Protein AF-0000000084556832 (afdb_homodimer)

Radius of gyration: 21.84 Å; Cα contacts (8 Å, |Δi|>4): 1100; chains: 2; bounding box: 58×71×51 Å

Solvent-accessible surface area (backbone atoms only — not comparable to full-atom values): 19008 Å² total; per-residue (Å²): 130,83,48,53,65,56,25,26,71,68,50,29,72,22,60,66,40,49,66,70,51,50,53,38,30,50,51,18,42,52,46,27,58,56,56,43,68,57,49,76,83,44,50,68,62,52,49,48,55,47,60,73,41,29,60,37,72,35,61,80,44,47,72,40,54,56,40,40,34,40,38,27,48,31,32,35,37,30,36,46,21,42,34,36,40,40,26,36,38,40,28,68,14,48,34,38,38,27,37,45,20,39,36,30,35,44,23,34,44,36,12,65,47,63,52,84,51,65,82,64,37,35,87,43,78,57,98,79,39,70,28,41,47,35,30,18,27,43,33,39,37,34,38,32,23,36,37,30,34,46,21,37,38,37,48,57,25,38,38,24,40,32,14,34,37,38,52,53,13,32,37,74,56,66,42,63,57,30,24,36,26,39,27,72,71,40,40,79,74,46,72,63,48,76,78,51,35,88,84,58,126,131,84,49,51,65,55,26,27,70,67,51,31,76,23,61,66,42,50,66,70,53,52,52,38,30,42,52,18,43,37,47,26,49,55,56,49,67,58,56,89,83,44,52,67,62,52,50,48,56,46,58,74,41,30,60,36,69,35,62,78,44,47,75,40,56,56,40,42,35,39,37,29,50,32,33,34,36,30,36,45,21,42,34,36,38,41,27,36,37,39,28,71,15,47,34,38,38,27,37,46,20,38,37,28,36,43,23,34,42,36,13,61,46,62,53,67,33,43,82,64,35,34,85,40,76,57,97,77,37,69,28,39,48,33,30,18,26,44,33,38,36,35,38,41,24,36,37,29,36,44,20,37,39,38,48,55,22,39,37,25,40,50,14,36,37,38,59,58,13,24,36,73,56,68,40,62,57,30,24,36,26,39,39,62,69,39,38,79,76,46,74,64,51,78,78,66,40,89,85,57,130

Foldseek 3Di:
DDDLLNCLQVQHKHWQQDPVNVVQQVLQQVLLVVLLPDDPPPVVVNVVSLVVQACEDEACEDAHHLEGERRRDQEYEYAQEYHYHNEYEPPSYHEYHEYNEYHEYQEYEEFKDADPDPVLQDWDADPRGITGIIGGAYEEEYAQEYEYYNEYEYHNEYEAANEYEYHNEYDDYYHYHQFDWYHVPIDTPGGHDPCNDPPRD/DDDLLNCLQVQHKHWQQDPVNVVQQVLQQVLLVVLLPDDPVPVVVNVVSLVVQACEAEACEDAHHLEGERRRDQEYEYAQEYHYHNEYEPPSYHEEHEYNEYHEAQEYEEFKDADPDDVLQDWDADPSGITGIIGGAYEEEYAQEYEYYNEYEYHHEYEAANEYEDHPEYDDYYHYHQFDWYDDPIDTPGGHDPCNDVPRD

InterPro domains:
  IPR001451 Hexapeptide repeat [PF00132] (139-173)
  IPR011004 Trimeric LpxA-like superfamily [SSF51161] (3-197)
  IPR018357 Hexapeptide transferase, conserved site [PS00101] (147-175)
  IPR024688 Maltose/galactoside acetyltransferase domain [PF12464] (7-58)
  IPR024688 Maltose/galactoside acetyltransferase domain [SM01266] (5-59)
  IPR051159 Hexapeptide-repeat containing acetyltransferases [PTHR23416] (2-196)

Secondary structure (DSSP, 8-state):
---HHHHHHTT--EETT-HHHHHHHHHHHHHHHHHTT--TT-HHHHHHHHHHHSSEE-TT-EE-SS-EESSSTTEEE-SS-EE-TT-EEE-SS-EEE-TT-EE-TT-EEE-EE--SSHHHHS-EEETTEEE-EEEE--EEE-TT-EE-TT-EE-TT-EE-TT-EE-TT-EE-S-B-TTEEEEETTEEEEEE--GGGSTT--/---HHHHHHTT--EETT-HHHHHHHHHHHHHHHHHTTS-TT-HHHHHHHHHHHSSEE-TT-EE-SS-EESSSTTEEE-SS-EE-TT-EEE-SS-EEE-TT-EE-TT-EEE-EE--SSHHHHS-EEETTEEE-EEEE--EEE-TT-EE-TT-EE-TT-EE-TT-EEPTT-EE-S-B-TTEEEEETTEEEEEE--GGGSTT--

Nearest PDB structures (foldseek):
  2ic7-assembly1_B  TM=9.429E-01  e=6.330E-17  Geobacillus kaustophilus
  3vbp-assembly1_E  TM=6.854E-01  e=7.360E-08  Bacillus cereus SJ1
  3vbm-assembly1_A  TM=6.996E-01  e=2.908E-07  Bacillus cereus SJ1
  3vbj-assembly1_C  TM=6.610E-01  e=2.616E-07  Bacillus cereus SJ1
  3vbl-assembly1_A  TM=5.957E-01  e=1.663E-06  Bacillus cereus SJ1

Sequence (402 aa):
MQSEKEKMLNGQWFQDNEPWMVKQRALAGNTSTIYNQTMVEEKEKRQKLLKDLLGHIGENSFIANGVQFDYGCNIYIGDDVYINFNVVFLDGNEIHIGDRCLIGPGVLFATPSHPMVADERSKHFNQYGAYYPEKVEKIILEEDVWVGGNVTIMPGVKIGKGSIIGGGSVVTRDIPANSLAVGNPCRVLRQITEKDRIGHVMQSEKEKMLNGQWFQDNEPWMVKQRALAGNTSTIYNQTMVEEKEKRQKLLKDLLGHIGENSFIANGVQFDYGCNIYIGDDVYINFNVVFLDGNEIHIGDRCLIGPGVLFATPSHPMVADERSKHFNQYGAYYPEKVEKIILEEDVWVGGNVTIMPGVKIGKGSIIGGGSVVTRDIPANSLAVGNPCRVLRQITEKDRIGHV

Structure (mmCIF, N/CA/C/O backbone):
data_AF-0000000084556832-model_v1
#
loop_
_entity.id
_entity.type
_entity.pdbx_description
1 polymer 'Maltose/galactoside acetyltransferase domain-containing protein'
#
loop_
_atom_site.group_PDB
_atom_site.id
_atom_site.type_symbol
_atom_site.label_atom_id
_atom_site.label_alt_id
_atom_site.label_comp_id
_atom_site.label_asym_id
_atom_site.label_entity_id
_atom_site.label_seq_id
_atom_site.pdbx_PDB_ins_code
_atom_site.Cartn_x
_atom_site.Cartn_y
_atom_site.Cartn_z
_atom_site.occupancy
_atom_site.B_iso_or_equiv
_atom_site.auth_seq_id
_atom_site.auth_comp_id
_atom_site.auth_asym_id
_atom_site.auth_atom_id
_atom_site.pdbx_PDB_model_num
ATOM 1 N N . MET A 1 1 ? 6.934 -33.906 -24.328 1 69 1 MET A N 1
ATOM 2 C CA . MET A 1 1 ? 5.965 -33.562 -23.297 1 69 1 MET A CA 1
ATOM 3 C C . MET A 1 1 ? 6.293 -32.219 -22.656 1 69 1 MET A C 1
ATOM 5 O O . MET A 1 1 ? 7.465 -31.875 -22.5 1 69 1 MET A O 1
ATOM 9 N N . GLN A 1 2 ? 5.352 -31.297 -22.594 1 83.25 2 GLN A N 1
ATOM 10 C CA . GLN A 1 2 ? 5.602 -29.969 -22.062 1 83.25 2 GLN A CA 1
ATOM 11 C C . GLN A 1 2 ? 5.992 -30.031 -20.578 1 83.25 2 GLN A C 1
ATOM 13 O O . GLN A 1 2 ? 5.371 -30.766 -19.797 1 83.25 2 GLN A O 1
ATOM 18 N N . SER A 1 3 ? 7.086 -29.438 -20.25 1 86.88 3 SER A N 1
ATOM 19 C CA . SER A 1 3 ? 7.504 -29.359 -18.859 1 86.88 3 SER A CA 1
ATOM 20 C C . SER A 1 3 ? 6.5 -28.578 -18.016 1 86.88 3 SER A C 1
ATOM 22 O O . SER A 1 3 ? 5.668 -27.844 -18.562 1 86.88 3 SER A O 1
ATOM 24 N N . GLU A 1 4 ? 6.523 -28.797 -16.719 1 90.19 4 GLU A N 1
ATOM 25 C CA . GLU A 1 4 ? 5.645 -28.031 -15.836 1 90.19 4 GLU A CA 1
ATOM 26 C C . GLU A 1 4 ? 5.941 -26.531 -15.93 1 90.19 4 GLU A C 1
ATOM 28 O O . GLU A 1 4 ? 5.031 -25.703 -15.828 1 90.19 4 GLU A O 1
ATOM 33 N N . LYS A 1 5 ? 7.117 -26.25 -16.188 1 85.69 5 LYS A N 1
ATOM 34 C CA . LYS A 1 5 ? 7.504 -24.859 -16.375 1 85.69 5 LYS A CA 1
ATOM 35 C C . LYS A 1 5 ? 6.832 -24.25 -17.609 1 85.69 5 LYS A C 1
ATOM 37 O O . LYS A 1 5 ? 6.348 -23.125 -17.562 1 85.69 5 LYS A O 1
ATOM 42 N N . GLU A 1 6 ? 6.887 -24.969 -18.625 1 89.12 6 GLU A N 1
ATOM 43 C CA . GLU A 1 6 ? 6.25 -24.516 -19.859 1 89.12 6 GLU A CA 1
ATOM 44 C C . GLU A 1 6 ? 4.746 -24.344 -19.672 1 89.12 6 GLU A C 1
ATOM 46 O O . GLU A 1 6 ? 4.164 -23.359 -20.141 1 89.12 6 GLU A O 1
ATOM 51 N N . LYS A 1 7 ? 4.18 -25.312 -19 1 91.25 7 LYS A N 1
ATOM 52 C CA . LYS A 1 7 ? 2.754 -25.203 -18.703 1 91.25 7 LYS A CA 1
ATOM 53 C C . LYS A 1 7 ? 2.459 -23.953 -17.891 1 91.25 7 LYS A C 1
ATOM 55 O O . LYS A 1 7 ? 1.516 -23.219 -18.188 1 91.25 7 LYS A O 1
ATOM 60 N N . MET A 1 8 ? 3.248 -23.734 -16.875 1 90.56 8 MET A N 1
ATOM 61 C CA . MET A 1 8 ? 3.127 -22.609 -15.969 1 90.56 8 MET A CA 1
ATOM 62 C C . MET A 1 8 ? 3.139 -21.281 -16.734 1 90.56 8 MET A C 1
ATOM 64 O O . MET A 1 8 ? 2.191 -20.5 -16.641 1 90.56 8 MET A O 1
ATOM 68 N N . LEU A 1 9 ? 4.035 -21.094 -17.625 1 87.19 9 LEU A N 1
ATOM 69 C CA . LEU A 1 9 ? 4.238 -19.812 -18.281 1 87.19 9 LEU A CA 1
ATOM 70 C C . LEU A 1 9 ? 3.266 -19.641 -19.438 1 87.19 9 LEU A C 1
ATOM 72 O O . LEU A 1 9 ? 3.039 -18.516 -19.906 1 87.19 9 LEU A O 1
ATOM 76 N N . ASN A 1 10 ? 2.621 -20.781 -19.844 1 90.31 10 ASN A N 1
ATOM 77 C CA . ASN A 1 10 ? 1.651 -20.734 -20.938 1 90.31 10 ASN A CA 1
ATOM 78 C C . ASN A 1 10 ? 0.223 -20.609 -20.406 1 90.31 10 ASN A C 1
ATOM 80 O O . ASN A 1 10 ? -0.734 -20.688 -21.172 1 90.31 10 ASN A O 1
ATOM 84 N N . GLY A 1 11 ? 0.07 -20.438 -19.094 1 89.12 11 GLY A N 1
ATOM 85 C CA . GLY A 1 11 ? -1.253 -20.266 -18.516 1 89.12 11 GLY A CA 1
ATOM 86 C C . GLY A 1 11 ? -2.035 -21.562 -18.422 1 89.12 11 GLY A C 1
ATOM 87 O O . GLY A 1 11 ? -3.266 -21.562 -18.391 1 89.12 11 GLY A O 1
ATOM 88 N N . GLN A 1 12 ? -1.33 -22.688 -18.5 1 93.5 12 GLN A N 1
ATOM 89 C CA . GLN A 1 12 ? -1.953 -24 -18.344 1 93.5 12 GLN A CA 1
ATOM 90 C C . GLN A 1 12 ? -1.875 -24.484 -16.906 1 93.5 12 GLN A C 1
ATOM 92 O O . GLN A 1 12 ? -1.075 -23.984 -16.109 1 93.5 12 GLN A O 1
ATOM 97 N N . TRP A 1 13 ? -2.736 -25.453 -16.625 1 95.12 13 TRP A N 1
ATOM 98 C CA . TRP A 1 13 ? -2.656 -26.062 -15.305 1 95.12 13 TRP A CA 1
ATOM 99 C C . TRP A 1 13 ? -1.34 -26.812 -15.133 1 95.12 13 TRP A C 1
ATOM 101 O O . TRP A 1 13 ? -0.893 -27.516 -16.047 1 95.12 13 TRP A O 1
ATOM 111 N N . PHE A 1 14 ? -0.711 -26.688 -13.984 1 95.25 14 PHE A N 1
ATOM 112 C CA . PHE A 1 14 ? 0.568 -27.344 -13.719 1 95.25 14 PHE A CA 1
ATOM 113 C C . PHE A 1 14 ? 0.648 -27.812 -12.273 1 95.25 14 PHE A C 1
ATOM 115 O O . PHE A 1 14 ? -0.206 -27.469 -11.453 1 95.25 14 PHE A O 1
ATOM 122 N N . GLN A 1 15 ? 1.601 -28.688 -12.047 1 94.88 15 GLN A N 1
ATOM 123 C CA . GLN A 1 15 ? 1.943 -29.141 -10.703 1 94.88 15 GLN A CA 1
ATOM 124 C C . GLN A 1 15 ? 3.027 -28.266 -10.086 1 94.88 15 GLN A C 1
ATOM 126 O O . GLN A 1 15 ? 4.098 -28.078 -10.664 1 94.88 15 GLN A O 1
ATOM 131 N N . ASP A 1 16 ? 2.85 -27.797 -8.875 1 94.5 16 ASP A N 1
ATOM 132 C CA . ASP A 1 16 ? 3.629 -26.672 -8.367 1 94.5 16 ASP A CA 1
ATOM 133 C C . ASP A 1 16 ? 4.797 -27.156 -7.508 1 94.5 16 ASP A C 1
ATOM 135 O O . ASP A 1 16 ? 5.281 -26.422 -6.645 1 94.5 16 ASP A O 1
ATOM 139 N N . ASN A 1 17 ? 5.312 -28.391 -7.781 1 94.88 17 ASN A N 1
ATOM 140 C CA . ASN A 1 17 ? 6.289 -28.891 -6.82 1 94.88 17 ASN A CA 1
ATOM 141 C C . ASN A 1 17 ? 7.559 -29.375 -7.516 1 94.88 17 ASN A C 1
ATOM 143 O O . ASN A 1 17 ? 8.344 -30.125 -6.93 1 94.88 17 ASN A O 1
ATOM 147 N N . GLU A 1 18 ? 7.766 -29.062 -8.766 1 94.31 18 GLU A N 1
ATOM 148 C CA . GLU A 1 18 ? 9.07 -29.406 -9.328 1 94.31 18 GLU A CA 1
ATOM 149 C C . GLU A 1 18 ? 10.203 -28.812 -8.5 1 94.31 18 GLU A C 1
ATOM 151 O O . GLU A 1 18 ? 10.086 -27.688 -7.988 1 94.31 18 GLU A O 1
ATOM 156 N N . PRO A 1 19 ? 11.312 -29.531 -8.43 1 94.88 19 PRO A N 1
ATOM 157 C CA . PRO A 1 19 ? 12.398 -29.094 -7.555 1 94.88 19 PRO A CA 1
ATOM 158 C C . PRO A 1 19 ? 12.844 -27.672 -7.828 1 94.88 19 PRO A C 1
ATOM 160 O O . PRO A 1 19 ? 13.141 -26.922 -6.891 1 94.88 19 PRO A O 1
ATOM 163 N N . TRP A 1 20 ? 12.969 -27.312 -9.047 1 94.56 20 TRP A N 1
ATOM 164 C CA . TRP A 1 20 ? 13.422 -25.953 -9.344 1 94.56 20 TRP A CA 1
ATOM 165 C C . TRP A 1 20 ? 12.453 -24.922 -8.773 1 94.56 20 TRP A C 1
ATOM 167 O O . TRP A 1 20 ? 12.867 -23.859 -8.328 1 94.56 20 TRP A O 1
ATOM 177 N N . MET A 1 21 ? 11.117 -25.219 -8.758 1 95.62 21 MET A N 1
ATOM 178 C CA . MET A 1 21 ? 10.117 -24.312 -8.203 1 95.62 21 MET A CA 1
ATOM 179 C C . MET A 1 21 ? 10.312 -24.141 -6.699 1 95.62 21 MET A C 1
ATOM 181 O O . MET A 1 21 ? 10.242 -23.031 -6.184 1 95.62 21 MET A O 1
ATOM 185 N N . VAL A 1 22 ? 10.477 -25.234 -6.082 1 96.25 22 VAL A N 1
ATOM 186 C CA . VAL A 1 22 ? 10.664 -25.25 -4.633 1 96.25 22 VAL A CA 1
ATOM 187 C C . VAL A 1 22 ? 11.891 -24.422 -4.27 1 96.25 22 VAL A C 1
ATOM 189 O O . VAL A 1 22 ? 11.844 -23.578 -3.369 1 96.25 22 VAL A O 1
ATOM 192 N N . LYS A 1 23 ? 12.969 -24.672 -4.953 1 97.81 23 LYS A N 1
ATOM 193 C CA . LYS A 1 23 ? 14.219 -23.969 -4.707 1 97.81 23 LYS A CA 1
ATOM 194 C C . LYS A 1 23 ? 14.062 -22.469 -4.98 1 97.81 23 LYS A C 1
ATOM 196 O O . LYS A 1 23 ? 14.562 -21.641 -4.215 1 97.81 23 LYS A O 1
ATOM 201 N N . GLN A 1 24 ? 13.391 -22.141 -6.078 1 97.81 24 GLN A N 1
ATOM 202 C CA . GLN A 1 24 ? 13.219 -20.75 -6.469 1 97.81 24 GLN A CA 1
ATOM 203 C C . GLN A 1 24 ? 12.352 -20 -5.461 1 97.81 24 GLN A C 1
ATOM 205 O O . GLN A 1 24 ? 12.641 -18.844 -5.121 1 97.81 24 GLN A O 1
ATOM 210 N N . ARG A 1 25 ? 11.297 -20.594 -4.988 1 98.31 25 ARG A N 1
ATOM 211 C CA . ARG A 1 25 ? 10.438 -19.969 -3.986 1 98.31 25 ARG A CA 1
ATOM 212 C C . ARG A 1 25 ? 11.188 -19.766 -2.678 1 98.31 25 ARG A C 1
ATOM 214 O O . ARG A 1 25 ? 11.008 -18.734 -2.012 1 98.31 25 ARG A O 1
ATOM 221 N N . ALA A 1 26 ? 12.008 -20.719 -2.314 1 98.69 26 ALA A N 1
ATOM 222 C CA . ALA A 1 26 ? 12.836 -20.547 -1.119 1 98.69 26 ALA A CA 1
ATOM 223 C C . ALA A 1 26 ? 13.789 -19.375 -1.267 1 98.69 26 ALA A C 1
ATOM 225 O O . ALA A 1 26 ? 13.938 -18.562 -0.343 1 98.69 26 ALA A O 1
ATOM 226 N N . LEU A 1 27 ? 14.422 -19.312 -2.451 1 98.81 27 LEU A N 1
ATOM 227 C CA . LEU A 1 27 ? 15.328 -18.203 -2.729 1 98.81 27 LEU A CA 1
ATOM 228 C C . LEU A 1 27 ? 14.602 -16.859 -2.617 1 98.81 27 LEU A C 1
ATOM 230 O O . LEU A 1 27 ? 15.094 -15.938 -1.974 1 98.81 27 LEU A O 1
ATOM 234 N N . ALA A 1 28 ? 13.477 -16.75 -3.207 1 98.88 28 ALA A N 1
ATOM 235 C CA . ALA A 1 28 ? 12.695 -15.516 -3.215 1 98.88 28 ALA A CA 1
ATOM 236 C C . ALA A 1 28 ? 12.242 -15.148 -1.805 1 98.88 28 ALA A C 1
ATOM 238 O O . ALA A 1 28 ? 12.344 -13.984 -1.398 1 98.88 28 ALA A O 1
ATOM 239 N N . GLY A 1 29 ? 11.711 -16.125 -1.124 1 98.81 29 GLY A N 1
ATOM 240 C CA . GLY A 1 29 ? 11.297 -15.883 0.249 1 98.81 29 GLY A CA 1
ATOM 241 C C . GLY A 1 29 ? 12.422 -15.391 1.138 1 98.81 29 GLY A C 1
ATOM 242 O O . GLY A 1 29 ? 12.242 -14.445 1.907 1 98.81 29 GLY A O 1
ATOM 243 N N . ASN A 1 30 ? 13.547 -16.031 1.061 1 98.81 30 ASN A N 1
ATOM 244 C CA . ASN A 1 30 ? 14.711 -15.633 1.841 1 98.81 30 ASN A CA 1
ATOM 245 C C . ASN A 1 30 ? 15.195 -14.242 1.449 1 98.81 30 ASN A C 1
ATOM 247 O O . ASN A 1 30 ? 15.594 -13.453 2.309 1 98.81 30 ASN A O 1
ATOM 251 N N . THR A 1 31 ? 15.188 -13.969 0.186 1 98.88 31 THR A N 1
ATOM 252 C CA . THR A 1 31 ? 15.594 -12.648 -0.282 1 98.88 31 THR A CA 1
ATOM 253 C C . THR A 1 31 ? 14.656 -11.57 0.263 1 98.88 31 THR A C 1
ATOM 255 O O . THR A 1 31 ? 15.102 -10.492 0.658 1 98.88 31 THR A O 1
ATOM 258 N N . SER A 1 32 ? 13.359 -11.859 0.261 1 98.81 32 SER A N 1
ATOM 259 C CA . SER A 1 32 ? 12.422 -10.93 0.875 1 98.81 32 SER A CA 1
ATOM 260 C C . SER A 1 32 ? 12.805 -10.633 2.32 1 98.81 32 SER A C 1
ATOM 262 O O . SER A 1 32 ? 12.812 -9.469 2.738 1 98.81 32 SER A O 1
ATOM 264 N N . THR A 1 33 ? 13.109 -11.672 3.047 1 98.69 33 THR A N 1
ATOM 265 C CA . THR A 1 33 ? 13.453 -11.539 4.457 1 98.69 33 THR A CA 1
ATOM 266 C C . THR A 1 33 ? 14.688 -10.656 4.629 1 98.69 33 THR A C 1
ATOM 268 O O . THR A 1 33 ? 14.695 -9.742 5.461 1 98.69 33 THR A O 1
ATOM 271 N N . ILE A 1 34 ? 15.695 -10.891 3.881 1 98.75 34 ILE A N 1
ATOM 272 C CA . ILE A 1 34 ? 16.953 -10.156 3.965 1 98.75 34 ILE A CA 1
ATOM 273 C C . ILE A 1 34 ? 16.734 -8.711 3.518 1 98.75 34 ILE A C 1
ATOM 275 O O . ILE A 1 34 ? 17.188 -7.773 4.176 1 98.75 34 ILE A O 1
ATOM 279 N N . TYR A 1 35 ? 16.062 -8.531 2.428 1 98.81 35 TYR A N 1
ATOM 280 C CA . TYR A 1 35 ? 15.789 -7.215 1.862 1 98.81 35 TYR A CA 1
ATOM 281 C C . TYR A 1 35 ? 15.07 -6.328 2.869 1 98.81 35 TYR A C 1
ATOM 283 O O . TYR A 1 35 ? 15.414 -5.156 3.033 1 98.81 35 TYR A O 1
ATOM 291 N N . ASN A 1 36 ? 14.148 -6.879 3.561 1 98.56 36 ASN A N 1
ATOM 292 C CA . ASN A 1 36 ? 13.297 -6.109 4.465 1 98.56 36 ASN A CA 1
ATOM 293 C C . ASN A 1 36 ? 14.031 -5.746 5.75 1 98.56 36 ASN A C 1
ATOM 295 O O . ASN A 1 36 ? 13.508 -5.012 6.586 1 98.56 36 ASN A O 1
ATOM 299 N N . GLN A 1 37 ? 15.242 -6.172 5.875 1 98 37 GLN A N 1
ATOM 300 C CA . GLN A 1 37 ? 16.062 -5.809 7.027 1 98 37 GLN A CA 1
ATOM 301 C C . GLN A 1 37 ? 17.047 -4.707 6.668 1 98 37 GLN A C 1
ATOM 303 O O . GLN A 1 37 ? 17.75 -4.184 7.543 1 98 37 GLN A O 1
ATOM 308 N N . THR A 1 38 ? 17.094 -4.332 5.438 1 98.31 38 THR A N 1
ATOM 309 C CA . THR A 1 38 ? 18.031 -3.311 4.992 1 98.31 38 THR A CA 1
ATOM 310 C C . THR A 1 38 ? 17.562 -1.919 5.398 1 98.31 38 THR A C 1
ATOM 312 O O . THR A 1 38 ? 16.359 -1.688 5.539 1 98.31 38 THR A O 1
ATOM 315 N N . MET A 1 39 ? 18.531 -1.027 5.574 1 97.69 39 MET A N 1
ATOM 316 C CA . MET A 1 39 ? 18.266 0.394 5.781 1 97.69 39 MET A CA 1
ATOM 317 C C . MET A 1 39 ? 18.203 1.138 4.449 1 97.69 39 MET A C 1
ATOM 319 O O . MET A 1 39 ? 18.703 0.639 3.436 1 97.69 39 MET A O 1
ATOM 323 N N . VAL A 1 40 ? 17.562 2.305 4.547 1 94.12 40 VAL A N 1
ATOM 324 C CA . VAL A 1 40 ? 17.297 3.037 3.312 1 94.12 40 VAL A CA 1
ATOM 325 C C . VAL A 1 40 ? 18.625 3.451 2.666 1 94.12 40 VAL A C 1
ATOM 327 O O . VAL A 1 40 ? 18.719 3.529 1.439 1 94.12 40 VAL A O 1
ATOM 330 N N . GLU A 1 41 ? 19.703 3.549 3.395 1 95.56 41 GLU A N 1
ATOM 331 C CA . GLU A 1 41 ? 21 4.027 2.891 1 95.56 41 GLU A CA 1
ATOM 332 C C . GLU A 1 41 ? 21.781 2.9 2.223 1 95.56 41 GLU A C 1
ATOM 334 O O . GLU A 1 41 ? 22.766 3.152 1.527 1 95.56 41 GLU A O 1
ATOM 339 N N . GLU A 1 42 ? 21.328 1.696 2.48 1 98 42 GLU A N 1
ATOM 340 C CA . GLU A 1 42 ? 22.047 0.557 1.911 1 98 42 GLU A CA 1
ATOM 341 C C . GLU A 1 42 ? 21.641 0.318 0.46 1 98 42 GLU A C 1
ATOM 343 O O . GLU A 1 42 ? 21.297 -0.804 0.085 1 98 42 GLU A O 1
ATOM 348 N N . LYS A 1 43 ? 21.844 1.315 -0.359 1 97.19 43 LYS A N 1
ATOM 349 C CA . LYS A 1 43 ? 21.344 1.346 -1.734 1 97.19 43 LYS A CA 1
ATOM 350 C C . LYS A 1 43 ? 22 0.248 -2.572 1 97.19 43 LYS A C 1
ATOM 352 O O . LYS A 1 43 ? 21.312 -0.445 -3.332 1 97.19 43 LYS A O 1
ATOM 357 N N . GLU A 1 44 ? 23.281 0.091 -2.469 1 98 44 GLU A N 1
ATOM 358 C CA . GLU A 1 44 ? 24 -0.901 -3.262 1 98 44 GLU A CA 1
ATOM 359 C C . GLU A 1 44 ? 23.562 -2.318 -2.904 1 98 44 GLU A C 1
ATOM 361 O O . GLU A 1 44 ? 23.359 -3.152 -3.791 1 98 44 GLU A O 1
ATOM 366 N N . LYS A 1 45 ? 23.453 -2.535 -1.618 1 98.5 45 LYS A N 1
ATOM 367 C CA . LYS A 1 45 ? 23 -3.844 -1.153 1 98.5 45 LYS A CA 1
ATOM 368 C C . LYS A 1 45 ? 21.594 -4.148 -1.658 1 98.5 45 LYS A C 1
ATOM 370 O O . LYS A 1 45 ? 21.328 -5.25 -2.148 1 98.5 45 LYS A O 1
ATOM 375 N N . ARG A 1 46 ? 20.703 -3.203 -1.587 1 98.56 46 ARG A N 1
ATOM 376 C CA . ARG A 1 46 ? 19.328 -3.342 -2.047 1 98.56 46 ARG A CA 1
ATOM 377 C C . ARG A 1 46 ? 19.281 -3.613 -3.547 1 98.56 46 ARG A C 1
ATOM 379 O O . ARG A 1 46 ? 18.578 -4.527 -3.994 1 98.56 46 ARG A O 1
ATOM 386 N N . GLN A 1 47 ? 20.016 -2.877 -4.254 1 98.12 47 GLN A N 1
ATOM 387 C CA . GLN A 1 47 ? 20.047 -3.035 -5.707 1 98.12 47 GLN A CA 1
ATOM 388 C C . GLN A 1 47 ? 20.578 -4.406 -6.098 1 98.12 47 GLN A C 1
ATOM 390 O O . GLN A 1 47 ? 20.062 -5.043 -7.02 1 98.12 47 GLN A O 1
ATOM 395 N N . LYS A 1 48 ? 21.594 -4.84 -5.453 1 98.62 48 LYS A N 1
ATOM 396 C CA . LYS A 1 48 ? 22.188 -6.141 -5.75 1 98.62 48 LYS A CA 1
ATOM 397 C C . LYS A 1 48 ? 21.188 -7.266 -5.496 1 98.62 48 LYS A C 1
ATOM 399 O O . LYS A 1 48 ? 21.047 -8.172 -6.32 1 98.62 48 LYS A O 1
ATOM 404 N N . LEU A 1 49 ? 20.516 -7.184 -4.34 1 98.81 49 LEU A N 1
ATOM 405 C CA . LEU A 1 49 ? 19.531 -8.203 -4.008 1 98.81 49 LEU A CA 1
ATOM 406 C C . LEU A 1 49 ? 18.438 -8.266 -5.078 1 98.81 49 LEU A C 1
ATOM 408 O O . LEU A 1 49 ? 18.047 -9.352 -5.504 1 98.81 49 LEU A O 1
ATOM 412 N N . LEU A 1 50 ? 17.969 -7.117 -5.539 1 98.81 50 LEU A N 1
ATOM 413 C CA . LEU A 1 50 ? 16.906 -7.047 -6.523 1 98.81 50 LEU A CA 1
ATOM 414 C C . LEU A 1 50 ? 17.375 -7.531 -7.887 1 98.81 50 LEU A C 1
ATOM 416 O O . LEU A 1 50 ? 16.688 -8.297 -8.555 1 98.81 50 LEU A O 1
ATOM 420 N N . LYS A 1 51 ? 18.547 -7.113 -8.289 1 98.69 51 LYS A N 1
ATOM 421 C CA . LYS A 1 51 ? 19.094 -7.512 -9.578 1 98.69 51 LYS A CA 1
ATOM 422 C C . LYS A 1 51 ? 19.328 -9.023 -9.633 1 98.69 51 LYS A C 1
ATOM 424 O O . LYS A 1 51 ? 19.141 -9.648 -10.68 1 98.69 51 LYS A O 1
ATOM 429 N N . ASP A 1 52 ? 19.766 -9.594 -8.492 1 98.75 52 ASP A N 1
ATOM 430 C CA . ASP A 1 52 ? 20.062 -11.023 -8.438 1 98.75 52 ASP A CA 1
ATOM 431 C C . ASP A 1 52 ? 18.781 -11.852 -8.484 1 98.75 52 ASP A C 1
ATOM 433 O O . ASP A 1 52 ? 18.781 -12.977 -8.977 1 98.75 52 ASP A O 1
ATOM 437 N N . LEU A 1 53 ? 17.688 -11.281 -8.07 1 98.88 53 LEU A N 1
ATOM 438 C CA . LEU A 1 53 ? 16.469 -12.078 -7.906 1 98.88 53 LEU A CA 1
ATOM 439 C C . LEU A 1 53 ? 15.516 -11.836 -9.07 1 98.88 53 LEU A C 1
ATOM 441 O O . LEU A 1 53 ? 14.938 -12.789 -9.602 1 98.88 53 LEU A O 1
ATOM 445 N N . LEU A 1 54 ? 15.305 -10.555 -9.461 1 98.94 54 LEU A N 1
ATOM 446 C CA . LEU A 1 54 ? 14.25 -10.18 -10.398 1 98.94 54 LEU A CA 1
ATOM 447 C C . LEU A 1 54 ? 14.672 -10.453 -11.836 1 98.94 54 LEU A C 1
ATOM 449 O O . LEU A 1 54 ? 15.867 -10.492 -12.141 1 98.94 54 LEU A O 1
ATOM 453 N N . GLY A 1 55 ? 13.633 -10.672 -12.648 1 98.81 55 GLY A N 1
ATOM 454 C CA . GLY A 1 55 ? 13.922 -10.758 -14.07 1 98.81 55 GLY A CA 1
ATOM 455 C C . GLY A 1 55 ? 14.555 -9.492 -14.625 1 98.81 55 GLY A C 1
ATOM 456 O O . GLY A 1 55 ? 15.422 -9.562 -15.5 1 98.81 55 GLY A O 1
ATOM 457 N N . HIS A 1 56 ? 14.008 -8.391 -14.133 1 98.81 56 HIS A N 1
ATOM 458 C CA . HIS A 1 56 ? 14.547 -7.102 -14.547 1 98.81 56 HIS A CA 1
ATOM 459 C C . HIS A 1 56 ? 14.148 -6.004 -13.57 1 98.81 56 HIS A C 1
ATOM 461 O O . HIS A 1 56 ? 13.016 -5.965 -13.094 1 98.81 56 HIS A O 1
ATOM 467 N N . ILE A 1 57 ? 15.062 -5.105 -13.344 1 98.75 57 ILE A N 1
ATOM 468 C CA . ILE A 1 57 ? 14.766 -3.857 -12.648 1 98.75 57 ILE A CA 1
ATOM 469 C C . ILE A 1 57 ? 15.508 -2.705 -13.32 1 98.75 57 ILE A C 1
ATOM 471 O O . ILE A 1 57 ? 16.734 -2.738 -13.461 1 98.75 57 ILE A O 1
ATOM 475 N N . GLY A 1 58 ? 14.719 -1.758 -13.719 1 98.5 58 GLY A N 1
ATOM 476 C CA . GLY A 1 58 ? 15.25 -0.635 -14.469 1 98.5 58 GLY A CA 1
ATOM 477 C C . GLY A 1 58 ? 15.984 0.37 -13.602 1 98.5 58 GLY A C 1
ATOM 478 O O . GLY A 1 58 ? 16.047 0.21 -12.383 1 98.5 58 GLY A O 1
ATOM 479 N N . GLU A 1 59 ? 16.5 1.426 -14.25 1 97.81 59 GLU A N 1
ATOM 480 C CA . GLU A 1 59 ? 17.234 2.484 -13.578 1 97.81 59 GLU A CA 1
ATOM 481 C C . GLU A 1 59 ? 16.328 3.348 -12.711 1 97.81 59 GLU A C 1
ATOM 483 O O . GLU A 1 59 ? 15.188 3.625 -13.094 1 97.81 59 GLU A O 1
ATOM 488 N N . ASN A 1 60 ? 16.828 3.742 -11.547 1 96.44 60 ASN A N 1
ATOM 489 C CA . ASN A 1 60 ? 16.156 4.68 -10.648 1 96.44 60 ASN A CA 1
ATOM 490 C C . ASN A 1 60 ? 14.836 4.129 -10.133 1 96.44 60 ASN A C 1
ATOM 492 O O . ASN A 1 60 ? 13.891 4.887 -9.906 1 96.44 60 ASN A O 1
ATOM 496 N N . SER A 1 61 ? 14.68 2.865 -10.125 1 97.69 61 SER A N 1
ATOM 497 C CA . SER A 1 61 ? 13.492 2.248 -9.539 1 97.69 61 SER A CA 1
ATOM 498 C C . SER A 1 61 ? 13.742 1.828 -8.094 1 97.69 61 SER A C 1
ATOM 500 O O . SER A 1 61 ? 14.859 1.452 -7.734 1 97.69 61 SER A O 1
ATOM 502 N N . PHE A 1 62 ? 12.656 1.991 -7.383 1 97.5 62 PHE A N 1
ATOM 503 C CA . PHE A 1 62 ? 12.773 1.797 -5.941 1 97.5 62 PHE A CA 1
ATOM 504 C C . PHE A 1 62 ? 11.633 0.924 -5.422 1 97.5 62 PHE A C 1
ATOM 506 O O . PHE A 1 62 ? 10.484 1.068 -5.848 1 97.5 62 PHE A O 1
ATOM 513 N N . ILE A 1 63 ? 11.992 0.003 -4.441 1 98.69 63 ILE A N 1
ATOM 514 C CA . ILE A 1 63 ? 11.008 -0.798 -3.717 1 98.69 63 ILE A CA 1
ATOM 515 C C . ILE A 1 63 ? 11.172 -0.577 -2.215 1 98.69 63 ILE A C 1
ATOM 517 O O . ILE A 1 63 ? 12.242 -0.812 -1.656 1 98.69 63 ILE A O 1
ATOM 521 N N . ALA A 1 64 ? 10.102 -0.157 -1.548 1 98.5 64 ALA A N 1
ATOM 522 C CA . ALA A 1 64 ? 10.117 0.062 -0.104 1 98.5 64 ALA A CA 1
ATOM 523 C C . ALA A 1 64 ? 10.055 -1.262 0.652 1 98.5 64 ALA A C 1
ATOM 525 O O . ALA A 1 64 ? 9.805 -2.312 0.058 1 98.5 64 ALA A O 1
ATOM 526 N N . ASN A 1 65 ? 10.359 -1.195 1.969 1 98.62 65 ASN A N 1
ATOM 527 C CA . ASN A 1 65 ? 10.398 -2.398 2.793 1 98.62 65 ASN A CA 1
ATOM 528 C C . ASN A 1 65 ? 9.008 -3.012 2.959 1 98.62 65 ASN A C 1
ATOM 530 O O . ASN A 1 65 ? 8 -2.34 2.748 1 98.62 65 ASN A O 1
ATOM 534 N N . GLY A 1 66 ? 8.984 -4.293 3.326 1 98.56 66 GLY A N 1
ATOM 535 C CA . GLY A 1 66 ? 7.758 -5.059 3.482 1 98.56 66 GLY A CA 1
ATOM 536 C C . GLY A 1 66 ? 7.371 -5.824 2.23 1 98.56 66 GLY A C 1
ATOM 537 O O . GLY A 1 66 ? 6.32 -6.477 2.193 1 98.56 66 GLY A O 1
ATOM 538 N N . VAL A 1 67 ? 8.234 -5.824 1.289 1 98.81 67 VAL A N 1
ATOM 539 C CA . VAL A 1 67 ? 7.953 -6.469 0.011 1 98.81 67 VAL A CA 1
ATOM 540 C C . VAL A 1 67 ? 8.062 -7.984 0.159 1 98.81 67 VAL A C 1
ATOM 542 O O . VAL A 1 67 ? 8.898 -8.477 0.922 1 98.81 67 VAL A O 1
ATOM 545 N N . GLN A 1 68 ? 7.203 -8.742 -0.558 1 98.88 68 GLN A N 1
ATOM 546 C CA . GLN A 1 68 ? 7.258 -10.203 -0.63 1 98.88 68 GLN A CA 1
ATOM 547 C C . GLN A 1 68 ? 7.25 -10.68 -2.078 1 98.88 68 GLN A C 1
ATOM 549 O O . GLN A 1 68 ? 6.426 -10.242 -2.881 1 98.88 68 GLN A O 1
ATOM 554 N N . PHE A 1 69 ? 8.18 -11.586 -2.354 1 98.88 69 PHE A N 1
ATOM 555 C CA . PHE A 1 69 ? 8.281 -12.188 -3.678 1 98.88 69 PHE A CA 1
ATOM 556 C C . PHE A 1 69 ? 7.965 -13.68 -3.617 1 98.88 69 PHE A C 1
ATOM 558 O O . PHE A 1 69 ? 8.484 -14.398 -2.758 1 98.88 69 PHE A O 1
ATOM 565 N N . ASP A 1 70 ? 7.191 -14.164 -4.535 1 98.69 70 ASP A N 1
ATOM 566 C CA . ASP A 1 70 ? 6.918 -15.594 -4.617 1 98.69 70 ASP A CA 1
ATOM 567 C C . ASP A 1 70 ? 8.039 -16.328 -5.348 1 98.69 70 ASP A C 1
ATOM 569 O O . ASP A 1 70 ? 8.594 -17.297 -4.832 1 98.69 70 ASP A O 1
ATOM 573 N N . TYR A 1 71 ? 8.406 -15.859 -6.57 1 98.12 71 TYR A N 1
ATOM 574 C CA . TYR A 1 71 ? 9.516 -16.406 -7.336 1 98.12 71 TYR A CA 1
ATOM 575 C C . TYR A 1 71 ? 10.594 -15.359 -7.57 1 98.12 71 TYR A C 1
ATOM 577 O O . TYR A 1 71 ? 11.789 -15.672 -7.539 1 98.12 71 TYR A O 1
ATOM 585 N N . GLY A 1 72 ? 10.156 -14.188 -7.801 1 98.69 72 GLY A N 1
ATOM 586 C CA . GLY A 1 72 ? 11.078 -13.094 -8.07 1 98.69 72 GLY A CA 1
ATOM 587 C C . GLY A 1 72 ? 11.492 -13 -9.523 1 98.69 72 GLY A C 1
ATOM 588 O O . GLY A 1 72 ? 11.383 -11.938 -10.141 1 98.69 72 GLY A O 1
ATOM 589 N N . CYS A 1 73 ? 11.828 -14.055 -10.102 1 98 73 CYS A N 1
ATOM 590 C CA . CYS A 1 73 ? 12.453 -14.086 -11.422 1 98 73 CYS A CA 1
ATOM 591 C C . CYS A 1 73 ? 11.445 -13.75 -12.508 1 98 73 CYS A C 1
ATOM 593 O O . CYS A 1 73 ? 11.82 -13.492 -13.656 1 98 73 CYS A O 1
ATOM 595 N N . ASN A 1 74 ? 10.156 -13.742 -12.211 1 97.75 74 ASN A N 1
ATOM 596 C CA . ASN A 1 74 ? 9.133 -13.438 -13.211 1 97.75 74 ASN A CA 1
ATOM 597 C C . ASN A 1 74 ? 8.656 -11.992 -13.109 1 97.75 74 ASN A C 1
ATOM 599 O O . ASN A 1 74 ? 7.641 -11.633 -13.695 1 97.75 74 ASN A O 1
ATOM 603 N N . ILE A 1 75 ? 9.375 -11.18 -12.391 1 98.88 75 ILE A N 1
ATOM 604 C CA . ILE A 1 75 ? 9.008 -9.773 -12.203 1 98.88 75 ILE A CA 1
ATOM 605 C C . ILE A 1 75 ? 9.922 -8.891 -13.039 1 98.88 75 ILE A C 1
ATOM 607 O O . ILE A 1 75 ? 11.148 -8.992 -12.961 1 98.88 75 ILE A O 1
ATOM 611 N N . TYR A 1 76 ? 9.32 -8.031 -13.883 1 98.94 76 TYR A N 1
ATOM 612 C CA . TYR A 1 76 ? 10.016 -7.09 -14.75 1 98.94 76 TYR A CA 1
ATOM 613 C C . TYR A 1 76 ? 9.562 -5.66 -14.477 1 98.94 76 TYR A C 1
ATOM 615 O O . TYR A 1 76 ? 8.422 -5.293 -14.797 1 98.94 76 TYR A O 1
ATOM 623 N N . ILE A 1 77 ? 10.43 -4.871 -13.953 1 98.94 77 ILE A N 1
ATOM 624 C CA . ILE A 1 77 ? 10.133 -3.5 -13.562 1 98.94 77 ILE A CA 1
ATOM 625 C C . ILE A 1 77 ? 10.93 -2.529 -14.43 1 98.94 77 ILE A C 1
ATOM 627 O O . ILE A 1 77 ? 12.148 -2.68 -14.586 1 98.94 77 ILE A O 1
ATOM 631 N N . GLY A 1 78 ? 10.242 -1.538 -14.961 1 98.75 78 GLY A N 1
ATOM 632 C CA . GLY A 1 78 ? 10.883 -0.552 -15.828 1 98.75 78 GLY A CA 1
ATOM 633 C C . GLY A 1 78 ? 11.68 0.484 -15.055 1 98.75 78 GLY A C 1
ATOM 634 O O . GLY A 1 78 ? 12.07 0.25 -13.914 1 98.75 78 GLY A O 1
ATOM 635 N N . ASP A 1 79 ? 12 1.665 -15.781 1 98.5 79 ASP A N 1
ATOM 636 C CA . ASP A 1 79 ? 12.758 2.773 -15.211 1 98.5 79 ASP A CA 1
ATOM 637 C C . ASP A 1 79 ? 11.844 3.719 -14.43 1 98.5 79 ASP A C 1
ATOM 639 O O . ASP A 1 79 ? 10.688 3.912 -14.789 1 98.5 79 ASP A O 1
ATOM 643 N N . ASP A 1 80 ? 12.391 4.281 -13.32 1 97.62 80 ASP A N 1
ATOM 644 C CA . ASP A 1 80 ? 11.734 5.352 -12.586 1 97.62 80 ASP A CA 1
ATOM 645 C C . ASP A 1 80 ? 10.414 4.879 -11.984 1 97.62 80 ASP A C 1
ATOM 647 O O . ASP A 1 80 ? 9.422 5.605 -12.016 1 97.62 80 ASP A O 1
ATOM 651 N N . VAL A 1 81 ? 10.445 3.629 -11.523 1 98.31 81 VAL A N 1
ATOM 652 C CA . VAL A 1 81 ? 9.273 3.061 -10.867 1 98.31 81 VAL A CA 1
ATOM 653 C C . VAL A 1 81 ? 9.43 3.164 -9.352 1 98.31 81 VAL A C 1
ATOM 655 O O . VAL A 1 81 ? 10.516 2.928 -8.812 1 98.31 81 VAL A O 1
ATOM 658 N N . TYR A 1 82 ? 8.367 3.6 -8.734 1 98.06 82 TYR A N 1
ATOM 659 C CA . TYR A 1 82 ? 8.32 3.621 -7.277 1 98.06 82 TYR A CA 1
ATOM 660 C C . TYR A 1 82 ? 7.32 2.607 -6.742 1 98.06 82 TYR A C 1
ATOM 662 O O . TYR A 1 82 ? 6.133 2.66 -7.082 1 98.06 82 TYR A O 1
ATOM 670 N N . ILE A 1 83 ? 7.785 1.683 -5.902 1 98.75 83 ILE A N 1
ATOM 671 C CA . ILE A 1 83 ? 6.945 0.684 -5.25 1 98.75 83 ILE A CA 1
ATOM 672 C C . ILE A 1 83 ? 6.973 0.893 -3.738 1 98.75 83 ILE A C 1
ATOM 674 O O . ILE A 1 83 ? 8.016 0.728 -3.102 1 98.75 83 ILE A O 1
ATOM 678 N N . ASN A 1 84 ? 5.793 1.201 -3.197 1 98.69 84 ASN A N 1
ATOM 679 C CA . ASN A 1 84 ? 5.676 1.591 -1.796 1 98.69 84 ASN A CA 1
ATOM 680 C C . ASN A 1 84 ? 5.633 0.374 -0.876 1 98.69 84 ASN A C 1
ATOM 682 O O . ASN A 1 84 ? 5.977 -0.735 -1.292 1 98.69 84 ASN A O 1
ATOM 686 N N . PHE A 1 85 ? 5.34 0.522 0.384 1 98.81 85 PHE A N 1
ATOM 687 C CA . PHE A 1 85 ? 5.48 -0.443 1.469 1 98.81 85 PHE A CA 1
ATOM 688 C C . PHE A 1 85 ? 4.586 -1.654 1.234 1 98.81 85 PHE A C 1
ATOM 690 O O . PHE A 1 85 ? 3.473 -1.521 0.72 1 98.81 85 PHE A O 1
ATOM 697 N N . ASN A 1 86 ? 5.02 -2.82 1.687 1 98.81 86 ASN A N 1
ATOM 698 C CA . ASN A 1 86 ? 4.219 -4.016 1.923 1 98.81 86 ASN A CA 1
ATOM 699 C C . ASN A 1 86 ? 3.578 -4.527 0.633 1 98.81 86 ASN A C 1
ATOM 701 O O . ASN A 1 86 ? 2.459 -5.039 0.651 1 98.81 86 ASN A O 1
ATOM 705 N N . VAL A 1 87 ? 4.238 -4.375 -0.474 1 98.94 87 VAL A N 1
ATOM 706 C CA . VAL A 1 87 ? 3.73 -4.91 -1.733 1 98.94 87 VAL A CA 1
ATOM 707 C C . VAL A 1 87 ? 4.055 -6.398 -1.83 1 98.94 87 VAL A C 1
ATOM 709 O O . VAL A 1 87 ? 5.141 -6.832 -1.436 1 98.94 87 VAL A O 1
ATOM 712 N N . VAL A 1 88 ? 3.086 -7.188 -2.342 1 98.94 88 VAL A N 1
ATOM 713 C CA . VAL A 1 88 ? 3.25 -8.625 -2.502 1 98.94 88 VAL A CA 1
ATOM 714 C C . VAL A 1 88 ? 3.15 -9 -3.98 1 98.94 88 VAL A C 1
ATOM 716 O O . VAL A 1 88 ? 2.182 -8.641 -4.652 1 98.94 88 VAL A O 1
ATOM 719 N N . PHE A 1 89 ? 4.137 -9.75 -4.469 1 98.94 89 PHE A N 1
ATOM 720 C CA . PHE A 1 89 ? 4.148 -10.289 -5.824 1 98.94 89 PHE A CA 1
ATOM 721 C C . PHE A 1 89 ? 3.986 -11.805 -5.805 1 98.94 89 PHE A C 1
ATOM 723 O O . PHE A 1 89 ? 4.93 -12.531 -5.488 1 98.94 89 PHE A O 1
ATOM 730 N N . LEU A 1 90 ? 2.807 -12.266 -6.113 1 98.75 90 LEU A N 1
ATOM 731 C CA . LEU A 1 90 ? 2.658 -13.688 -6.426 1 98.75 90 LEU A CA 1
ATOM 732 C C . LEU A 1 90 ? 2.955 -13.953 -7.898 1 98.75 90 LEU A C 1
ATOM 734 O O . LEU A 1 90 ? 2.041 -14.227 -8.68 1 98.75 90 LEU A O 1
ATOM 738 N N . ASP A 1 91 ? 4.238 -13.984 -8.18 1 98.06 91 ASP A N 1
ATOM 739 C CA . ASP A 1 91 ? 4.723 -13.938 -9.555 1 98.06 91 ASP A CA 1
ATOM 740 C C . ASP A 1 91 ? 4.965 -15.344 -10.102 1 98.06 91 ASP A C 1
ATOM 742 O O . ASP A 1 91 ? 6.031 -15.625 -10.648 1 98.06 91 ASP A O 1
ATOM 746 N N . GLY A 1 92 ? 3.842 -16.172 -10.039 1 96.81 92 GLY A N 1
ATOM 747 C CA . GLY A 1 92 ? 3.912 -17.453 -10.727 1 96.81 92 GLY A CA 1
ATOM 748 C C . GLY A 1 92 ? 4.051 -17.312 -12.234 1 96.81 92 GLY A C 1
ATOM 749 O O . GLY A 1 92 ? 4.633 -18.188 -12.883 1 96.81 92 GLY A O 1
ATOM 750 N N . ASN A 1 93 ? 3.439 -16.312 -12.734 1 97.62 93 ASN A N 1
ATOM 751 C CA . ASN A 1 93 ? 3.643 -15.875 -14.117 1 97.62 93 ASN A CA 1
ATOM 752 C C . ASN A 1 93 ? 4.23 -14.469 -14.18 1 97.62 93 ASN A C 1
ATOM 754 O O . ASN A 1 93 ? 4.484 -13.852 -13.148 1 97.62 93 ASN A O 1
ATOM 758 N N . GLU A 1 94 ? 4.531 -13.984 -15.438 1 98.06 94 GLU A N 1
ATOM 759 C CA . GLU A 1 94 ? 5.223 -12.703 -15.602 1 98.06 94 GLU A CA 1
ATOM 760 C C . GLU A 1 94 ? 4.367 -11.547 -15.094 1 98.06 94 GLU A C 1
ATOM 762 O O . GLU A 1 94 ? 3.16 -11.5 -15.336 1 98.06 94 GLU A O 1
ATOM 767 N N . ILE A 1 95 ? 4.984 -10.703 -14.328 1 98.81 95 ILE A N 1
ATOM 768 C CA . ILE A 1 95 ? 4.445 -9.398 -13.953 1 98.81 95 ILE A CA 1
ATOM 769 C C . ILE A 1 95 ? 5.309 -8.289 -14.555 1 98.81 95 ILE A C 1
ATOM 771 O O . ILE A 1 95 ? 6.504 -8.203 -14.266 1 98.81 95 ILE A O 1
ATOM 775 N N . HIS A 1 96 ? 4.715 -7.469 -15.391 1 98.94 96 HIS A N 1
ATOM 776 C CA . HIS A 1 96 ? 5.406 -6.355 -16.031 1 98.94 96 HIS A CA 1
ATOM 777 C C . HIS A 1 96 ? 4.883 -5.016 -15.508 1 98.94 96 HIS A C 1
ATOM 779 O O . HIS A 1 96 ? 3.68 -4.754 -15.562 1 98.94 96 HIS A O 1
ATOM 785 N N . ILE A 1 97 ? 5.754 -4.25 -15.008 1 98.94 97 ILE A N 1
ATOM 786 C CA . ILE A 1 97 ? 5.461 -2.881 -14.594 1 98.94 97 ILE A CA 1
ATOM 787 C C . ILE A 1 97 ? 6.254 -1.901 -15.453 1 98.94 97 ILE A C 1
ATOM 789 O O . ILE A 1 97 ? 7.484 -1.868 -15.398 1 98.94 97 ILE A O 1
ATOM 793 N N . GLY A 1 98 ? 5.555 -1.114 -16.219 1 98.88 98 GLY A N 1
ATOM 794 C CA . GLY A 1 98 ? 6.184 -0.199 -17.156 1 98.88 98 GLY A CA 1
ATOM 795 C C . GLY A 1 98 ? 6.871 0.972 -16.484 1 98.88 98 GLY A C 1
ATOM 796 O O . GLY A 1 98 ? 6.789 1.125 -15.258 1 98.88 98 GLY A O 1
ATOM 797 N N . ASP A 1 99 ? 7.496 1.836 -17.312 1 98.62 99 ASP A N 1
ATOM 798 C CA . ASP A 1 99 ? 8.273 2.969 -16.812 1 98.62 99 ASP A CA 1
ATOM 799 C C . ASP A 1 99 ? 7.379 3.965 -16.078 1 98.62 99 ASP A C 1
ATOM 801 O O . ASP A 1 99 ? 6.227 4.172 -16.469 1 98.62 99 ASP A O 1
ATOM 805 N N . ARG A 1 100 ? 7.883 4.547 -14.984 1 97.94 100 ARG A N 1
ATOM 806 C CA . ARG A 1 100 ? 7.316 5.711 -14.305 1 97.94 100 ARG A CA 1
ATOM 807 C C . ARG A 1 100 ? 5.996 5.363 -13.633 1 97.94 100 ARG A C 1
ATOM 809 O O . ARG A 1 100 ? 5.121 6.223 -13.484 1 97.94 100 ARG A O 1
ATOM 816 N N . CYS A 1 101 ? 5.801 4.086 -13.367 1 98.62 101 CYS A N 1
ATOM 817 C CA . CYS A 1 101 ? 4.633 3.689 -12.586 1 98.62 101 CYS A CA 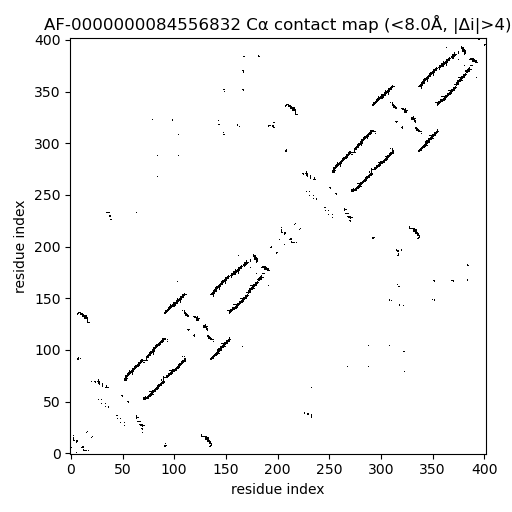1
ATOM 818 C C . CYS A 1 101 ? 4.816 4.027 -11.117 1 98.62 101 CYS A C 1
ATOM 820 O O . CYS A 1 101 ? 5.945 4.047 -10.617 1 98.62 101 CYS A O 1
ATOM 822 N N . LEU A 1 102 ? 3.756 4.371 -10.477 1 98.62 102 LEU A N 1
ATOM 823 C CA . LEU A 1 102 ? 3.666 4.539 -9.031 1 98.62 102 LEU A CA 1
ATOM 824 C C . LEU A 1 102 ? 2.754 3.482 -8.414 1 98.62 102 LEU A C 1
ATOM 826 O O . LEU A 1 102 ? 1.568 3.412 -8.75 1 98.62 102 LEU A O 1
ATOM 830 N N . ILE A 1 103 ? 3.33 2.656 -7.512 1 98.88 103 ILE A N 1
ATOM 831 C CA . ILE A 1 103 ? 2.576 1.593 -6.859 1 98.88 103 ILE A CA 1
ATOM 832 C C . ILE A 1 103 ? 2.42 1.91 -5.371 1 98.88 103 ILE A C 1
ATOM 834 O O . ILE A 1 103 ? 3.412 2.033 -4.648 1 98.88 103 ILE A O 1
ATOM 838 N N . GLY A 1 104 ? 1.192 2.059 -4.93 1 98.81 104 GLY A N 1
ATOM 839 C CA . GLY A 1 104 ? 0.926 2.381 -3.535 1 98.81 104 GLY A CA 1
ATOM 840 C C . GLY A 1 104 ? 1.223 1.232 -2.59 1 98.81 104 GLY A C 1
ATOM 841 O O . GLY A 1 104 ? 1.583 0.138 -3.027 1 98.81 104 GLY A O 1
ATOM 842 N N . PRO A 1 105 ? 1.089 1.508 -1.288 1 98.88 105 PRO A N 1
ATOM 843 C CA . PRO A 1 105 ? 1.38 0.47 -0.297 1 98.88 105 PRO A CA 1
ATOM 844 C C . PRO A 1 105 ? 0.343 -0.651 -0.294 1 98.88 105 PRO A C 1
ATOM 846 O O . PRO A 1 105 ? -0.842 -0.401 -0.529 1 98.88 105 PRO A O 1
ATOM 849 N N . GLY A 1 106 ? 0.776 -1.859 0.01 1 98.81 106 GLY A N 1
ATOM 850 C CA . GLY A 1 106 ? -0.128 -2.973 0.251 1 98.81 106 GLY A CA 1
ATOM 851 C C . GLY A 1 106 ? -0.737 -3.531 -1.021 1 98.81 106 GLY A C 1
ATOM 852 O O . GLY A 1 106 ? -1.691 -4.312 -0.967 1 98.81 106 GLY A O 1
ATOM 853 N N . VAL A 1 107 ? -0.25 -3.145 -2.156 1 98.94 107 VAL A N 1
ATOM 854 C CA . VAL A 1 107 ? -0.774 -3.672 -3.41 1 98.94 107 VAL A CA 1
ATOM 855 C C . VAL A 1 107 ? -0.41 -5.148 -3.545 1 98.94 107 VAL A C 1
ATOM 857 O O . VAL A 1 107 ? 0.71 -5.551 -3.219 1 98.94 107 VAL A O 1
ATOM 860 N N . LEU A 1 108 ? -1.357 -5.93 -3.996 1 98.94 108 LEU A N 1
ATOM 861 C CA . LEU A 1 108 ? -1.173 -7.352 -4.266 1 98.94 108 LEU A CA 1
ATOM 862 C C . LEU A 1 108 ? -1.253 -7.637 -5.762 1 98.94 108 LEU A C 1
ATOM 864 O O . LEU A 1 108 ? -2.268 -7.348 -6.398 1 98.94 108 LEU A O 1
ATOM 868 N N . PHE A 1 109 ? -0.155 -8.133 -6.348 1 98.94 109 PHE A N 1
ATOM 869 C CA . PHE A 1 109 ? -0.164 -8.703 -7.688 1 98.94 109 PHE A CA 1
ATOM 870 C C . PHE A 1 109 ? -0.373 -10.211 -7.633 1 98.94 109 PHE A C 1
ATOM 872 O O . PHE A 1 109 ? 0.538 -10.961 -7.266 1 98.94 109 PHE A O 1
ATOM 879 N N . ALA A 1 110 ? -1.529 -10.688 -8.047 1 98.81 110 ALA A N 1
ATOM 880 C CA . ALA A 1 110 ? -1.866 -12.102 -7.914 1 98.81 110 ALA A CA 1
ATOM 881 C C . ALA A 1 110 ? -2.004 -12.766 -9.281 1 98.81 110 ALA A C 1
ATOM 883 O O . ALA A 1 110 ? -3.049 -12.664 -9.922 1 98.81 110 ALA A O 1
ATOM 884 N N . THR A 1 111 ? -1.065 -13.586 -9.672 1 98.38 111 THR A N 1
ATOM 885 C CA . THR A 1 111 ? -1.136 -14.273 -10.961 1 98.38 111 THR A CA 1
ATOM 886 C C . THR A 1 111 ? -1.826 -15.625 -10.812 1 98.38 111 THR A C 1
ATOM 888 O O . THR A 1 111 ? -2.234 -16.234 -11.805 1 98.38 111 THR A O 1
ATOM 891 N N . PRO A 1 112 ? -1.885 -16.25 -9.586 1 97.75 112 PRO A N 1
ATOM 892 C CA . PRO A 1 112 ? -2.33 -17.641 -9.477 1 97.75 112 PRO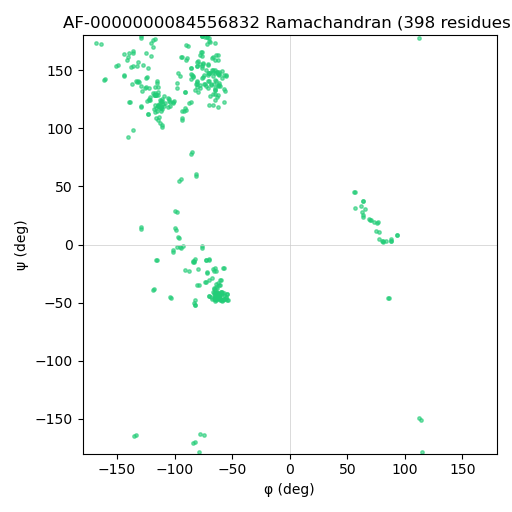 A CA 1
ATOM 893 C C . PRO A 1 112 ? -3.85 -17.766 -9.367 1 97.75 112 PRO A C 1
ATOM 895 O O . PRO A 1 112 ? -4.516 -16.844 -8.898 1 97.75 112 PRO A O 1
ATOM 898 N N . SER A 1 113 ? -4.316 -18.859 -9.828 1 96.75 113 SER A N 1
ATOM 899 C CA . SER A 1 113 ? -5.641 -19.422 -9.578 1 96.75 113 SER A CA 1
ATOM 900 C C . SER A 1 113 ? -5.551 -20.906 -9.219 1 96.75 113 SER A C 1
ATOM 902 O O . SER A 1 113 ? -4.551 -21.562 -9.516 1 96.75 113 SER A O 1
ATOM 904 N N . HIS A 1 114 ? -6.523 -21.375 -8.492 1 97.06 114 HIS A N 1
ATOM 905 C CA . HIS A 1 114 ? -6.652 -22.781 -8.148 1 97.06 114 HIS A CA 1
ATOM 906 C C . HIS A 1 114 ? -7.973 -23.344 -8.664 1 97.06 114 HIS A C 1
ATOM 908 O O . HIS A 1 114 ? -8.906 -22.609 -8.953 1 97.06 114 HIS A O 1
ATOM 914 N N . PRO A 1 115 ? -8.031 -24.688 -8.734 1 96.75 115 PRO A N 1
ATOM 915 C CA . PRO A 1 115 ? -9.289 -25.281 -9.203 1 96.75 115 PRO A CA 1
ATOM 916 C C . PRO A 1 115 ? -10.484 -24.906 -8.336 1 96.75 115 PRO A C 1
ATOM 918 O O . PRO A 1 115 ? -10.352 -24.766 -7.117 1 96.75 115 PRO A O 1
ATOM 921 N N . MET A 1 116 ? -11.672 -24.828 -8.977 1 96.38 116 MET A N 1
ATOM 922 C CA . MET A 1 116 ? -12.875 -24.391 -8.273 1 96.38 116 MET A CA 1
ATOM 923 C C . MET A 1 116 ? -13.477 -25.547 -7.465 1 96.38 116 MET A C 1
ATOM 925 O O . MET A 1 116 ? -13.977 -25.328 -6.363 1 96.38 116 MET A O 1
ATOM 929 N N . VAL A 1 117 ? -13.305 -26.688 -8.086 1 97.19 117 VAL A N 1
ATOM 930 C CA . VAL A 1 117 ? -13.867 -27.859 -7.406 1 97.19 117 VAL A CA 1
ATOM 931 C C . VAL A 1 117 ? -12.922 -28.312 -6.297 1 97.19 117 VAL A C 1
ATOM 933 O O . VAL A 1 117 ? -11.734 -28.547 -6.543 1 97.19 117 VAL A O 1
ATOM 936 N N . ALA A 1 118 ? -13.391 -28.531 -5.184 1 96.88 118 ALA A N 1
ATOM 937 C CA . ALA A 1 118 ? -12.594 -28.719 -3.975 1 96.88 118 ALA A CA 1
ATOM 938 C C . ALA A 1 118 ? -11.664 -29.922 -4.121 1 96.88 118 ALA A C 1
ATOM 940 O O . ALA A 1 118 ? -10.5 -29.875 -3.719 1 96.88 118 ALA A O 1
ATOM 941 N N . ASP A 1 119 ? -12.117 -31.031 -4.676 1 94.44 119 ASP A N 1
ATOM 942 C CA . ASP A 1 119 ? -11.297 -32.25 -4.77 1 94.44 119 ASP A CA 1
ATOM 943 C C . ASP A 1 119 ? -10.164 -32.062 -5.777 1 94.44 119 ASP A C 1
ATOM 945 O O . ASP A 1 119 ? -9.094 -32.656 -5.637 1 94.44 119 ASP A O 1
ATOM 949 N N . GLU A 1 120 ? -10.414 -31.234 -6.789 1 95.25 120 GLU A N 1
ATOM 950 C CA . GLU A 1 120 ? -9.359 -30.906 -7.742 1 95.25 120 GLU A CA 1
ATOM 951 C C . GLU A 1 120 ? -8.328 -29.969 -7.117 1 95.25 120 GLU A C 1
ATOM 953 O O . GLU A 1 120 ? -7.145 -30.016 -7.473 1 95.25 120 GLU A O 1
ATOM 958 N N . ARG A 1 121 ? -8.789 -29.125 -6.219 1 94.25 121 ARG A N 1
ATOM 959 C CA . ARG A 1 121 ? -7.949 -28.109 -5.602 1 94.25 121 ARG A CA 1
ATOM 960 C C . ARG A 1 121 ? -7.133 -28.688 -4.453 1 94.25 121 ARG A C 1
ATOM 962 O O . ARG A 1 121 ? -6.145 -28.094 -4.023 1 94.25 121 ARG A O 1
ATOM 969 N N . SER A 1 122 ? -7.43 -29.844 -4.02 1 93.56 122 SER A N 1
ATOM 970 C CA . SER A 1 122 ? -6.832 -30.453 -2.838 1 93.56 122 SER A CA 1
ATOM 971 C C . SER A 1 122 ? -5.449 -31.016 -3.152 1 93.56 122 SER A C 1
ATOM 973 O O . SER A 1 122 ? -4.961 -30.891 -4.273 1 93.56 122 SER A O 1
ATOM 975 N N . LYS A 1 123 ? -4.906 -31.594 -2.119 1 93.94 123 LYS A N 1
ATOM 976 C CA . LYS A 1 123 ? -3.557 -32.156 -2.199 1 93.94 123 LYS A CA 1
ATOM 977 C C . LYS A 1 123 ? -3.521 -33.375 -3.092 1 93.94 123 LYS A C 1
ATOM 979 O O . LYS A 1 123 ? -4.359 -34.281 -2.951 1 93.94 123 LYS A O 1
ATOM 984 N N . HIS A 1 124 ? -2.58 -33.375 -4.086 1 95.25 124 HIS A N 1
ATOM 985 C CA . HIS A 1 124 ? -2.238 -34.5 -4.926 1 95.25 124 HIS A CA 1
ATOM 986 C C . HIS A 1 124 ? -0.772 -34.906 -4.762 1 95.25 124 HIS A C 1
ATOM 988 O O . HIS A 1 124 ? -0.029 -34.219 -4.039 1 95.25 124 HIS A O 1
ATOM 994 N N . PHE A 1 125 ? -0.386 -36.094 -5.352 1 96.38 125 PHE A N 1
ATOM 995 C CA . PHE A 1 125 ? 0.986 -36.531 -5.168 1 96.38 125 PHE A CA 1
ATOM 996 C C . PHE A 1 125 ? 1.603 -36.969 -6.5 1 96.38 125 PHE A C 1
ATOM 998 O O . PHE A 1 125 ? 0.916 -37.5 -7.359 1 96.38 125 PHE A O 1
ATOM 1005 N N . ASN A 1 126 ? 2.877 -36.594 -6.68 1 94.19 126 ASN A N 1
ATOM 1006 C CA . ASN A 1 126 ? 3.701 -37.094 -7.777 1 94.19 126 ASN A CA 1
ATOM 1007 C C . ASN A 1 126 ? 5.082 -37.531 -7.289 1 94.19 126 ASN A C 1
ATOM 1009 O O . ASN A 1 126 ? 5.27 -37.781 -6.098 1 94.19 126 ASN A O 1
ATOM 1013 N N . GLN A 1 127 ? 6.047 -37.719 -8.07 1 93.94 127 GLN A N 1
ATOM 1014 C CA . GLN A 1 127 ? 7.359 -38.25 -7.715 1 93.94 127 GLN A CA 1
ATOM 1015 C C . GLN A 1 127 ? 8.102 -37.312 -6.785 1 93.94 127 GLN A C 1
ATOM 1017 O O . GLN A 1 127 ? 9.039 -37.688 -6.09 1 93.94 127 GLN A O 1
ATOM 1022 N N . TYR A 1 128 ? 7.707 -36.031 -6.758 1 94.38 128 TYR A N 1
ATOM 1023 C CA . TYR A 1 128 ? 8.391 -35.031 -5.949 1 94.38 128 TYR A CA 1
ATOM 1024 C C . TYR A 1 128 ? 7.66 -34.812 -4.633 1 94.38 128 TYR A C 1
ATOM 1026 O O . TYR A 1 128 ? 8.094 -34 -3.807 1 94.38 128 TYR A O 1
ATOM 1034 N N . GLY A 1 129 ? 6.535 -35.5 -4.461 1 94.81 129 GLY A N 1
ATOM 1035 C CA . GLY A 1 129 ? 5.758 -35.312 -3.246 1 94.81 129 GLY A CA 1
ATOM 1036 C C . GLY A 1 129 ? 4.406 -34.688 -3.49 1 94.81 129 GLY A C 1
ATOM 1037 O O . GLY A 1 129 ? 3.766 -34.938 -4.512 1 94.81 129 GLY A O 1
ATOM 1038 N N . ALA A 1 130 ? 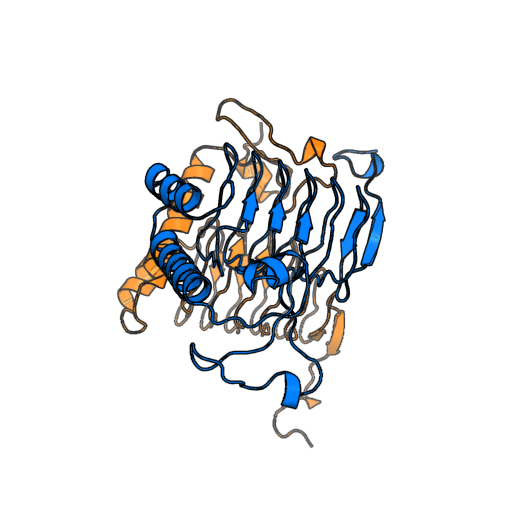3.975 -34 -2.5 1 95.5 130 ALA A N 1
ATOM 1039 C CA . ALA A 1 130 ? 2.66 -33.375 -2.557 1 95.5 130 ALA A CA 1
ATOM 1040 C C . ALA A 1 130 ? 2.682 -32.156 -3.473 1 95.5 130 ALA A C 1
ATOM 1042 O O . ALA A 1 130 ? 3.648 -31.391 -3.473 1 95.5 130 ALA A O 1
ATOM 1043 N N . TYR A 1 131 ? 1.643 -32.031 -4.25 1 95.31 131 TYR A N 1
ATOM 1044 C CA . TYR A 1 131 ? 1.499 -30.828 -5.051 1 95.31 131 TYR A CA 1
ATOM 1045 C C . TYR A 1 131 ? 0.045 -30.375 -5.102 1 95.31 131 TYR A C 1
ATOM 1047 O O . TYR A 1 131 ? -0.863 -31.141 -4.785 1 95.31 131 TYR A O 1
ATOM 1055 N N . TYR A 1 132 ? -0.162 -29.078 -5.414 1 95.5 132 TYR A N 1
ATOM 1056 C CA . TYR A 1 132 ? -1.463 -28.484 -5.676 1 95.5 132 TYR A CA 1
ATOM 1057 C C . TYR A 1 132 ? -1.55 -27.969 -7.109 1 95.5 132 TYR A C 1
ATOM 1059 O O . TYR A 1 132 ? -0.649 -27.266 -7.578 1 95.5 132 TYR A O 1
ATOM 1067 N N . PRO A 1 133 ? -2.615 -28.406 -7.77 1 95.75 133 PRO A N 1
ATOM 1068 C CA . PRO A 1 133 ? -2.783 -27.859 -9.125 1 95.75 133 PRO A CA 1
ATOM 1069 C C . PRO A 1 133 ? -2.971 -26.344 -9.133 1 95.75 133 PRO A C 1
ATOM 1071 O O . PRO A 1 133 ? -3.717 -25.812 -8.312 1 95.75 133 PRO A O 1
ATOM 1074 N N . GLU A 1 134 ? -2.299 -25.688 -10.086 1 96.5 134 GLU A N 1
ATOM 1075 C CA . GLU A 1 134 ? -2.314 -24.219 -10.156 1 96.5 134 GLU A CA 1
ATOM 1076 C C . GLU A 1 134 ? -2.312 -23.75 -11.609 1 96.5 134 GLU A C 1
ATOM 1078 O O . GLU A 1 134 ? -1.861 -24.469 -12.508 1 96.5 134 GLU A O 1
ATOM 1083 N N . LYS A 1 135 ? -2.969 -22.719 -11.836 1 97.31 135 LYS A N 1
ATOM 1084 C CA . LYS A 1 135 ? -2.916 -21.953 -13.078 1 97.31 135 LYS A CA 1
ATOM 1085 C C . LYS A 1 135 ? -2.52 -20.5 -12.812 1 97.31 135 LYS A C 1
ATOM 1087 O O . LYS A 1 135 ? -2.994 -19.891 -11.859 1 97.31 135 LYS A O 1
ATOM 1092 N N . VAL A 1 136 ? -1.601 -19.984 -13.633 1 97.94 136 VAL A N 1
ATOM 1093 C CA . VAL A 1 136 ? -1.1 -18.625 -13.414 1 97.94 136 VAL A CA 1
ATOM 1094 C C . VAL A 1 136 ? -1.179 -17.828 -14.711 1 97.94 136 VAL A C 1
ATOM 1096 O O . VAL A 1 136 ? -0.933 -18.375 -15.797 1 97.94 136 VAL A O 1
ATOM 1099 N N . GLU A 1 137 ? -1.637 -16.578 -14.602 1 98.06 137 GLU A N 1
ATOM 1100 C CA . GLU A 1 137 ? -1.755 -15.703 -15.766 1 98.06 137 GLU A CA 1
ATOM 1101 C C . GLU A 1 137 ? -0.961 -14.414 -15.57 1 98.06 137 GLU A C 1
ATOM 1103 O O . GLU A 1 137 ? -0.834 -13.922 -14.445 1 98.06 137 GLU A O 1
ATOM 1108 N N . LYS A 1 138 ? -0.5 -13.82 -16.688 1 98.25 138 LYS A N 1
ATOM 1109 C CA . LYS A 1 138 ? 0.35 -12.633 -16.672 1 98.25 138 LYS A CA 1
ATOM 1110 C C . LYS A 1 138 ? -0.425 -11.414 -16.203 1 98.25 138 LYS A C 1
ATOM 1112 O O . LYS A 1 138 ? -1.632 -11.305 -16.422 1 98.25 138 LYS A O 1
ATOM 1117 N N . ILE A 1 139 ? 0.25 -10.484 -15.516 1 98.81 139 ILE A N 1
ATOM 1118 C CA . ILE A 1 139 ? -0.243 -9.148 -15.203 1 98.81 139 ILE A CA 1
ATOM 1119 C C . ILE A 1 139 ? 0.645 -8.102 -15.867 1 98.81 139 ILE A C 1
ATOM 1121 O O . ILE A 1 139 ? 1.872 -8.156 -15.766 1 98.81 139 ILE A O 1
ATOM 1125 N N . ILE A 1 140 ? 0.024 -7.156 -16.562 1 98.94 140 ILE A N 1
ATOM 1126 C CA . ILE A 1 140 ? 0.793 -6.148 -17.297 1 98.94 140 ILE A CA 1
ATOM 1127 C C . ILE A 1 140 ? 0.285 -4.754 -16.938 1 98.94 140 ILE A C 1
ATOM 1129 O O . ILE A 1 140 ? -0.898 -4.453 -17.109 1 98.94 140 ILE A O 1
ATOM 1133 N N . LEU A 1 141 ? 1.096 -3.945 -16.375 1 98.94 141 LEU A N 1
ATOM 1134 C CA . LEU A 1 141 ? 0.895 -2.504 -16.281 1 98.94 141 LEU A CA 1
ATOM 1135 C C . LEU A 1 141 ? 1.726 -1.771 -17.328 1 98.94 141 LEU A C 1
ATOM 1137 O O . LEU A 1 141 ? 2.951 -1.903 -17.359 1 98.94 141 LEU A O 1
ATOM 1141 N N . GLU A 1 142 ? 1.085 -1.001 -18.141 1 98.94 142 GLU A N 1
ATOM 1142 C CA . GLU A 1 142 ? 1.828 -0.151 -19.078 1 98.94 142 GLU A CA 1
ATOM 1143 C C . GLU A 1 142 ? 2.43 1.054 -18.359 1 98.94 142 GLU A C 1
ATOM 1145 O O . GLU A 1 142 ? 2.309 1.179 -17.141 1 98.94 142 GLU A O 1
ATOM 1150 N N . GLU A 1 143 ? 3.172 1.935 -19.125 1 98.75 143 GLU A N 1
ATOM 1151 C CA . GLU A 1 143 ? 3.912 3.029 -18.516 1 98.75 143 GLU A CA 1
ATOM 1152 C C . GLU A 1 143 ? 2.967 4.059 -17.906 1 98.75 143 GLU A C 1
ATOM 1154 O O . GLU A 1 143 ? 1.833 4.215 -18.359 1 98.75 143 GLU A O 1
ATOM 1159 N N . ASP A 1 144 ? 3.398 4.707 -16.828 1 98.56 144 ASP A N 1
ATOM 1160 C CA . ASP A 1 144 ? 2.76 5.879 -16.234 1 98.56 144 ASP A CA 1
ATOM 1161 C C . ASP A 1 144 ? 1.475 5.492 -15.508 1 98.56 144 ASP A C 1
ATOM 1163 O O . ASP A 1 144 ? 0.593 6.328 -15.305 1 98.56 144 ASP A O 1
ATOM 1167 N N . VAL A 1 145 ? 1.315 4.234 -15.172 1 98.88 145 VAL A N 1
ATOM 1168 C CA . VAL A 1 145 ? 0.17 3.814 -14.367 1 98.88 145 VAL A CA 1
ATOM 1169 C C . VAL A 1 145 ? 0.409 4.164 -12.898 1 98.88 145 VAL A C 1
ATOM 1171 O O . VAL A 1 145 ? 1.513 3.98 -12.383 1 98.88 145 VAL A O 1
ATOM 1174 N N . TRP A 1 146 ? -0.585 4.711 -12.266 1 98.88 146 TRP A N 1
ATOM 1175 C CA . TRP A 1 146 ? -0.596 4.941 -10.828 1 98.88 146 TRP A CA 1
ATOM 1176 C C . TRP A 1 146 ? -1.611 4.035 -10.141 1 98.88 146 TRP A C 1
ATOM 1178 O O . TRP A 1 146 ? -2.814 4.141 -10.383 1 98.88 146 TRP A O 1
ATOM 1188 N N . VAL A 1 147 ? -1.113 3.131 -9.25 1 98.94 147 VAL A N 1
ATOM 1189 C CA . VAL A 1 147 ? -1.965 2.23 -8.484 1 98.94 147 VAL A CA 1
ATOM 1190 C C . VAL A 1 147 ? -2.031 2.699 -7.031 1 98.94 147 VAL A C 1
ATOM 1192 O O . VAL A 1 147 ? -1.015 2.725 -6.332 1 98.94 147 VAL A O 1
ATOM 1195 N N . GLY A 1 148 ? -3.242 3.041 -6.555 1 98.75 148 GLY A N 1
ATOM 1196 C CA . GLY A 1 148 ? -3.422 3.432 -5.164 1 98.75 148 GLY A CA 1
ATOM 1197 C C . GLY A 1 148 ? -3.129 2.309 -4.188 1 98.75 148 GLY A C 1
ATOM 1198 O O . GLY A 1 148 ? -2.812 1.189 -4.594 1 98.75 148 GLY A O 1
ATOM 1199 N N . GLY A 1 149 ? -3.143 2.672 -2.924 1 98.69 149 GLY A N 1
ATOM 1200 C CA . GLY A 1 149 ? -2.805 1.703 -1.895 1 98.69 149 GLY A CA 1
ATOM 1201 C C . GLY A 1 149 ? -3.869 0.639 -1.704 1 98.69 149 GLY A C 1
ATOM 1202 O O . GLY A 1 149 ? -5.051 0.88 -1.964 1 98.69 149 GLY A O 1
ATOM 1203 N N . ASN A 1 150 ? -3.455 -0.555 -1.197 1 98.81 150 ASN A N 1
ATOM 1204 C CA . ASN A 1 150 ? -4.301 -1.69 -0.849 1 98.81 150 ASN A CA 1
ATOM 1205 C C . ASN A 1 150 ? -5.141 -2.148 -2.037 1 98.81 150 ASN A C 1
ATOM 1207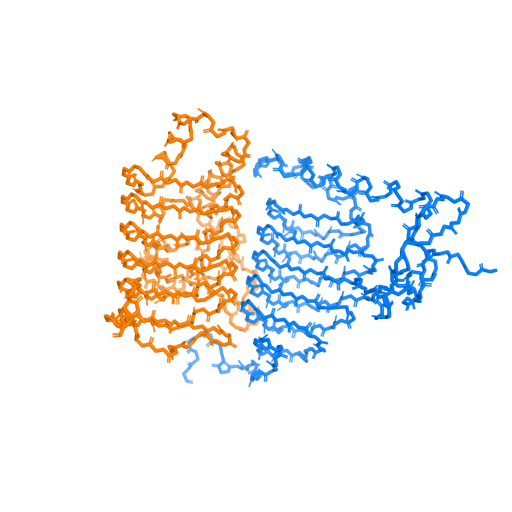 O O . ASN A 1 150 ? -6.277 -2.592 -1.864 1 98.81 150 ASN A O 1
ATOM 1211 N N . VAL A 1 151 ? -4.629 -1.997 -3.236 1 98.94 151 VAL A N 1
ATOM 1212 C CA . VAL A 1 151 ? -5.273 -2.506 -4.441 1 98.94 151 VAL A CA 1
ATOM 1213 C C . VAL A 1 151 ? -4.883 -3.967 -4.66 1 98.94 151 VAL A C 1
ATOM 1215 O O . VAL A 1 151 ? -3.75 -4.363 -4.383 1 98.94 151 VAL A O 1
ATOM 1218 N N . THR A 1 152 ? -5.809 -4.746 -5.121 1 98.94 152 THR A N 1
ATOM 1219 C CA . THR A 1 152 ? -5.562 -6.121 -5.547 1 98.94 152 THR A CA 1
ATOM 1220 C C . THR A 1 152 ? -5.715 -6.254 -7.059 1 98.94 152 THR A C 1
ATOM 1222 O O . THR A 1 152 ? -6.754 -5.902 -7.617 1 98.94 152 THR A O 1
ATOM 1225 N N . ILE A 1 153 ? -4.719 -6.727 -7.734 1 98.94 153 ILE A N 1
ATOM 1226 C CA . ILE A 1 153 ? -4.758 -6.953 -9.172 1 98.94 153 ILE A CA 1
ATOM 1227 C C . ILE A 1 153 ? -4.812 -8.453 -9.461 1 98.94 153 ILE A C 1
ATOM 1229 O O . ILE A 1 153 ? -3.896 -9.195 -9.102 1 98.94 153 ILE A O 1
ATOM 1233 N N . MET A 1 154 ? -5.824 -8.891 -10.156 1 98.75 154 MET A N 1
ATOM 1234 C CA . MET A 1 154 ? -6.129 -10.312 -10.336 1 98.75 154 MET A CA 1
ATOM 1235 C C . MET A 1 154 ? -5.391 -10.875 -11.547 1 98.75 154 MET A C 1
ATOM 1237 O O . MET A 1 154 ? -4.801 -10.125 -12.32 1 98.75 154 MET A O 1
ATOM 1241 N N . PRO A 1 155 ? -5.426 -12.219 -11.711 1 98.38 155 PRO A N 1
ATOM 1242 C CA . PRO A 1 155 ? -4.68 -12.852 -12.805 1 98.38 155 PRO A CA 1
ATOM 1243 C C . PRO A 1 155 ? -5.129 -12.383 -14.18 1 98.38 155 PRO A C 1
ATOM 1245 O O . PRO A 1 155 ? -6.332 -12.234 -14.422 1 98.38 155 PRO A O 1
ATOM 1248 N N . GLY A 1 156 ? -4.172 -12.125 -15.031 1 98.31 156 GLY A N 1
ATOM 1249 C CA . GLY A 1 156 ? -4.48 -11.906 -16.438 1 98.31 156 GLY A CA 1
ATOM 1250 C C . GLY A 1 156 ? -4.812 -10.461 -16.766 1 98.31 156 GLY A C 1
ATOM 1251 O O . GLY A 1 156 ? -5.094 -10.125 -17.906 1 98.31 156 GLY A O 1
ATOM 1252 N N . VAL A 1 157 ? -4.746 -9.555 -15.836 1 98.81 157 VAL A N 1
ATOM 1253 C CA . VAL A 1 157 ? -5.191 -8.172 -15.992 1 98.81 157 VAL A CA 1
ATOM 1254 C C . VAL A 1 157 ? -4.117 -7.359 -16.703 1 98.81 157 VAL A C 1
ATOM 1256 O O . VAL A 1 157 ? -2.926 -7.496 -16.422 1 98.81 157 VAL A O 1
ATOM 1259 N N . LYS A 1 158 ? -4.527 -6.551 -17.594 1 98.94 158 LYS A N 1
ATOM 1260 C CA . LYS A 1 158 ? -3.705 -5.512 -18.203 1 98.94 158 LYS A CA 1
ATOM 1261 C C . LYS A 1 158 ? -4.242 -4.121 -17.891 1 98.94 158 LYS A C 1
ATOM 1263 O O . LYS A 1 158 ? -5.43 -3.85 -18.078 1 98.94 158 LYS A O 1
ATOM 1268 N N . ILE A 1 159 ? -3.428 -3.25 -17.406 1 98.94 159 ILE A N 1
ATOM 1269 C CA . ILE A 1 159 ? -3.799 -1.865 -17.141 1 98.94 159 ILE A CA 1
ATOM 1270 C C . ILE A 1 159 ? -3.104 -0.943 -18.141 1 98.94 159 ILE A C 1
ATOM 1272 O O . ILE A 1 159 ? -1.873 -0.926 -18.219 1 98.94 159 ILE A O 1
ATOM 1276 N N . GLY A 1 160 ? -3.861 -0.137 -18.766 1 98.94 160 GLY A N 1
ATOM 1277 C CA . GLY A 1 160 ? -3.373 0.687 -19.859 1 98.94 160 GLY A CA 1
ATOM 1278 C C . GLY A 1 160 ? -2.584 1.896 -19.391 1 98.94 160 GLY A C 1
ATOM 1279 O O . GLY A 1 160 ? -2.783 2.377 -18.281 1 98.94 160 GLY A O 1
ATOM 1280 N N . LYS A 1 161 ? -1.823 2.451 -20.375 1 98.69 161 LYS A N 1
ATOM 1281 C CA . LYS A 1 161 ? -0.886 3.537 -20.094 1 98.69 161 LYS A CA 1
ATOM 1282 C C . LYS A 1 161 ? -1.594 4.73 -19.469 1 98.69 161 LYS A C 1
ATOM 1284 O O . LYS A 1 161 ? -2.701 5.086 -19.875 1 98.69 161 LYS A O 1
ATOM 1289 N N . GLY A 1 162 ? -0.983 5.227 -18.422 1 98.5 162 GLY A N 1
ATOM 1290 C CA . GLY A 1 162 ? -1.422 6.492 -17.859 1 98.5 162 GLY A CA 1
ATOM 1291 C C . GLY A 1 162 ? -2.633 6.352 -16.953 1 98.5 162 GLY A C 1
ATOM 1292 O O . GLY A 1 162 ? -3.129 7.344 -16.406 1 98.5 162 GLY A O 1
ATOM 1293 N N . SER A 1 163 ? -3.133 5.188 -16.719 1 98.88 163 SER A N 1
ATOM 1294 C CA . SER A 1 163 ? -4.355 4.992 -15.945 1 98.88 163 SER A CA 1
ATOM 1295 C C . SER A 1 163 ? -4.082 5.074 -14.445 1 98.88 163 SER A C 1
ATOM 1297 O O . SER A 1 163 ? -2.939 4.93 -14.008 1 98.88 163 SER A O 1
ATOM 1299 N N . ILE A 1 164 ? -5.102 5.355 -13.742 1 98.88 164 ILE A N 1
ATOM 1300 C CA . ILE A 1 164 ? -5.07 5.441 -12.289 1 98.88 164 ILE A CA 1
ATOM 1301 C C . ILE A 1 164 ? -6.07 4.453 -11.688 1 98.88 164 ILE A C 1
ATOM 1303 O O . ILE A 1 164 ? -7.242 4.434 -12.086 1 98.88 164 ILE A O 1
ATOM 1307 N N . ILE A 1 165 ? -5.605 3.637 -10.789 1 98.94 165 ILE A N 1
ATOM 1308 C CA . ILE A 1 165 ? -6.469 2.764 -10.008 1 98.94 165 ILE A CA 1
ATOM 1309 C C . ILE A 1 165 ? -6.621 3.322 -8.594 1 98.94 165 ILE A C 1
ATOM 1311 O O . ILE A 1 165 ? -5.637 3.443 -7.855 1 98.94 165 ILE A O 1
ATOM 1315 N N . GLY A 1 166 ? -7.844 3.637 -8.195 1 98.69 166 GLY A N 1
ATOM 1316 C CA . GLY A 1 166 ? -8.086 4.156 -6.859 1 98.69 166 GLY A CA 1
ATOM 1317 C C . GLY A 1 166 ? -7.762 3.158 -5.766 1 98.69 166 GLY A C 1
ATOM 1318 O O . GLY A 1 166 ? -7.871 1.947 -5.969 1 98.69 166 GLY A O 1
ATOM 1319 N N . GLY A 1 167 ? -7.371 3.711 -4.645 1 98.56 167 GLY A N 1
ATOM 1320 C CA . GLY A 1 167 ? -7.02 2.865 -3.518 1 98.56 167 GLY A CA 1
ATOM 1321 C C . GLY A 1 167 ? -8.125 1.907 -3.119 1 98.56 167 GLY A C 1
ATOM 1322 O O . GLY A 1 167 ? -9.305 2.258 -3.174 1 98.56 167 GLY A O 1
ATOM 1323 N N . GLY A 1 168 ? -7.703 0.663 -2.66 1 98.62 168 GLY A N 1
ATOM 1324 C CA . GLY A 1 168 ? -8.641 -0.326 -2.146 1 98.62 168 GLY A CA 1
ATOM 1325 C C . GLY A 1 168 ? -9.391 -1.057 -3.24 1 98.62 168 GLY A C 1
ATOM 1326 O O . GLY A 1 168 ? -10.281 -1.863 -2.957 1 98.62 168 GLY A O 1
ATOM 1327 N N . SER A 1 169 ? -9.094 -0.836 -4.457 1 98.88 169 SER A N 1
ATOM 1328 C CA . SER A 1 169 ? -9.82 -1.431 -5.574 1 98.88 169 SER A CA 1
ATOM 1329 C C . SER A 1 169 ? -9.414 -2.885 -5.789 1 98.88 169 SER A C 1
ATOM 1331 O O . SER A 1 169 ? -8.32 -3.293 -5.383 1 98.88 169 SER A O 1
ATOM 1333 N N . VAL A 1 170 ? -10.281 -3.643 -6.367 1 98.88 170 VAL A N 1
ATOM 1334 C CA . VAL A 1 170 ? -10 -4.996 -6.84 1 98.88 170 VAL A CA 1
ATOM 1335 C C . VAL A 1 170 ? -10.156 -5.051 -8.359 1 98.88 170 VAL A C 1
ATOM 1337 O O . VAL A 1 170 ? -11.273 -5.012 -8.875 1 98.88 170 VAL A O 1
ATOM 1340 N N . VAL A 1 171 ? -9.062 -5.172 -9.086 1 98.94 171 VAL A N 1
ATOM 1341 C CA . VAL A 1 171 ? -9.055 -5.117 -10.547 1 98.94 171 VAL A CA 1
ATOM 1342 C C . VAL A 1 171 ? -9.203 -6.523 -11.117 1 98.94 171 VAL A C 1
ATOM 1344 O O . VAL A 1 171 ? -8.289 -7.348 -11 1 98.94 171 VAL A O 1
ATOM 1347 N N . THR A 1 172 ? -10.281 -6.789 -11.797 1 98.62 172 THR A N 1
ATOM 1348 C CA . THR A 1 172 ? -10.594 -8.133 -12.266 1 98.62 172 THR A CA 1
ATOM 1349 C C . THR A 1 172 ? -10.609 -8.188 -13.797 1 98.62 172 THR A C 1
ATOM 1351 O O . THR A 1 172 ? -10.664 -9.266 -14.383 1 98.62 172 THR A O 1
ATOM 1354 N N . ARG A 1 173 ? -10.617 -7.016 -14.383 1 98.56 173 ARG A N 1
ATOM 1355 C CA . ARG A 1 173 ? -10.625 -6.91 -15.844 1 98.56 173 ARG A CA 1
ATOM 1356 C C . ARG A 1 173 ? -9.648 -5.836 -16.312 1 98.56 173 ARG A C 1
ATOM 1358 O O . ARG A 1 173 ? -9.219 -4.992 -15.531 1 98.56 173 ARG A O 1
ATOM 1365 N N . ASP A 1 174 ? -9.406 -5.898 -17.609 1 98.88 174 ASP A N 1
ATOM 1366 C CA . ASP A 1 174 ? -8.484 -4.93 -18.188 1 98.88 174 ASP A CA 1
ATOM 1367 C C . ASP A 1 174 ? -9.008 -3.506 -18.031 1 98.88 174 ASP A C 1
ATOM 1369 O O . ASP A 1 174 ? -10.219 -3.281 -18.062 1 98.88 174 ASP A O 1
ATOM 1373 N N . ILE A 1 175 ? -8.109 -2.541 -17.859 1 98.94 175 ILE A N 1
ATOM 1374 C CA . ILE A 1 175 ? -8.406 -1.114 -17.781 1 98.94 175 ILE A CA 1
ATOM 1375 C C . ILE A 1 175 ? -7.816 -0.398 -19 1 98.94 175 ILE A C 1
ATOM 1377 O O . ILE A 1 175 ? -6.609 -0.47 -19.234 1 98.94 175 ILE A O 1
ATOM 1381 N N . PRO A 1 176 ? -8.617 0.253 -19.781 1 98.88 176 PRO A N 1
ATOM 1382 C CA . PRO A 1 176 ? -8.078 0.983 -20.938 1 98.88 176 PRO A CA 1
ATOM 1383 C C . PRO A 1 176 ? -7.148 2.121 -20.531 1 98.88 176 PRO A C 1
ATOM 1385 O O . PRO A 1 176 ? -7.191 2.586 -19.391 1 98.88 176 PRO A O 1
ATOM 1388 N N . ALA A 1 177 ? -6.367 2.59 -21.516 1 98.75 177 ALA A N 1
ATOM 1389 C CA . ALA A 1 177 ? -5.41 3.666 -21.266 1 98.75 177 ALA A CA 1
ATOM 1390 C C . ALA A 1 177 ? -6.117 4.941 -20.812 1 98.75 177 ALA A C 1
ATOM 1392 O O . ALA A 1 177 ? -7.262 5.191 -21.203 1 98.75 177 ALA A O 1
ATOM 1393 N N . ASN A 1 178 ? -5.418 5.711 -19.969 1 98.62 178 ASN A N 1
ATOM 1394 C CA . ASN A 1 178 ? -5.84 7.031 -19.516 1 98.62 178 ASN A CA 1
ATOM 1395 C C . ASN A 1 178 ? -7.223 6.984 -18.859 1 98.62 178 ASN A C 1
ATOM 1397 O O . ASN A 1 178 ? -8.07 7.832 -19.141 1 98.62 178 ASN A O 1
ATOM 1401 N N . SER A 1 179 ? -7.426 5.98 -17.984 1 98.81 179 SER A N 1
ATOM 1402 C CA . SER A 1 179 ? -8.68 5.816 -17.25 1 98.81 179 SER A CA 1
ATOM 1403 C C . SER A 1 179 ? -8.469 6.004 -15.758 1 98.81 179 SER A C 1
ATOM 1405 O O . SER A 1 179 ? -7.426 5.637 -15.219 1 98.81 179 SER A O 1
ATOM 1407 N N . LEU A 1 180 ? -9.375 6.645 -15.203 1 98.75 180 LEU A N 1
ATOM 1408 C CA . LEU A 1 180 ? -9.539 6.535 -13.758 1 98.75 180 LEU A CA 1
ATOM 1409 C C . LEU A 1 180 ? -10.516 5.418 -13.414 1 98.75 180 LEU A C 1
ATOM 1411 O O . LEU A 1 180 ? -11.695 5.473 -13.781 1 98.75 180 LEU A O 1
ATOM 1415 N N . ALA A 1 181 ? -10.039 4.402 -12.703 1 98.88 181 ALA A N 1
ATOM 1416 C CA . ALA A 1 181 ? -10.867 3.258 -12.336 1 98.88 181 ALA A CA 1
ATOM 1417 C C . ALA A 1 181 ? -10.859 3.035 -10.828 1 98.88 181 ALA A C 1
ATOM 1419 O O . ALA A 1 181 ? -9.836 3.24 -10.164 1 98.88 181 ALA A O 1
ATOM 1420 N N . VAL A 1 182 ? -12 2.633 -10.25 1 98.56 182 VAL A N 1
ATOM 1421 C CA . VAL A 1 182 ? -12.133 2.502 -8.805 1 98.56 182 VAL A CA 1
ATOM 1422 C C . VAL A 1 182 ? -13.117 1.388 -8.477 1 98.56 182 VAL A C 1
ATOM 1424 O O . VAL A 1 182 ? -13.883 0.95 -9.336 1 98.56 182 VAL A O 1
ATOM 1427 N N . GLY A 1 183 ? -12.922 0.811 -7.23 1 98 183 GLY A N 1
ATOM 1428 C CA . GLY A 1 183 ? -14.016 0.021 -6.688 1 98 183 GLY A CA 1
ATOM 1429 C C . GLY A 1 183 ? -13.695 -1.46 -6.605 1 98 183 GLY A C 1
ATOM 1430 O O . GLY A 1 183 ? -12.602 -1.889 -6.98 1 98 183 GLY A O 1
ATOM 1431 N N . ASN A 1 184 ? -14.664 -2.25 -6.066 1 97.69 184 ASN A N 1
ATOM 1432 C CA . ASN A 1 184 ? -14.68 -3.701 -5.898 1 97.69 184 ASN A CA 1
ATOM 1433 C C . ASN A 1 184 ? -16.031 -4.301 -6.293 1 97.69 184 ASN A C 1
ATOM 1435 O O . ASN A 1 184 ? -16.969 -4.301 -5.496 1 97.69 184 ASN A O 1
ATOM 1439 N N . PRO A 1 185 ? -16.109 -4.805 -7.438 1 97.62 185 PRO A N 1
ATOM 1440 C CA . PRO A 1 185 ? -15.047 -4.895 -8.445 1 97.62 185 PRO A CA 1
ATOM 1441 C C . PRO A 1 185 ? -14.695 -3.539 -9.055 1 97.62 185 PRO A C 1
ATOM 1443 O O . PRO A 1 185 ? -15.523 -2.627 -9.062 1 97.62 185 PRO A O 1
ATOM 1446 N N . CYS A 1 186 ? -13.547 -3.418 -9.531 1 98.5 186 CYS A N 1
ATOM 1447 C CA . CYS A 1 186 ? -13.047 -2.182 -10.117 1 98.5 186 CYS A CA 1
ATOM 1448 C C . CYS A 1 186 ? -13.695 -1.913 -11.469 1 98.5 186 CYS A C 1
ATOM 1450 O O . CYS A 1 186 ? -13.836 -2.822 -12.289 1 98.5 186 CYS A O 1
ATOM 1452 N N . ARG A 1 187 ? -14.07 -0.674 -11.648 1 98.5 187 ARG A N 1
ATOM 1453 C CA . ARG A 1 187 ? -14.656 -0.224 -12.906 1 98.5 187 ARG A CA 1
ATOM 1454 C C . ARG A 1 187 ? -14.094 1.132 -13.312 1 98.5 187 ARG A C 1
ATOM 1456 O O . ARG A 1 187 ? -13.727 1.941 -12.461 1 98.5 187 ARG A O 1
ATOM 1463 N N . VAL A 1 188 ? -14.109 1.327 -14.68 1 98.69 188 VAL A N 1
ATOM 1464 C CA . VAL A 1 188 ? -13.719 2.635 -15.195 1 98.69 188 VAL A CA 1
ATOM 1465 C C . VAL A 1 188 ? -14.742 3.686 -14.781 1 98.69 188 VAL A C 1
ATOM 1467 O O . VAL A 1 188 ? -15.938 3.543 -15.07 1 98.69 188 VAL A O 1
ATOM 1470 N N . LEU A 1 189 ? -14.32 4.66 -14.062 1 98.25 189 LEU A N 1
ATOM 1471 C CA . LEU A 1 189 ? -15.18 5.773 -13.672 1 98.25 189 LEU A CA 1
ATOM 1472 C C . LEU A 1 189 ? -15.258 6.812 -14.789 1 98.25 189 LEU A C 1
ATOM 1474 O O . LEU A 1 189 ? -16.344 7.277 -15.133 1 98.25 189 LEU A O 1
ATOM 1478 N N . ARG A 1 190 ? -14.086 7.242 -15.305 1 98.06 190 ARG A N 1
ATOM 1479 C CA . ARG A 1 190 ? -14 8.227 -16.375 1 98.06 190 ARG A CA 1
ATOM 1480 C C . ARG A 1 190 ? -12.609 8.234 -17.016 1 98.06 190 ARG A C 1
ATOM 1482 O O . ARG A 1 190 ? -11.68 7.625 -16.469 1 98.06 190 ARG A O 1
ATOM 1489 N N . GLN A 1 191 ? -12.523 9 -18.109 1 98.12 191 GLN A N 1
ATOM 1490 C CA . GLN A 1 191 ? -11.227 9.195 -18.766 1 98.12 191 GLN A CA 1
ATOM 1491 C C . GLN A 1 191 ? -10.453 10.336 -18.109 1 98.12 191 GLN A C 1
ATOM 1493 O O . GLN A 1 191 ? -11.047 11.312 -17.656 1 98.12 191 GLN A O 1
ATOM 1498 N N . ILE A 1 192 ? -9.242 10.18 -18.078 1 98.06 192 ILE A N 1
ATOM 1499 C CA . ILE A 1 192 ? -8.352 11.266 -17.703 1 98.06 192 ILE A CA 1
ATOM 1500 C C . ILE A 1 192 ? -8.039 12.125 -18.922 1 98.06 192 ILE A C 1
ATOM 1502 O O . ILE A 1 192 ? -7.555 11.617 -19.938 1 98.06 192 ILE A O 1
ATOM 1506 N N . THR A 1 193 ? -8.344 13.391 -18.812 1 96.31 193 THR A N 1
ATOM 1507 C CA . THR A 1 193 ? -8.195 14.297 -19.938 1 96.31 193 THR A CA 1
ATOM 1508 C C . THR A 1 193 ? -7.406 15.539 -19.547 1 96.31 193 THR A C 1
ATOM 1510 O O . THR A 1 193 ? -6.961 15.656 -18.391 1 96.31 193 THR A O 1
ATOM 1513 N N . GLU A 1 194 ? -7.211 16.406 -20.531 1 94.25 194 GLU A N 1
ATOM 1514 C CA . GLU A 1 194 ? -6.531 17.672 -20.297 1 94.25 194 GLU A CA 1
ATOM 1515 C C . GLU A 1 194 ? -7.25 18.5 -19.234 1 94.25 194 GLU A C 1
ATOM 1517 O O . GLU A 1 194 ? -6.641 19.344 -18.562 1 94.25 194 GLU A O 1
ATOM 1522 N N . LYS A 1 195 ? -8.531 18.203 -19 1 95.44 195 LYS A N 1
ATOM 1523 C CA . LYS A 1 195 ? -9.305 18.922 -18 1 95.44 195 LYS A CA 1
ATOM 1524 C C . LYS A 1 195 ? -8.836 18.578 -16.594 1 95.44 195 LYS A C 1
ATOM 1526 O O . LYS A 1 195 ? -9.164 19.281 -15.633 1 95.44 195 LYS A O 1
ATOM 1531 N N . ASP A 1 196 ? -8.047 17.516 -16.516 1 96.25 196 ASP A N 1
ATOM 1532 C CA . ASP A 1 196 ? -7.562 17.062 -15.211 1 96.25 196 ASP A CA 1
ATOM 1533 C C . ASP A 1 196 ? -6.207 17.672 -14.883 1 96.25 196 ASP A C 1
ATOM 1535 O O . ASP A 1 196 ? -5.652 17.438 -13.805 1 96.25 196 ASP A O 1
ATOM 1539 N N . ARG A 1 197 ? -5.656 18.422 -15.703 1 94.62 197 ARG A N 1
ATOM 1540 C CA . ARG A 1 197 ? -4.371 19.062 -15.461 1 94.62 197 ARG A CA 1
ATOM 1541 C C . ARG A 1 197 ? -4.477 20.062 -14.305 1 94.62 197 ARG A C 1
ATOM 1543 O O . ARG A 1 197 ? -5.477 20.766 -14.18 1 94.62 197 ARG A O 1
ATOM 1550 N N . ILE A 1 198 ? -3.414 20.156 -13.617 1 91.38 198 ILE A N 1
ATOM 1551 C CA . ILE A 1 198 ? -3.373 21.078 -12.5 1 91.38 198 ILE A CA 1
ATOM 1552 C C . ILE A 1 198 ? -3.568 22.516 -13 1 91.38 198 ILE A C 1
ATOM 1554 O O . ILE A 1 198 ? -2.889 22.938 -13.938 1 91.38 198 ILE A O 1
ATOM 1558 N N . GLY A 1 199 ? -4.508 23.188 -12.359 1 86.12 199 GLY A N 1
ATOM 1559 C CA . GLY A 1 199 ? -4.73 24.594 -12.703 1 86.12 199 GLY A CA 1
ATOM 1560 C C . GLY A 1 199 ? -5.637 24.766 -13.914 1 86.12 199 GLY A C 1
ATOM 1561 O O . GLY A 1 199 ? -5.793 25.875 -14.414 1 86.12 199 GLY A O 1
ATOM 1562 N N . HIS A 1 200 ? -6.117 23.578 -14.406 1 79.44 200 HIS A N 1
ATOM 1563 C CA . HIS A 1 200 ? -6.996 23.703 -15.562 1 79.44 200 HIS A CA 1
ATOM 1564 C C . HIS A 1 200 ? -8.25 24.5 -15.219 1 79.44 200 HIS A C 1
ATOM 1566 O O . HIS A 1 200 ? -8.867 24.281 -14.172 1 79.44 200 HIS A O 1
ATOM 1572 N N . VAL A 1 201 ? -8.484 25.75 -15.938 1 61.88 201 VAL A N 1
ATOM 1573 C CA . VAL A 1 201 ? -9.641 26.625 -15.875 1 61.88 201 VAL A CA 1
ATOM 1574 C C . VAL A 1 201 ? -10.633 26.266 -16.984 1 61.88 201 VAL A C 1
ATOM 1576 O O . VAL A 1 201 ? -10.227 26 -18.109 1 61.88 201 VAL A O 1
ATOM 1579 N N . MET B 1 1 ? 8.594 33.938 -0.418 1 67.25 1 MET B N 1
ATOM 1580 C CA . MET B 1 1 ? 8.164 32.75 -1.182 1 67.25 1 MET B CA 1
ATOM 1581 C C . MET B 1 1 ? 7.914 31.578 -0.261 1 67.25 1 MET B C 1
ATOM 1583 O O . MET B 1 1 ? 8.648 31.375 0.708 1 67.25 1 MET B O 1
ATOM 1587 N N . GLN B 1 2 ? 6.781 30.969 -0.371 1 84.25 2 GLN B N 1
ATOM 1588 C CA . GLN B 1 2 ? 6.438 29.891 0.533 1 84.25 2 GLN B CA 1
ATOM 1589 C C . GLN B 1 2 ? 7.375 28.688 0.344 1 84.25 2 GLN B C 1
ATOM 1591 O O . GLN B 1 2 ? 7.668 28.297 -0.788 1 84.25 2 GLN B O 1
ATOM 1596 N N . SER B 1 3 ? 7.93 28.219 1.455 1 88.31 3 SER B N 1
ATOM 1597 C CA . SER B 1 3 ? 8.781 27.031 1.4 1 88.31 3 SER B CA 1
ATOM 1598 C C . SER B 1 3 ? 7.992 25.797 0.982 1 88.31 3 SER B C 1
ATOM 1600 O O . SER B 1 3 ? 6.762 25.797 1.042 1 88.31 3 SER B O 1
ATOM 1602 N N . GLU B 1 4 ? 8.641 24.797 0.492 1 90.94 4 GLU B N 1
ATOM 1603 C CA . GLU B 1 4 ? 7.969 23.547 0.138 1 90.94 4 GLU B CA 1
ATOM 1604 C C . GLU B 1 4 ? 7.293 22.922 1.353 1 90.94 4 GLU B C 1
ATOM 1606 O O . GLU B 1 4 ? 6.227 22.312 1.229 1 90.94 4 GLU B O 1
ATOM 1611 N N . LYS B 1 5 ? 7.855 23.156 2.426 1 86.75 5 LYS B N 1
ATOM 1612 C CA . LYS B 1 5 ? 7.254 22.672 3.664 1 86.75 5 LYS B CA 1
ATOM 1613 C C . LYS B 1 5 ? 5.918 23.359 3.934 1 86.75 5 LYS B C 1
ATOM 1615 O O . LYS B 1 5 ? 4.949 22.703 4.328 1 86.75 5 LYS B O 1
ATOM 1620 N N . GLU B 1 6 ? 5.949 24.625 3.797 1 89 6 GLU B N 1
ATOM 1621 C CA . GLU B 1 6 ? 4.715 25.391 3.994 1 89 6 GLU B CA 1
ATOM 1622 C C . GLU B 1 6 ? 3.639 24.953 3.002 1 89 6 GLU B C 1
ATOM 1624 O O . GLU B 1 6 ? 2.475 24.797 3.375 1 89 6 GLU B O 1
ATOM 1629 N N . LYS B 1 7 ? 4.07 24.781 1.783 1 91.5 7 LYS B N 1
ATOM 1630 C CA . LYS B 1 7 ? 3.137 24.297 0.773 1 91.5 7 LYS B CA 1
ATOM 1631 C C . LYS B 1 7 ? 2.57 22.938 1.165 1 91.5 7 LYS B C 1
ATOM 1633 O O . LYS B 1 7 ? 1.361 22.719 1.075 1 91.5 7 LYS B O 1
ATOM 1638 N N . MET B 1 8 ? 3.455 22.047 1.553 1 90.94 8 MET B N 1
ATOM 1639 C CA . MET B 1 8 ? 3.119 20.688 1.962 1 90.94 8 MET B CA 1
ATOM 1640 C C . MET B 1 8 ? 2.055 20.703 3.055 1 90.94 8 MET B C 1
ATOM 1642 O O . MET B 1 8 ? 0.984 20.109 2.891 1 90.94 8 MET B O 1
ATOM 1646 N N . LEU B 1 9 ? 2.223 21.484 4.031 1 86.81 9 LEU B N 1
ATOM 1647 C CA . LEU B 1 9 ? 1.36 21.453 5.207 1 86.81 9 LEU B CA 1
ATOM 1648 C C . LEU B 1 9 ? 0.081 22.25 4.969 1 86.81 9 LEU B C 1
ATOM 1650 O O . LEU B 1 9 ? -0.911 22.062 5.676 1 86.81 9 LEU B O 1
ATOM 1654 N N . ASN B 1 10 ? 0.083 23.094 3.885 1 89.94 10 ASN B N 1
ATOM 1655 C CA . ASN B 1 10 ? -1.088 23.906 3.553 1 89.94 10 ASN B CA 1
ATOM 1656 C C . ASN B 1 10 ? -1.943 23.234 2.48 1 89.94 10 ASN B C 1
ATOM 1658 O O . ASN B 1 10 ? -2.883 23.844 1.962 1 89.94 10 ASN B O 1
ATOM 1662 N N . GLY B 1 11 ? -1.604 22.016 2.113 1 89 11 GLY B N 1
ATOM 1663 C CA . GLY B 1 11 ? -2.398 21.281 1.141 1 89 11 GLY B CA 1
ATOM 1664 C C . GLY B 1 11 ? -2.172 21.75 -0.286 1 89 11 GLY B C 1
ATOM 1665 O O . GLY B 1 11 ? -3.041 21.578 -1.144 1 89 11 GLY B O 1
ATOM 1666 N N . GLN B 1 12 ? -1.079 22.422 -0.502 1 93.12 12 GLN B N 1
ATOM 1667 C CA . GLN B 1 12 ? -0.706 22.859 -1.842 1 93.12 12 GLN B CA 1
ATOM 1668 C C . GLN B 1 12 ? 0.241 21.859 -2.506 1 93.12 12 GLN B C 1
ATOM 1670 O O . GLN B 1 12 ? 0.855 21.031 -1.829 1 93.12 12 GLN B O 1
ATOM 1675 N N . TRP B 1 13 ? 0.288 22 -3.836 1 95.06 13 TRP B N 1
ATOM 1676 C CA . TRP B 1 13 ? 1.262 21.188 -4.555 1 95.06 13 TRP B CA 1
ATOM 1677 C C . TRP B 1 13 ? 2.686 21.578 -4.18 1 95.06 13 TRP B C 1
ATOM 1679 O O . TRP B 1 13 ? 3.002 22.766 -4.082 1 95.06 13 TRP B O 1
ATOM 1689 N N . PHE B 1 14 ? 3.51 20.578 -3.934 1 95.56 14 PHE B N 1
ATOM 1690 C CA . PHE B 1 14 ? 4.895 20.828 -3.549 1 95.56 14 PHE B CA 1
ATOM 1691 C C . PHE B 1 14 ? 5.836 19.844 -4.215 1 95.56 14 PHE B C 1
ATOM 1693 O O . PHE B 1 14 ? 5.387 18.859 -4.812 1 95.56 14 PHE B O 1
ATOM 1700 N N . GLN B 1 15 ? 7.102 20.172 -4.188 1 95.12 15 GLN B N 1
ATOM 1701 C CA . GLN B 1 15 ? 8.172 19.297 -4.641 1 95.12 15 GLN B CA 1
ATOM 1702 C C . GLN B 1 15 ? 8.703 18.438 -3.492 1 95.12 15 GLN B C 1
ATOM 1704 O O . GLN B 1 15 ? 9.086 18.969 -2.447 1 95.12 15 GLN B O 1
ATOM 1709 N N . ASP B 1 16 ? 8.836 17.172 -3.672 1 95.19 16 ASP B N 1
ATOM 1710 C CA . ASP B 1 16 ? 8.961 16.266 -2.543 1 95.19 16 ASP B CA 1
ATOM 1711 C C . ASP B 1 16 ? 10.422 15.891 -2.289 1 95.19 16 ASP B C 1
ATOM 1713 O O . ASP B 1 16 ? 10.711 14.844 -1.717 1 95.19 16 ASP B O 1
ATOM 1717 N N . ASN B 1 17 ? 11.367 16.797 -2.641 1 95.19 17 ASN B N 1
ATOM 1718 C CA . ASN B 1 17 ? 12.742 16.328 -2.566 1 95.19 17 ASN B CA 1
ATOM 1719 C C . ASN B 1 17 ? 13.625 17.297 -1.777 1 95.19 17 ASN B C 1
ATOM 1721 O O . ASN B 1 17 ? 14.852 17.25 -1.888 1 95.19 17 ASN B O 1
ATOM 1725 N N . GLU B 1 18 ? 13.062 18.203 -1.044 1 95.12 18 GLU B N 1
ATOM 1726 C CA . GLU B 1 18 ? 13.938 19 -0.18 1 95.12 18 GLU B CA 1
ATOM 1727 C C . GLU B 1 18 ? 14.734 18.109 0.763 1 95.12 18 GLU B C 1
ATOM 1729 O O . GLU B 1 18 ? 14.227 17.094 1.251 1 95.12 18 GLU B O 1
ATOM 1734 N N . PRO B 1 19 ? 15.961 18.531 1.048 1 95 19 PRO B N 1
ATOM 1735 C CA . PRO B 1 19 ? 16.859 17.672 1.833 1 95 19 PRO B CA 1
ATOM 1736 C C . PRO B 1 19 ? 16.234 17.234 3.154 1 95 19 PRO B C 1
ATOM 1738 O O . PRO B 1 19 ? 16.406 16.078 3.564 1 95 19 PRO B O 1
ATOM 1741 N N . TRP B 1 20 ? 15.594 18.125 3.82 1 94.94 20 TRP B N 1
ATOM 1742 C CA . TRP B 1 20 ? 15.008 17.734 5.102 1 94.94 20 TRP B CA 1
ATOM 1743 C C . TRP B 1 20 ? 13.977 16.625 4.914 1 94.94 20 TRP B C 1
ATOM 1745 O O . TRP B 1 20 ? 13.828 15.75 5.77 1 94.94 20 TRP B O 1
ATOM 1755 N N . MET B 1 21 ? 13.227 16.641 3.787 1 95.88 21 MET B N 1
ATOM 1756 C CA . MET B 1 21 ? 12.234 15.617 3.508 1 95.88 21 MET B CA 1
ATOM 1757 C C . MET B 1 21 ? 12.898 14.258 3.307 1 95.88 21 MET B C 1
ATOM 1759 O O . MET B 1 21 ? 12.422 13.25 3.836 1 95.88 21 MET B O 1
ATOM 1763 N N . VAL B 1 22 ? 13.93 14.297 2.547 1 95.56 22 VAL B N 1
ATOM 1764 C CA . VAL B 1 22 ? 14.664 13.078 2.238 1 95.56 22 VAL B CA 1
ATOM 1765 C C . VAL B 1 22 ? 15.219 12.469 3.523 1 95.56 22 VAL B C 1
ATOM 1767 O O . VAL B 1 22 ? 15.07 11.273 3.766 1 95.56 22 VAL B O 1
ATOM 1770 N N . LYS B 1 23 ? 15.797 13.281 4.348 1 97.31 23 LYS B N 1
ATOM 1771 C CA . LYS B 1 23 ? 16.375 12.836 5.609 1 97.31 23 LYS B CA 1
ATOM 1772 C C . LYS B 1 23 ? 15.305 12.297 6.551 1 97.31 23 LYS B C 1
ATOM 1774 O O . LYS B 1 23 ? 15.508 11.273 7.211 1 97.31 23 LYS B O 1
ATOM 1779 N N . GLN B 1 24 ? 14.234 13 6.578 1 97.69 24 GLN B N 1
ATOM 1780 C CA . GLN B 1 24 ? 13.156 12.609 7.48 1 97.69 24 GLN B CA 1
ATOM 1781 C C . GLN B 1 24 ? 12.531 11.281 7.059 1 97.69 24 GLN B C 1
ATOM 1783 O O . GLN B 1 24 ? 12.211 10.445 7.902 1 97.69 24 GLN B O 1
ATOM 1788 N N . ARG B 1 25 ? 12.344 11.07 5.801 1 98 25 ARG B N 1
ATOM 1789 C CA . ARG B 1 25 ? 11.797 9.812 5.301 1 98 25 ARG B CA 1
ATOM 1790 C C . ARG B 1 25 ? 12.75 8.656 5.566 1 98 25 ARG B C 1
ATOM 1792 O O . ARG B 1 25 ? 12.32 7.555 5.902 1 98 25 ARG B O 1
ATOM 1799 N N . ALA B 1 26 ? 14 8.922 5.445 1 98.06 26 ALA B N 1
ATOM 1800 C CA . ALA B 1 26 ? 14.992 7.898 5.762 1 98.06 26 ALA B CA 1
ATOM 1801 C C . ALA B 1 26 ? 14.938 7.516 7.238 1 98.06 26 ALA B C 1
ATOM 1803 O O . ALA B 1 26 ? 14.953 6.332 7.582 1 98.06 26 ALA B O 1
ATOM 1804 N N . LEU B 1 27 ? 14.867 8.531 8.07 1 98.62 27 LEU B N 1
ATOM 1805 C CA . LEU B 1 27 ? 14.766 8.297 9.508 1 98.62 27 LEU B CA 1
ATOM 1806 C C . LEU B 1 27 ? 13.539 7.457 9.836 1 98.62 27 LEU B C 1
ATOM 1808 O O . LEU B 1 27 ? 13.625 6.488 10.594 1 98.62 27 LEU B O 1
ATOM 1812 N N . ALA B 1 28 ? 12.469 7.82 9.281 1 98.81 28 ALA B N 1
ATOM 1813 C CA . ALA B 1 28 ? 11.211 7.125 9.547 1 98.81 28 ALA B CA 1
ATOM 1814 C C . ALA B 1 28 ? 11.266 5.684 9.039 1 98.81 28 ALA B C 1
ATOM 1816 O O . ALA B 1 28 ? 10.859 4.758 9.75 1 98.81 28 ALA B O 1
ATOM 1817 N N . GLY B 1 29 ? 11.703 5.555 7.824 1 98.5 29 GLY B N 1
ATOM 1818 C CA . GLY B 1 29 ? 11.844 4.215 7.27 1 98.5 29 GLY B CA 1
ATOM 1819 C C . GLY B 1 29 ? 12.727 3.312 8.109 1 98.5 29 GLY B C 1
ATOM 1820 O O . GLY B 1 29 ? 12.375 2.162 8.375 1 98.5 29 GLY B O 1
ATOM 1821 N N . ASN B 1 30 ? 13.844 3.811 8.5 1 98.62 30 ASN B N 1
ATOM 1822 C CA . ASN B 1 30 ? 14.773 3.035 9.32 1 98.62 30 ASN B CA 1
ATOM 1823 C C . ASN B 1 30 ? 14.18 2.727 10.695 1 98.62 30 ASN B C 1
ATOM 1825 O O . ASN B 1 30 ? 14.383 1.634 11.227 1 98.62 30 ASN B O 1
ATOM 1829 N N . THR B 1 31 ? 13.492 3.662 11.234 1 98.88 31 THR B N 1
ATOM 1830 C CA . THR B 1 31 ? 12.844 3.432 12.516 1 98.88 31 THR B CA 1
ATOM 1831 C C . THR B 1 31 ? 11.797 2.322 12.406 1 98.88 31 THR B C 1
ATOM 1833 O O . THR B 1 31 ? 11.688 1.477 13.297 1 98.88 31 THR B O 1
ATOM 1836 N N . SER B 1 32 ? 11.023 2.328 11.328 1 98.81 32 SER B N 1
ATOM 1837 C CA . SER B 1 32 ? 10.086 1.238 11.102 1 98.81 32 SER B CA 1
ATOM 1838 C C . SER B 1 32 ? 10.789 -0.114 11.102 1 98.81 32 SER B C 1
ATOM 1840 O O . SER B 1 32 ? 10.32 -1.062 11.742 1 98.81 32 SER B O 1
ATOM 1842 N N . THR B 1 33 ? 11.891 -0.152 10.406 1 98.62 33 THR B N 1
ATOM 1843 C CA . THR B 1 33 ? 12.648 -1.392 10.289 1 98.62 33 THR B CA 1
ATOM 1844 C C . THR B 1 33 ? 13.125 -1.867 11.664 1 98.62 33 THR B C 1
ATOM 1846 O O . THR B 1 33 ? 12.969 -3.043 12 1 98.62 33 THR B O 1
ATOM 1849 N N . ILE B 1 34 ? 13.641 -1.011 12.445 1 98.75 34 ILE B N 1
ATOM 1850 C CA . ILE B 1 34 ? 14.148 -1.332 13.773 1 98.75 34 ILE B CA 1
ATOM 1851 C C . ILE B 1 34 ? 12.992 -1.711 14.695 1 98.75 34 ILE B C 1
ATOM 1853 O O . ILE B 1 34 ? 13.07 -2.711 15.414 1 98.75 34 ILE B O 1
ATOM 1857 N N . TYR B 1 35 ? 11.984 -0.962 14.641 1 98.88 35 TYR B N 1
ATOM 1858 C CA . TYR B 1 35 ? 10.82 -1.187 15.484 1 98.88 35 TYR B CA 1
ATOM 1859 C C . TYR B 1 35 ? 10.227 -2.568 15.234 1 98.88 35 TYR B C 1
ATOM 1861 O O . TYR B 1 35 ? 9.891 -3.283 16.188 1 98.88 35 TYR B O 1
ATOM 1869 N N . ASN B 1 36 ? 10.188 -2.926 14.039 1 98.56 36 ASN B N 1
ATOM 1870 C CA . ASN B 1 36 ? 9.539 -4.18 13.656 1 98.56 36 ASN B CA 1
ATOM 1871 C C . ASN B 1 36 ? 10.414 -5.383 13.992 1 98.56 36 ASN B C 1
ATOM 1873 O O . ASN B 1 36 ? 9.969 -6.527 13.875 1 98.56 36 ASN B O 1
ATOM 1877 N N . GLN B 1 37 ? 11.516 -5.152 14.461 1 97.88 37 GLN B N 1
ATOM 1878 C CA . GLN B 1 37 ? 12.398 -6.23 14.891 1 97.88 37 GLN B CA 1
ATOM 1879 C C . GLN B 1 37 ? 12.367 -6.395 16.406 1 97.88 37 GLN B C 1
ATOM 1881 O O . GLN B 1 37 ? 12.969 -7.324 16.953 1 97.88 37 GLN B O 1
ATOM 1886 N N . THR B 1 38 ? 11.695 -5.512 17.094 1 98.31 38 THR B N 1
ATOM 1887 C CA . THR B 1 38 ? 11.617 -5.594 18.547 1 98.31 38 THR B CA 1
ATOM 1888 C C . THR B 1 38 ? 10.664 -6.711 18.969 1 98.31 38 THR B C 1
ATOM 1890 O O . THR B 1 38 ? 9.758 -7.086 18.219 1 98.31 38 THR B O 1
ATOM 1893 N N . MET B 1 39 ? 10.844 -7.219 20.172 1 97.81 39 MET B N 1
ATOM 1894 C CA . MET B 1 39 ? 9.906 -8.125 20.844 1 97.81 39 MET B CA 1
ATOM 1895 C C . MET B 1 39 ? 8.891 -7.344 21.672 1 97.81 39 MET B C 1
ATOM 1897 O O . MET B 1 39 ? 9.156 -6.211 22.078 1 97.81 39 MET B O 1
ATOM 1901 N N . VAL B 1 40 ? 7.809 -7.996 21.938 1 95.19 40 VAL B N 1
ATOM 1902 C CA . VAL B 1 40 ? 6.695 -7.316 22.594 1 95.19 40 VAL B CA 1
ATOM 1903 C C . VAL B 1 40 ? 7.094 -6.922 24.016 1 95.19 40 VAL B C 1
ATOM 1905 O O . VAL B 1 40 ? 6.625 -5.91 24.547 1 95.19 40 VAL B O 1
ATOM 1908 N N . GLU B 1 41 ? 8.086 -7.578 24.547 1 97.44 41 GLU B N 1
ATOM 1909 C CA . GLU B 1 41 ? 8.5 -7.332 25.922 1 97.44 41 GLU B CA 1
ATOM 1910 C C . GLU B 1 41 ? 9.445 -6.133 26.016 1 97.44 41 GLU B C 1
ATOM 1912 O O . GLU B 1 41 ? 9.688 -5.609 27.094 1 97.44 41 GLU B O 1
ATOM 1917 N N . GLU B 1 42 ? 9.961 -5.723 24.844 1 98.31 42 GLU B N 1
ATOM 1918 C CA . GLU B 1 42 ? 10.883 -4.59 24.828 1 98.31 42 GLU B CA 1
ATOM 1919 C C . GLU B 1 42 ? 10.133 -3.264 24.859 1 98.31 42 GLU B C 1
ATOM 1921 O O . GLU B 1 42 ? 10.383 -2.385 24.031 1 98.31 42 GLU B O 1
ATOM 1926 N N . LYS B 1 43 ? 9.352 -3.053 25.938 1 97.62 43 LYS B N 1
ATOM 1927 C CA . LYS B 1 43 ? 8.406 -1.943 26.031 1 97.62 43 LYS B CA 1
ATOM 1928 C C . LYS B 1 43 ? 9.133 -0.602 26.031 1 97.62 43 LYS B C 1
ATOM 1930 O O . LYS B 1 43 ? 8.719 0.334 25.344 1 97.62 43 LYS B O 1
ATOM 1935 N N . GLU B 1 44 ? 10.18 -0.474 26.766 1 98 44 GLU B N 1
ATOM 1936 C CA . GLU B 1 44 ? 10.914 0.782 26.875 1 98 44 GLU B CA 1
ATOM 1937 C C . GLU B 1 44 ? 11.547 1.171 25.547 1 98 44 GLU B C 1
ATOM 1939 O O . GLU B 1 44 ? 11.492 2.336 25.141 1 98 44 GLU B O 1
ATOM 1944 N N . LYS B 1 45 ? 12.133 0.184 24.906 1 98.56 45 LYS B N 1
ATOM 1945 C CA . LYS B 1 45 ? 12.75 0.42 23.594 1 98.56 45 LYS B CA 1
ATOM 1946 C C . LYS B 1 45 ? 11.703 0.855 22.578 1 98.56 45 LYS B C 1
ATOM 1948 O O . LYS B 1 45 ? 11.922 1.81 21.828 1 98.56 45 LYS B O 1
ATOM 1953 N N . ARG B 1 46 ? 10.609 0.167 22.609 1 98.56 46 ARG B N 1
ATOM 1954 C CA . ARG B 1 46 ? 9.516 0.486 21.688 1 98.56 46 ARG B CA 1
ATOM 1955 C C . ARG B 1 46 ? 8.992 1.896 21.938 1 98.56 46 ARG B C 1
ATOM 1957 O O . ARG B 1 46 ? 8.812 2.672 21 1 98.56 46 ARG B O 1
ATOM 1964 N N . GLN B 1 47 ? 8.797 2.227 23.141 1 98.12 47 GLN B N 1
ATOM 1965 C CA . GLN B 1 47 ? 8.289 3.551 23.484 1 98.12 47 GLN B CA 1
ATOM 1966 C C . GLN B 1 47 ? 9.281 4.641 23.094 1 98.12 47 GLN B C 1
ATOM 1968 O O . GLN B 1 47 ? 8.891 5.699 22.609 1 98.12 47 GLN B O 1
ATOM 1973 N N . LYS B 1 48 ? 10.516 4.395 23.328 1 98.62 48 LYS B N 1
ATOM 1974 C CA . LYS B 1 48 ? 11.547 5.371 22.984 1 98.62 48 LYS B CA 1
ATOM 1975 C C . LYS B 1 48 ? 11.578 5.633 21.484 1 98.62 48 LYS B C 1
ATOM 1977 O O . LYS B 1 48 ? 11.641 6.785 21.047 1 98.62 48 LYS B O 1
ATOM 1982 N N . LEU B 1 49 ? 11.555 4.559 20.703 1 98.81 49 LEU B N 1
ATOM 1983 C CA . LEU B 1 49 ? 11.555 4.699 19.25 1 98.81 49 LEU B CA 1
ATOM 1984 C C . LEU B 1 49 ? 10.375 5.543 18.781 1 98.81 49 LEU B C 1
ATOM 1986 O O . LEU B 1 49 ? 10.539 6.426 17.938 1 98.81 49 LEU B O 1
ATOM 1990 N N . LEU B 1 50 ? 9.219 5.293 19.344 1 98.81 50 LEU B N 1
ATOM 1991 C CA . LEU B 1 50 ? 8.008 6 18.938 1 98.81 50 LEU B CA 1
ATOM 1992 C C . LEU B 1 50 ? 8.062 7.461 19.391 1 98.81 50 LEU B C 1
ATOM 1994 O O . LEU B 1 50 ? 7.715 8.359 18.609 1 98.81 50 LEU B O 1
ATOM 1998 N N . LYS B 1 51 ? 8.477 7.703 20.594 1 98.75 51 LYS B N 1
ATOM 1999 C CA . LYS B 1 51 ? 8.555 9.062 21.109 1 98.75 51 LYS B CA 1
ATOM 2000 C C . LYS B 1 51 ? 9.562 9.898 20.328 1 98.75 51 LYS B C 1
ATOM 2002 O O . LYS B 1 51 ? 9.352 11.094 20.109 1 98.75 51 LYS B O 1
ATOM 2007 N N . ASP B 1 52 ? 10.672 9.25 19.906 1 98.75 52 ASP B N 1
ATOM 2008 C CA . ASP B 1 52 ? 11.711 9.953 19.156 1 98.75 52 ASP B CA 1
ATOM 2009 C C . ASP B 1 52 ? 11.25 10.289 17.75 1 98.75 52 ASP B C 1
ATOM 2011 O O . ASP B 1 52 ? 11.703 11.281 17.156 1 98.75 52 ASP B O 1
ATOM 2015 N N . LEU B 1 53 ? 10.297 9.555 17.234 1 98.88 53 LEU B N 1
ATOM 2016 C CA . LEU B 1 53 ? 9.945 9.703 15.836 1 98.88 53 LEU B CA 1
ATOM 2017 C C . LEU B 1 53 ? 8.648 10.484 15.68 1 98.88 53 LEU B C 1
ATOM 2019 O O . LEU B 1 53 ? 8.555 11.375 14.828 1 98.88 53 LEU B O 1
ATOM 2023 N N . LEU B 1 54 ? 7.621 10.148 16.5 1 98.94 54 LEU B N 1
ATOM 2024 C CA . LEU B 1 54 ? 6.273 10.656 16.297 1 98.94 54 LEU B CA 1
ATOM 2025 C C . LEU B 1 54 ? 6.137 12.07 16.859 1 98.94 54 LEU B C 1
ATOM 2027 O O . LEU B 1 54 ? 6.871 12.453 17.766 1 98.94 54 LEU B O 1
ATOM 2031 N N . GLY B 1 55 ? 5.152 12.773 16.203 1 98.81 55 GLY B N 1
ATOM 2032 C CA . GLY B 1 55 ? 4.82 14.07 16.781 1 98.81 55 GLY B CA 1
ATOM 2033 C C . GLY B 1 55 ? 4.324 13.969 18.219 1 98.81 55 GLY B C 1
ATOM 2034 O O . GLY B 1 55 ? 4.629 14.836 19.047 1 98.81 55 GLY B O 1
ATOM 2035 N N . HIS B 1 56 ? 3.52 12.938 18.391 1 98.81 56 HIS B N 1
ATOM 2036 C CA . HIS B 1 56 ? 3 12.695 19.734 1 98.81 56 HIS B CA 1
ATOM 2037 C C . HIS B 1 56 ? 2.496 11.266 19.875 1 98.81 56 HIS B C 1
ATOM 2039 O O . HIS B 1 56 ? 1.86 10.727 18.969 1 98.81 56 HIS B O 1
ATOM 2045 N N . ILE B 1 57 ? 2.734 10.672 21.047 1 98.75 57 ILE B N 1
ATOM 2046 C CA . ILE B 1 57 ? 2.098 9.414 21.422 1 98.75 57 ILE B CA 1
ATOM 2047 C C . ILE B 1 57 ? 1.689 9.477 22.906 1 98.75 57 ILE B C 1
ATOM 2049 O O . ILE B 1 57 ? 2.525 9.719 23.766 1 98.75 57 ILE B O 1
ATOM 2053 N N . GLY B 1 58 ? 0.432 9.273 23.062 1 98.62 58 GLY B N 1
ATOM 2054 C CA . GLY B 1 58 ? -0.138 9.414 24.391 1 98.62 58 GLY B CA 1
ATOM 2055 C C . GLY B 1 58 ? 0.168 8.234 25.297 1 98.62 58 GLY B C 1
ATOM 2056 O O . GLY B 1 58 ? 0.798 7.262 24.859 1 98.62 58 GLY B O 1
ATOM 2057 N N . GLU B 1 59 ? -0.317 8.297 26.531 1 98.38 59 GLU B N 1
ATOM 2058 C CA . GLU B 1 59 ? -0.112 7.254 27.531 1 98.38 59 GLU B CA 1
ATOM 2059 C C . GLU B 1 59 ? -0.911 6 27.203 1 9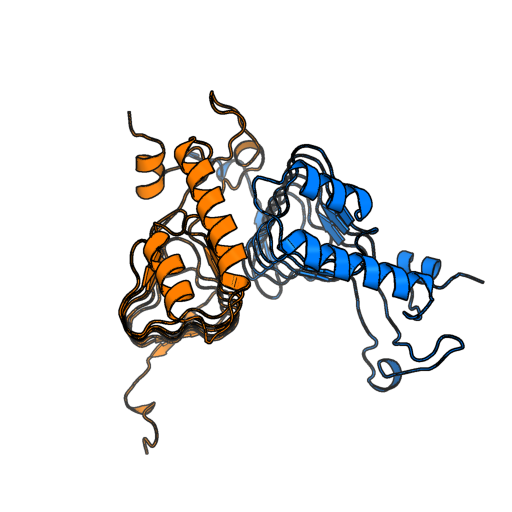8.38 59 GLU B C 1
ATOM 2061 O O . GLU B 1 59 ? -2.035 6.086 26.703 1 98.38 59 GLU B O 1
ATOM 2066 N N . ASN B 1 60 ? -0.285 4.832 27.438 1 98.19 60 ASN B N 1
ATOM 2067 C CA . ASN B 1 60 ? -0.92 3.523 27.312 1 98.19 60 ASN B CA 1
ATOM 2068 C C . ASN B 1 60 ? -1.341 3.242 25.875 1 98.19 60 ASN B C 1
ATOM 2070 O O . ASN B 1 60 ? -2.355 2.582 25.641 1 98.19 60 ASN B O 1
ATOM 2074 N N . SER B 1 61 ? -0.727 3.824 25 1 98.62 61 SER B N 1
ATOM 2075 C CA . SER B 1 61 ? -0.974 3.531 23.594 1 98.62 61 SER B CA 1
ATOM 2076 C C . SER B 1 61 ? 0.046 2.537 23.047 1 98.62 61 SER B C 1
ATOM 2078 O O . SER B 1 61 ? 1.201 2.525 23.484 1 98.62 61 SER B O 1
ATOM 2080 N N . PHE B 1 62 ? -0.527 1.728 22.078 1 98.62 62 PHE B N 1
ATOM 2081 C CA . PHE B 1 62 ? 0.258 0.598 21.609 1 98.62 62 PHE B CA 1
ATOM 2082 C C . PHE B 1 62 ? 0.163 0.48 20.094 1 98.62 62 PHE B C 1
ATOM 2084 O O . PHE B 1 62 ? -0.914 0.65 19.516 1 98.62 62 PHE B O 1
ATOM 2091 N N . ILE B 1 63 ? 1.352 0.182 19.469 1 98.81 63 ILE B N 1
ATOM 2092 C CA . ILE B 1 63 ? 1.409 -0.125 18.047 1 98.81 63 ILE B CA 1
ATOM 2093 C C . ILE B 1 63 ? 2.029 -1.505 17.844 1 98.81 63 ILE B C 1
ATOM 2095 O O . ILE B 1 63 ? 3.158 -1.756 18.266 1 98.81 63 ILE B O 1
ATOM 2099 N N . ALA B 1 64 ? 1.328 -2.385 17.156 1 98.81 64 ALA B N 1
ATOM 2100 C CA . ALA B 1 64 ? 1.826 -3.727 16.859 1 98.81 64 ALA B CA 1
ATOM 2101 C C . ALA B 1 64 ? 2.848 -3.697 15.727 1 98.81 64 ALA B C 1
ATOM 2103 O O . ALA B 1 64 ? 3.01 -2.678 15.055 1 98.81 64 ALA B O 1
ATOM 2104 N N . ASN B 1 65 ? 3.561 -4.832 15.609 1 98.62 65 ASN B N 1
ATOM 2105 C CA . ASN B 1 65 ? 4.617 -4.914 14.609 1 98.62 65 ASN B CA 1
ATOM 2106 C C . ASN B 1 65 ? 4.055 -4.859 13.188 1 98.62 65 ASN B C 1
ATOM 2108 O O . ASN B 1 65 ? 2.867 -5.121 12.984 1 98.62 65 ASN B O 1
ATOM 2112 N N . GLY B 1 66 ? 4.973 -4.527 12.266 1 98.62 66 GLY B N 1
ATOM 2113 C CA . GLY B 1 66 ? 4.602 -4.414 10.867 1 98.62 66 GLY B CA 1
ATOM 2114 C C . GLY B 1 66 ? 4.215 -3.002 10.461 1 98.62 66 GLY B C 1
ATOM 2115 O O . GLY B 1 66 ? 3.791 -2.768 9.328 1 98.62 66 GLY B O 1
ATOM 2116 N N . VAL B 1 67 ? 4.438 -2.105 11.359 1 98.88 67 VAL B N 1
ATOM 2117 C CA . VAL B 1 67 ? 4.059 -0.716 11.117 1 98.88 67 VAL B CA 1
ATOM 2118 C C . VAL B 1 67 ? 5.055 -0.064 10.164 1 98.88 67 VAL B C 1
ATOM 2120 O O . VAL B 1 67 ? 6.25 -0.375 10.195 1 98.88 67 VAL B O 1
ATOM 2123 N N . GLN B 1 68 ? 4.562 0.813 9.281 1 98.88 68 GLN B N 1
ATOM 2124 C CA . GLN B 1 68 ? 5.391 1.633 8.398 1 98.88 68 GLN B CA 1
ATOM 2125 C C . GLN B 1 68 ? 5.055 3.113 8.547 1 98.88 68 GLN B C 1
ATOM 2127 O O . GLN B 1 68 ? 3.881 3.494 8.531 1 98.88 68 GLN B O 1
ATOM 2132 N N . PHE B 1 69 ? 6.102 3.949 8.648 1 98.88 69 PHE B N 1
ATOM 2133 C CA . PHE B 1 69 ? 5.965 5.398 8.734 1 98.88 69 PHE B CA 1
ATOM 2134 C C . PHE B 1 69 ? 6.609 6.074 7.531 1 98.88 69 PHE B C 1
ATOM 2136 O O . PHE B 1 69 ? 7.742 5.754 7.164 1 98.88 69 PHE B O 1
ATOM 2143 N N . ASP B 1 70 ? 5.949 7.02 6.973 1 98.5 70 ASP B N 1
ATOM 2144 C CA . ASP B 1 70 ? 6.527 7.785 5.871 1 98.5 70 ASP B CA 1
ATOM 2145 C C . ASP B 1 70 ? 7.445 8.891 6.395 1 98.5 70 ASP B C 1
ATOM 2147 O O . ASP B 1 70 ? 8.602 8.984 5.984 1 98.5 70 ASP B O 1
ATOM 2151 N N . TYR B 1 71 ? 6.898 9.703 7.34 1 98 71 TYR B N 1
ATOM 2152 C CA . TYR B 1 71 ? 7.684 10.742 7.988 1 98 71 TYR B CA 1
ATOM 2153 C C . TYR B 1 71 ? 7.758 10.508 9.492 1 98 71 TYR B C 1
ATOM 2155 O O . TYR B 1 71 ? 8.797 10.75 10.117 1 98 71 TYR B O 1
ATOM 2163 N N . GLY B 1 72 ? 6.711 10.086 10.047 1 98.62 72 GLY B N 1
ATOM 2164 C CA . GLY B 1 72 ? 6.629 9.859 11.484 1 98.62 72 GLY B CA 1
ATOM 2165 C C . GLY B 1 72 ? 6.258 11.102 12.266 1 98.62 72 GLY B C 1
ATOM 2166 O O . GLY B 1 72 ? 5.309 11.086 13.055 1 98.62 72 GLY B O 1
ATOM 2167 N N . CYS B 1 73 ? 6.855 12.188 12 1 97.94 73 CYS B N 1
ATOM 2168 C CA . CYS B 1 73 ? 6.766 13.391 12.82 1 97.94 73 CYS B CA 1
ATOM 2169 C C . CYS B 1 73 ? 5.402 14.055 12.664 1 97.94 73 CYS B C 1
ATOM 2171 O O . CYS B 1 73 ? 5.047 14.938 13.445 1 97.94 73 CYS B O 1
ATOM 2173 N N . ASN B 1 74 ? 4.613 13.68 11.68 1 97.62 74 ASN B N 1
ATOM 2174 C CA . ASN B 1 74 ? 3.299 14.273 11.461 1 97.62 74 ASN B CA 1
ATOM 2175 C C . ASN B 1 74 ? 2.186 13.406 12.039 1 97.62 74 ASN B C 1
ATOM 2177 O O . ASN B 1 74 ? 1.009 13.617 11.742 1 97.62 74 ASN B O 1
ATOM 2181 N N . ILE B 1 75 ? 2.529 12.43 12.852 1 98.88 75 ILE B N 1
ATOM 2182 C CA . ILE B 1 75 ? 1.558 11.516 13.453 1 98.88 75 ILE B CA 1
ATOM 2183 C C . ILE B 1 75 ? 1.352 11.875 14.922 1 98.88 75 ILE B C 1
ATOM 2185 O O . ILE B 1 75 ? 2.316 11.961 15.688 1 98.88 75 ILE B O 1
ATOM 2189 N N . TYR B 1 76 ? 0.091 12.094 15.297 1 98.94 76 TYR B N 1
ATOM 2190 C CA . TYR B 1 76 ? -0.312 12.43 16.656 1 98.94 76 TYR B CA 1
ATOM 2191 C C . TYR B 1 76 ? -1.337 11.43 17.188 1 98.94 76 TYR B C 1
ATOM 2193 O O . TYR B 1 76 ? -2.484 11.414 16.734 1 98.94 76 TYR B O 1
ATOM 2201 N N . ILE B 1 77 ? -0.936 10.641 18.172 1 98.94 77 ILE B N 1
ATOM 2202 C CA . ILE B 1 77 ? -1.762 9.578 18.734 1 98.94 77 ILE B CA 1
ATOM 2203 C C . ILE B 1 77 ? -2.107 9.898 20.188 1 98.94 77 ILE B C 1
ATOM 2205 O O . ILE B 1 77 ? -1.223 10.211 20.984 1 98.94 77 ILE B O 1
ATOM 2209 N N . GLY B 1 78 ? -3.4 9.82 20.469 1 98.94 78 GLY B N 1
ATOM 2210 C CA . GLY B 1 78 ? -3.869 10.117 21.812 1 98.94 78 GLY B CA 1
ATOM 2211 C C . GLY B 1 78 ? -3.568 9.016 22.812 1 98.94 78 GLY B C 1
ATOM 2212 O O . GLY B 1 78 ? -2.691 8.18 22.578 1 98.94 78 GLY B O 1
ATOM 2213 N N . ASP B 1 79 ? -4.281 9.055 24.016 1 98.94 79 ASP B N 1
ATOM 2214 C CA . ASP B 1 79 ? -4.137 8.078 25.094 1 98.94 79 ASP B CA 1
ATOM 2215 C C . ASP B 1 79 ? -5.004 6.848 24.844 1 98.94 79 ASP B C 1
ATOM 2217 O O . ASP B 1 79 ? -6.094 6.957 24.266 1 98.94 79 ASP B O 1
ATOM 2221 N N . ASP B 1 80 ? -4.469 5.648 25.25 1 98.88 80 ASP B N 1
ATOM 2222 C CA . ASP B 1 80 ? -5.238 4.41 25.266 1 98.88 80 ASP B CA 1
ATOM 2223 C C . ASP B 1 80 ? -5.664 4 23.859 1 98.88 80 ASP B C 1
ATOM 2225 O O . ASP B 1 80 ? -6.793 3.553 23.641 1 98.88 80 ASP B O 1
ATOM 2229 N N . VAL B 1 81 ? -4.789 4.234 22.953 1 98.94 81 VAL B N 1
ATOM 2230 C CA . VAL B 1 81 ? -5.023 3.846 21.562 1 98.94 81 VAL B CA 1
ATOM 2231 C C . VAL B 1 81 ? -4.336 2.512 21.281 1 98.94 81 VAL B C 1
ATOM 2233 O O . VAL B 1 81 ? -3.209 2.279 21.734 1 98.94 81 VAL B O 1
ATOM 2236 N N . TYR B 1 82 ? -4.996 1.642 20.547 1 98.94 82 TYR B N 1
ATOM 2237 C CA . TYR B 1 82 ? -4.434 0.373 20.094 1 98.94 82 TYR B CA 1
ATOM 2238 C C . TYR B 1 82 ? -4.363 0.318 18.578 1 98.94 82 TYR B C 1
ATOM 2240 O O . TYR B 1 82 ? -5.383 0.435 17.891 1 98.94 82 TYR B O 1
ATOM 2248 N N . ILE B 1 83 ? -3.227 0.17 18.094 1 98.94 83 ILE B N 1
ATOM 2249 C CA . ILE B 1 83 ? -2.986 0.043 16.656 1 98.94 83 ILE B CA 1
ATOM 2250 C C . ILE B 1 83 ? -2.457 -1.354 16.344 1 98.94 83 ILE B C 1
ATOM 2252 O O . ILE B 1 83 ? -1.364 -1.724 16.781 1 98.94 83 ILE B O 1
ATOM 2256 N N . ASN B 1 84 ? -3.189 -2.102 15.539 1 98.88 84 ASN B N 1
ATOM 2257 C CA . ASN B 1 84 ? -2.916 -3.51 15.273 1 98.88 84 ASN B CA 1
ATOM 2258 C C . ASN B 1 84 ? -1.872 -3.682 14.172 1 98.88 84 ASN B C 1
ATOM 2260 O O . ASN B 1 84 ? -1.18 -2.729 13.812 1 98.88 84 ASN B O 1
ATOM 2264 N N . PHE B 1 85 ? -1.6 -4.84 13.656 1 98.88 85 PHE B N 1
ATOM 2265 C CA . PHE B 1 85 ? -0.485 -5.262 12.82 1 98.88 85 PHE B CA 1
ATOM 2266 C C . PHE B 1 85 ? -0.549 -4.586 11.453 1 98.88 85 PHE B C 1
ATOM 2268 O O . PHE B 1 85 ? -1.635 -4.379 10.906 1 98.88 85 PHE B O 1
ATOM 2275 N N . ASN B 1 86 ? 0.617 -4.262 10.883 1 98.75 86 ASN B N 1
ATOM 2276 C CA . ASN B 1 86 ? 0.812 -3.934 9.469 1 98.75 86 ASN B CA 1
ATOM 2277 C C . ASN B 1 86 ? 0.089 -2.645 9.094 1 98.75 86 ASN B C 1
ATOM 2279 O O . ASN B 1 86 ? -0.419 -2.52 7.977 1 98.75 86 ASN B O 1
ATOM 2283 N N . VAL B 1 87 ? -0.046 -1.715 10.016 1 98.94 87 VAL B N 1
ATOM 2284 C CA . VAL B 1 87 ? -0.614 -0.408 9.703 1 98.94 87 VAL B CA 1
ATOM 2285 C C . VAL B 1 87 ? 0.43 0.456 9 1 98.94 87 VAL B C 1
ATOM 2287 O O . VAL B 1 87 ? 1.608 0.434 9.359 1 98.94 87 VAL B O 1
ATOM 2290 N N . VAL B 1 88 ? 0.016 1.188 7.938 1 98.94 88 VAL B N 1
ATOM 2291 C CA . VAL B 1 88 ? 0.887 2.084 7.184 1 98.94 88 VAL B CA 1
ATOM 2292 C C . VAL B 1 88 ? 0.402 3.525 7.336 1 98.94 88 VAL B C 1
ATOM 2294 O O . VAL B 1 88 ? -0.774 3.818 7.105 1 98.94 88 VAL B O 1
ATOM 2297 N N . PHE B 1 89 ? 1.319 4.445 7.707 1 98.94 89 PHE B N 1
ATOM 2298 C CA . PHE B 1 89 ? 1.059 5.879 7.785 1 98.94 89 PHE B CA 1
ATOM 2299 C C . PHE B 1 89 ? 1.813 6.625 6.691 1 98.94 89 PHE B C 1
ATOM 2301 O O . PHE B 1 89 ? 3.023 6.836 6.797 1 98.94 89 PHE B O 1
ATOM 2308 N N . LEU B 1 90 ? 1.112 6.984 5.645 1 98.81 90 LEU B N 1
ATOM 2309 C CA . LEU B 1 90 ? 1.689 7.961 4.723 1 98.81 90 LEU B CA 1
ATOM 2310 C C . LEU B 1 90 ? 1.432 9.383 5.207 1 98.81 90 LEU B C 1
ATOM 2312 O O . LEU B 1 90 ? 0.61 10.102 4.629 1 98.81 90 LEU B O 1
ATOM 2316 N N . ASP B 1 91 ? 2.246 9.797 6.152 1 98.06 91 ASP B N 1
ATOM 2317 C CA . ASP B 1 91 ? 1.988 11 6.93 1 98.06 91 ASP B CA 1
ATOM 2318 C C . ASP B 1 91 ? 2.734 12.203 6.352 1 98.06 91 ASP B C 1
ATOM 2320 O O . ASP B 1 91 ? 3.42 12.922 7.078 1 98.06 91 ASP B O 1
ATOM 2324 N N . GLY B 1 92 ? 2.465 12.422 5.008 1 96.81 92 GLY B N 1
ATOM 2325 C CA . GLY B 1 92 ? 2.967 13.664 4.438 1 96.81 92 GLY B CA 1
ATOM 2326 C C . GLY B 1 92 ? 2.369 14.898 5.082 1 96.81 92 GLY B C 1
ATOM 2327 O O . GLY B 1 92 ? 3.008 15.953 5.121 1 96.81 92 GLY B O 1
ATOM 2328 N N . ASN B 1 93 ? 1.132 14.789 5.492 1 97.75 93 ASN B N 1
ATOM 2329 C CA . ASN B 1 93 ? 0.454 15.773 6.332 1 97.75 93 ASN B CA 1
ATOM 2330 C C . ASN B 1 93 ? 0.026 15.172 7.668 1 97.75 93 ASN B C 1
ATOM 2332 O O . ASN B 1 93 ? 0.255 13.992 7.922 1 97.75 93 ASN B O 1
ATOM 2336 N N . GLU B 1 94 ? -0.548 16.016 8.562 1 98.12 94 GLU B N 1
ATOM 2337 C CA . GLU B 1 94 ? -0.855 15.578 9.922 1 98.12 94 GLU B CA 1
ATOM 2338 C C . GLU B 1 94 ? -1.915 14.477 9.922 1 98.12 94 GLU B C 1
ATOM 2340 O O . GLU B 1 94 ? -2.895 14.555 9.18 1 98.12 94 GLU B O 1
ATOM 2345 N N . ILE B 1 95 ? -1.644 13.445 10.68 1 98.81 95 ILE B N 1
ATOM 2346 C CA . ILE B 1 95 ? -2.611 12.414 11.031 1 98.81 95 ILE B CA 1
ATOM 2347 C C . ILE B 1 95 ? -2.883 12.445 12.531 1 98.81 95 ILE B C 1
ATOM 2349 O O . ILE B 1 95 ? -1.966 12.273 13.344 1 98.81 95 ILE B O 1
ATOM 2353 N N . HIS B 1 96 ? -4.125 12.672 12.906 1 98.94 96 HIS B N 1
ATOM 2354 C CA . HIS B 1 96 ? -4.531 12.719 14.305 1 98.94 96 HIS B CA 1
ATOM 2355 C C . HIS B 1 96 ? -5.449 11.547 14.648 1 98.94 96 HIS B C 1
ATOM 2357 O O . HIS B 1 96 ? -6.477 11.344 13.992 1 98.94 96 HIS B O 1
ATOM 2363 N N . ILE B 1 97 ? -5.066 10.812 15.633 1 99 97 ILE B N 1
ATOM 2364 C CA . ILE B 1 97 ? -5.883 9.734 16.188 1 99 97 ILE B CA 1
ATOM 2365 C C . ILE B 1 97 ? -6.234 10.047 17.641 1 99 97 ILE B C 1
ATOM 2367 O O . ILE B 1 97 ? -5.352 10.086 18.5 1 99 97 ILE B O 1
ATOM 2371 N N . GLY B 1 98 ? -7.488 10.25 17.875 1 98.94 98 GLY B N 1
ATOM 2372 C CA . GLY B 1 98 ? -7.953 10.648 19.188 1 98.94 98 GLY B CA 1
ATOM 2373 C C . GLY B 1 98 ? -7.848 9.539 20.219 1 98.94 98 GLY B C 1
ATOM 2374 O O . GLY B 1 98 ? -7.504 8.406 19.875 1 98.94 98 GLY B O 1
ATOM 2375 N N . ASP B 1 99 ? -8.219 9.852 21.469 1 98.94 99 ASP B N 1
ATOM 2376 C CA . ASP B 1 99 ? -8.102 8.922 22.594 1 98.94 99 ASP B CA 1
ATOM 2377 C C . ASP B 1 99 ? -9 7.707 22.391 1 98.94 99 ASP B C 1
ATOM 2379 O O . ASP B 1 99 ? -10.109 7.824 21.859 1 98.94 99 ASP B O 1
ATOM 2383 N N . ARG B 1 100 ? -8.484 6.508 22.766 1 98.94 100 ARG B N 1
ATOM 2384 C CA . ARG B 1 100 ? -9.258 5.281 22.922 1 98.94 100 ARG B CA 1
ATOM 2385 C C . ARG B 1 100 ? -9.727 4.758 21.562 1 98.94 100 ARG B C 1
ATOM 2387 O O . ARG B 1 100 ? -10.758 4.098 21.469 1 98.94 100 ARG B O 1
ATOM 2394 N N . CYS B 1 101 ? -9.086 5.16 20.547 1 98.94 101 CYS B N 1
ATOM 2395 C CA . CYS B 1 101 ? -9.375 4.586 19.234 1 98.94 101 CYS B CA 1
ATOM 2396 C C . CYS B 1 101 ? -8.828 3.168 19.141 1 98.94 101 CYS B C 1
ATOM 2398 O O . CYS B 1 101 ? -7.84 2.828 19.797 1 98.94 101 CYS B O 1
ATOM 2400 N N . LEU B 1 102 ? -9.469 2.32 18.359 1 99 102 LEU B N 1
ATOM 2401 C CA . LEU B 1 102 ? -9.039 0.979 17.969 1 99 102 LEU B CA 1
ATOM 2402 C C . LEU B 1 102 ? -8.844 0.882 16.469 1 99 102 LEU B C 1
ATOM 2404 O O . LEU B 1 102 ? -9.789 1.066 15.688 1 99 102 LEU B O 1
ATOM 2408 N N . ILE B 1 103 ? -7.645 0.631 16.094 1 99 103 ILE B N 1
ATOM 2409 C CA . ILE B 1 103 ? -7.301 0.556 14.672 1 99 103 ILE B CA 1
ATOM 2410 C C . ILE B 1 103 ? -6.98 -0.889 14.297 1 99 103 ILE B C 1
ATOM 2412 O O . ILE B 1 103 ? -6.047 -1.486 14.844 1 99 103 ILE B O 1
ATOM 2416 N N . GLY B 1 104 ? -7.715 -1.46 13.352 1 98.94 104 GLY B N 1
ATOM 2417 C CA . GLY B 1 104 ? -7.508 -2.832 12.914 1 98.94 104 GLY B CA 1
ATOM 2418 C C . GLY B 1 104 ? -6.246 -3.016 12.094 1 98.94 104 GLY B C 1
ATOM 2419 O O . GLY B 1 104 ? -5.547 -2.045 11.797 1 98.94 104 GLY B O 1
ATOM 2420 N N . PRO B 1 105 ? -5.934 -4.312 11.797 1 98.94 105 PRO B N 1
ATOM 2421 C CA . PRO B 1 105 ? -4.715 -4.602 11.039 1 98.94 105 PRO B CA 1
ATOM 2422 C C . PRO B 1 105 ? -4.816 -4.176 9.578 1 98.94 105 PRO B C 1
ATOM 2424 O O . PRO B 1 105 ? -5.895 -4.254 8.977 1 98.94 105 PRO B O 1
ATOM 2427 N N . GLY B 1 106 ? -3.707 -3.75 9.023 1 98.75 106 GLY B N 1
ATOM 2428 C CA . GLY B 1 106 ? -3.625 -3.496 7.598 1 98.75 106 GLY B CA 1
ATOM 2429 C C . GLY B 1 106 ? -4.266 -2.184 7.184 1 98.75 106 GLY B C 1
ATOM 2430 O O . GLY B 1 106 ? -4.469 -1.933 5.996 1 98.75 106 GLY B O 1
ATOM 2431 N N . VAL B 1 107 ? -4.633 -1.314 8.164 1 98.94 107 VAL B N 1
ATOM 2432 C CA . VAL B 1 107 ? -5.211 -0.015 7.836 1 98.94 107 VAL B CA 1
ATOM 2433 C C . VAL B 1 107 ? -4.156 0.876 7.191 1 98.94 107 VAL B C 1
ATOM 2435 O O . VAL B 1 107 ? -2.994 0.876 7.605 1 98.94 107 VAL B O 1
ATOM 2438 N N . LEU B 1 108 ? -4.547 1.593 6.16 1 98.94 108 LEU B N 1
ATOM 2439 C CA . LEU B 1 108 ? -3.711 2.568 5.469 1 98.94 108 LEU B CA 1
ATOM 2440 C C . LEU B 1 108 ? -4.234 3.984 5.688 1 98.94 108 LEU B C 1
ATOM 2442 O O . LEU B 1 108 ? -5.383 4.285 5.348 1 98.94 108 LEU B O 1
ATOM 2446 N N . PHE B 1 109 ? -3.402 4.832 6.332 1 98.94 109 PHE B N 1
ATOM 2447 C CA . PHE B 1 109 ? -3.643 6.27 6.367 1 98.94 109 PHE B CA 1
ATOM 2448 C C . PHE B 1 109 ? -2.906 6.969 5.234 1 98.94 109 PHE B C 1
ATOM 2450 O O . PHE B 1 109 ? -1.683 7.117 5.277 1 98.94 109 PHE B O 1
ATOM 2457 N N . ALA B 1 110 ? -3.641 7.418 4.238 1 98.81 110 ALA B N 1
ATOM 2458 C CA . ALA B 1 110 ? -3.01 7.977 3.043 1 98.81 110 ALA B CA 1
ATOM 2459 C C . ALA B 1 110 ? -3.291 9.469 2.92 1 98.81 110 ALA B C 1
ATOM 2461 O O . ALA B 1 110 ? -4.34 9.875 2.414 1 98.81 110 ALA B O 1
ATOM 2462 N N . THR B 1 111 ? -2.342 10.344 3.217 1 98.44 111 THR B N 1
ATOM 2463 C CA . THR B 1 111 ? -2.529 11.781 3.1 1 98.44 111 THR B CA 1
ATOM 2464 C C . THR B 1 111 ? -2.184 12.258 1.691 1 98.44 111 THR B C 1
ATOM 2466 O O . THR B 1 111 ? -2.547 13.375 1.301 1 98.44 111 THR B O 1
ATOM 2469 N N . PRO B 1 112 ? -1.349 11.5 0.896 1 97.75 112 PRO B N 1
ATOM 2470 C CA . PRO B 1 112 ? -0.831 12.055 -0.358 1 97.75 112 PRO B CA 1
ATOM 2471 C C . PRO B 1 112 ? -1.793 11.859 -1.528 1 97.75 112 PRO B C 1
ATOM 2473 O O . PRO B 1 112 ? -2.594 10.922 -1.527 1 97.75 112 PRO B O 1
ATOM 2476 N N . SER B 1 113 ? -1.712 12.727 -2.436 1 96.56 113 SER B N 1
ATOM 2477 C CA . SER B 1 113 ? -2.207 12.633 -3.807 1 96.56 113 SER B CA 1
ATOM 2478 C C . SER B 1 113 ? -1.139 13.055 -4.809 1 96.56 113 SER B C 1
ATOM 2480 O O . SER B 1 113 ? -0.167 13.727 -4.445 1 96.56 113 SER B O 1
ATOM 2482 N N . HIS B 1 114 ? -1.301 12.586 -6.004 1 97.12 114 HIS B N 1
ATOM 2483 C CA . HIS B 1 114 ? -0.435 12.945 -7.121 1 97.12 114 HIS B CA 1
ATOM 2484 C C . HIS B 1 114 ? -1.243 13.5 -8.289 1 97.12 114 HIS B C 1
ATOM 2486 O O . HIS B 1 114 ? -2.461 13.312 -8.352 1 97.12 114 HIS B O 1
ATOM 2492 N N . PRO B 1 115 ? -0.56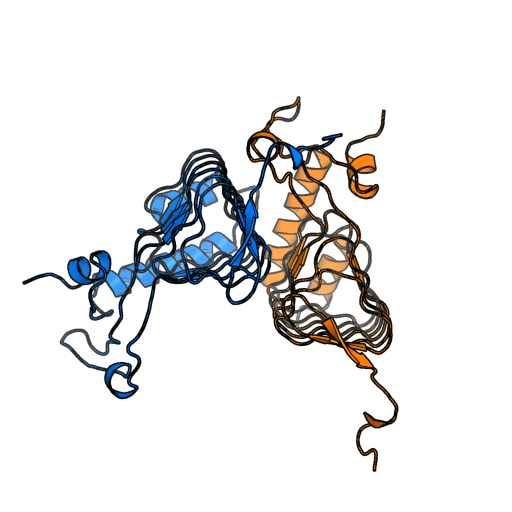2 14.172 -9.266 1 97.19 115 PRO B N 1
ATOM 2493 C CA . PRO B 1 115 ? -1.286 14.68 -10.43 1 97.19 115 PRO B CA 1
ATOM 2494 C C . PRO B 1 115 ? -1.951 13.57 -11.242 1 97.19 115 PRO B C 1
ATOM 2496 O O . PRO B 1 115 ? -1.378 12.492 -11.406 1 97.19 115 PRO B O 1
ATOM 2499 N N . MET B 1 116 ? -3.109 13.867 -11.844 1 97.12 116 MET B N 1
ATOM 2500 C CA . MET B 1 116 ? -3.873 12.875 -12.602 1 97.12 116 MET B CA 1
ATOM 2501 C C . MET B 1 116 ? -3.273 12.664 -13.984 1 97.12 116 MET B C 1
ATOM 2503 O O . MET B 1 116 ? -3.262 11.539 -14.492 1 97.12 116 MET B O 1
ATOM 2507 N N . VAL B 1 117 ? -2.775 13.781 -14.484 1 97.25 117 VAL B N 1
ATOM 2508 C CA . VAL B 1 117 ? -2.191 13.711 -15.82 1 97.25 117 VAL B CA 1
ATOM 2509 C C . VAL B 1 117 ? -0.759 13.188 -15.734 1 97.25 117 VAL B C 1
ATOM 2511 O O . VAL B 1 117 ? 0.051 13.703 -14.961 1 97.25 117 VAL B O 1
ATOM 2514 N N . ALA B 1 118 ? -0.415 12.273 -16.531 1 96.88 118 ALA B N 1
ATOM 2515 C CA . ALA B 1 118 ? 0.804 11.477 -16.422 1 96.88 118 ALA B CA 1
ATOM 2516 C C . ALA B 1 118 ? 2.045 12.359 -16.516 1 96.88 118 ALA B C 1
ATOM 2518 O O . ALA B 1 118 ? 3.008 12.18 -15.766 1 96.88 118 ALA B O 1
ATOM 2519 N N . ASP B 1 119 ? 2.061 13.234 -17.453 1 94.81 119 ASP B N 1
ATOM 2520 C CA . ASP B 1 119 ? 3.266 14.031 -17.656 1 94.81 119 ASP B CA 1
ATOM 2521 C C . ASP B 1 119 ? 3.484 14.984 -16.469 1 94.81 119 ASP B C 1
ATOM 2523 O O . ASP B 1 119 ? 4.621 15.352 -16.172 1 94.81 119 ASP B O 1
ATOM 2527 N N . GLU B 1 120 ? 2.402 15.391 -15.82 1 95.94 120 GLU B N 1
ATOM 2528 C CA . GLU B 1 120 ? 2.514 16.188 -14.609 1 95.94 120 GLU B CA 1
ATOM 2529 C C . GLU B 1 120 ? 2.967 15.336 -13.43 1 95.94 120 GLU B C 1
ATOM 2531 O O . GLU B 1 120 ? 3.662 15.82 -12.531 1 95.94 120 GLU B O 1
ATOM 2536 N N . ARG B 1 121 ? 2.586 14.094 -13.406 1 95.56 121 ARG B N 1
ATOM 2537 C CA . ARG B 1 121 ? 2.881 13.172 -12.32 1 95.56 121 ARG B CA 1
ATOM 2538 C C . ARG B 1 121 ? 4.301 12.625 -12.43 1 95.56 121 ARG B C 1
ATOM 2540 O O . ARG B 1 121 ? 4.895 12.219 -11.43 1 95.56 121 ARG B O 1
ATOM 2547 N N . SER B 1 122 ? 4.859 12.672 -13.555 1 92.38 122 SER B N 1
ATOM 2548 C CA . SER B 1 122 ? 6.156 12.07 -13.836 1 92.38 122 SER B CA 1
ATOM 2549 C C . SER B 1 122 ? 7.285 12.844 -13.172 1 92.38 122 SER B C 1
ATOM 2551 O O . SER B 1 122 ? 7.039 13.844 -12.484 1 92.38 122 SER B O 1
ATOM 2553 N N . LYS B 1 123 ? 8.43 12.312 -13.375 1 91.94 123 LYS B N 1
ATOM 2554 C CA . LYS B 1 123 ? 9.656 12.836 -12.781 1 91.94 123 LYS B CA 1
ATOM 2555 C C . LYS B 1 123 ? 9.992 14.211 -13.344 1 91.94 123 LYS B C 1
ATOM 2557 O O . LYS B 1 123 ? 9.969 14.414 -14.562 1 91.94 123 LYS B O 1
ATOM 2562 N N . HIS B 1 124 ? 10.227 15.102 -12.359 1 94.19 124 HIS B N 1
ATOM 2563 C CA . HIS B 1 124 ? 10.773 16.422 -12.664 1 94.19 124 HIS B CA 1
ATOM 2564 C C . HIS B 1 124 ? 12.102 16.641 -11.953 1 94.19 124 HIS B C 1
ATOM 2566 O O . HIS B 1 124 ? 12.586 15.766 -11.242 1 94.19 124 HIS B O 1
ATOM 2572 N N . PHE B 1 125 ? 12.734 17.859 -12.344 1 96.06 125 PHE B N 1
ATOM 2573 C CA . PHE B 1 125 ? 14.039 18.109 -11.742 1 96.06 125 PHE B CA 1
ATOM 2574 C C . PHE B 1 125 ? 14.133 19.516 -11.188 1 96.06 125 PHE B C 1
ATOM 2576 O O . PHE B 1 125 ? 13.57 20.453 -11.773 1 96.06 125 PHE B O 1
ATOM 2583 N N . ASN B 1 126 ? 14.781 19.641 -10.031 1 95 126 ASN B N 1
ATOM 2584 C CA . ASN B 1 126 ? 15.18 20.922 -9.461 1 95 126 ASN B CA 1
ATOM 2585 C C . ASN B 1 126 ? 16.609 20.891 -8.93 1 95 126 ASN B C 1
ATOM 2587 O O . ASN B 1 126 ? 17.391 20.016 -9.305 1 95 126 ASN B O 1
ATOM 2591 N N . GLN B 1 127 ? 17.047 21.75 -8.188 1 93.81 127 GLN B N 1
ATOM 2592 C CA . GLN B 1 127 ? 18.438 21.875 -7.723 1 93.81 127 GLN B CA 1
ATOM 2593 C C . GLN B 1 127 ? 18.812 20.688 -6.836 1 93.81 127 GLN B C 1
ATOM 2595 O O . GLN B 1 127 ? 19.984 20.391 -6.648 1 93.81 127 GLN B O 1
ATOM 2600 N N . TYR B 1 128 ? 17.844 20.078 -6.293 1 94.19 128 TYR B N 1
ATOM 2601 C CA . TYR B 1 128 ? 18.109 18.953 -5.387 1 94.19 128 TYR B CA 1
ATOM 2602 C C . TYR B 1 128 ? 18.031 17.625 -6.125 1 94.19 128 TYR B C 1
ATOM 2604 O O . TYR B 1 128 ? 18.234 16.562 -5.527 1 94.19 128 TYR B O 1
ATOM 2612 N N . GLY B 1 129 ? 17.703 17.688 -7.441 1 94.06 129 GLY B N 1
ATOM 2613 C CA . GLY B 1 129 ? 17.578 16.469 -8.219 1 94.06 129 GLY B CA 1
ATOM 2614 C C . GLY B 1 129 ? 16.156 16.188 -8.664 1 94.06 129 GLY B C 1
ATOM 2615 O O . GLY B 1 129 ? 15.406 17.125 -8.984 1 94.06 129 GLY B O 1
ATOM 2616 N N . ALA B 1 130 ? 15.875 14.914 -8.781 1 94 130 ALA B N 1
ATOM 2617 C CA . ALA B 1 130 ? 14.555 14.484 -9.25 1 94 130 ALA B CA 1
ATOM 2618 C C . ALA B 1 130 ? 13.5 14.695 -8.172 1 94 130 ALA B C 1
ATOM 2620 O O . ALA B 1 130 ? 13.75 14.445 -6.992 1 94 130 ALA B O 1
ATOM 2621 N N . TYR B 1 131 ? 12.352 15.188 -8.617 1 94.69 131 TYR B N 1
ATOM 2622 C CA . TYR B 1 131 ? 11.219 15.273 -7.695 1 94.69 131 TYR B CA 1
ATOM 2623 C C . TYR B 1 131 ? 9.914 14.914 -8.398 1 94.69 131 TYR B C 1
ATOM 2625 O O . TYR B 1 131 ? 9.844 14.914 -9.625 1 94.69 131 TYR B O 1
ATOM 2633 N N . TYR B 1 132 ? 8.898 14.578 -7.57 1 94 132 TYR B N 1
ATOM 2634 C CA . TYR B 1 132 ? 7.531 14.289 -7.996 1 94 132 TYR B CA 1
ATOM 2635 C C . TYR B 1 132 ? 6.539 15.219 -7.309 1 94 132 TYR B C 1
ATOM 2637 O O . TYR B 1 132 ? 6.551 15.359 -6.082 1 94 132 TYR B O 1
ATOM 2645 N N . PRO B 1 133 ? 5.754 15.883 -8.133 1 95.25 133 PRO B N 1
ATOM 2646 C CA . PRO B 1 133 ? 4.75 16.75 -7.508 1 95.25 133 PRO B CA 1
ATOM 2647 C C . PRO B 1 133 ? 3.76 15.969 -6.641 1 95.25 133 PRO B C 1
ATOM 2649 O O . PRO B 1 133 ? 3.291 14.906 -7.035 1 95.25 133 PRO B O 1
ATOM 2652 N N . GLU B 1 134 ? 3.488 16.562 -5.5 1 96.56 134 GLU B N 1
ATOM 2653 C CA . GLU B 1 134 ? 2.619 15.898 -4.531 1 96.56 134 GLU B CA 1
ATOM 2654 C C . GLU B 1 134 ? 1.737 16.906 -3.801 1 96.56 134 GLU B C 1
ATOM 2656 O O . GLU B 1 134 ? 2.092 18.078 -3.695 1 96.56 134 GLU B O 1
ATOM 2661 N N . LYS B 1 135 ? 0.621 16.531 -3.488 1 97.19 135 LYS B N 1
ATOM 2662 C CA . LYS B 1 135 ? -0.296 17.234 -2.596 1 97.19 135 LYS B CA 1
ATOM 2663 C C . LYS B 1 135 ? -0.738 16.328 -1.445 1 97.19 135 LYS B C 1
ATOM 2665 O O . LYS B 1 135 ? -1.02 15.148 -1.648 1 97.19 135 LYS B O 1
ATOM 2670 N N . VAL B 1 136 ? -0.739 16.891 -0.205 1 98 136 VAL B N 1
ATOM 2671 C CA . VAL B 1 136 ? -1.061 16.078 0.963 1 98 136 VAL B CA 1
ATOM 2672 C C . VAL B 1 136 ? -2.107 16.781 1.816 1 98 136 VAL B C 1
ATOM 2674 O O . VAL B 1 136 ? -2.076 18.016 1.956 1 98 136 VAL B O 1
ATOM 2677 N N . GLU B 1 137 ? -3.057 16.047 2.344 1 98.06 137 GLU B N 1
ATOM 2678 C CA . GLU B 1 137 ? -4.117 16.594 3.184 1 98.06 137 GLU B CA 1
ATOM 2679 C C . GLU B 1 137 ? -4.215 15.844 4.512 1 98.06 137 GLU B C 1
ATOM 2681 O O . GLU B 1 137 ? -3.941 14.648 4.574 1 98.06 137 GLU B O 1
ATOM 2686 N N . LYS B 1 138 ? -4.723 16.531 5.512 1 98.25 138 LYS B N 1
ATOM 2687 C CA . LYS B 1 138 ? -4.797 16 6.871 1 98.25 138 LYS B CA 1
ATOM 2688 C C . LYS B 1 138 ? -5.848 14.898 6.977 1 98.25 138 LYS B C 1
ATOM 2690 O O . LYS B 1 138 ? -6.848 14.922 6.258 1 98.25 138 LYS B O 1
ATOM 2695 N N . ILE B 1 139 ? -5.578 13.906 7.883 1 98.81 139 ILE B N 1
ATOM 2696 C CA . ILE B 1 139 ? -6.559 12.914 8.297 1 98.81 139 ILE B CA 1
ATOM 2697 C C . ILE B 1 139 ? -6.805 13.023 9.805 1 98.81 139 ILE B C 1
ATOM 2699 O O . ILE B 1 139 ? -5.859 13.078 10.594 1 98.81 139 ILE B O 1
ATOM 2703 N N . ILE B 1 140 ? -8.094 13.078 10.188 1 98.94 140 ILE B N 1
ATOM 2704 C CA . ILE B 1 140 ? -8.422 13.258 11.602 1 98.94 140 ILE B CA 1
ATOM 2705 C C . ILE B 1 140 ? -9.43 12.195 12.031 1 98.94 140 ILE B C 1
ATOM 2707 O O . ILE B 1 140 ? -10.508 12.078 11.453 1 98.94 140 ILE B O 1
ATOM 2711 N N . LEU B 1 141 ? -9.086 11.359 12.969 1 99 141 LEU B N 1
ATOM 2712 C CA . LEU B 1 141 ? -10.008 10.531 13.727 1 99 141 LEU B CA 1
ATOM 2713 C C . LEU B 1 141 ? -10.273 11.125 15.102 1 99 141 LEU B C 1
ATOM 2715 O O . LEU B 1 141 ? -9.344 11.328 15.891 1 99 141 LEU B O 1
ATOM 2719 N N . GLU B 1 142 ? -11.516 11.398 15.391 1 98.94 142 GLU B N 1
ATOM 2720 C CA . GLU B 1 142 ? -11.859 11.82 16.75 1 98.94 142 GLU B CA 1
ATOM 2721 C C . GLU B 1 142 ? -11.812 10.648 17.719 1 98.94 142 GLU B C 1
ATOM 2723 O O . GLU B 1 142 ? -11.445 9.539 17.344 1 98.94 142 GLU B O 1
ATOM 2728 N N . GLU B 1 143 ? -12.086 10.922 19.016 1 98.94 143 GLU B N 1
ATOM 2729 C CA . GLU B 1 143 ? -11.93 9.906 20.047 1 98.94 143 GLU B CA 1
ATOM 2730 C C . GLU B 1 143 ? -12.945 8.781 19.875 1 98.94 143 GLU B C 1
ATOM 2732 O O . GLU B 1 143 ? -14.031 8.992 19.328 1 98.94 143 GLU B O 1
A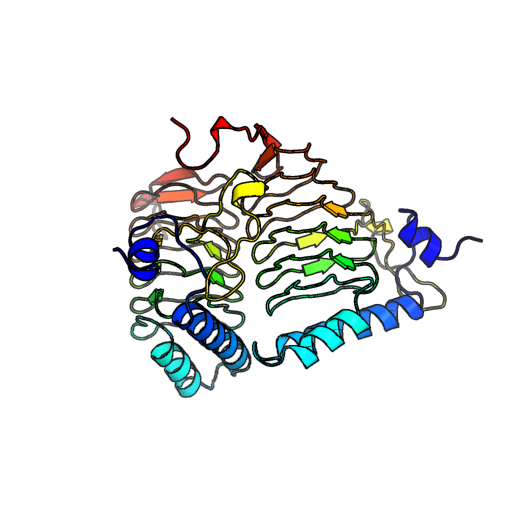TOM 2737 N N . ASP B 1 144 ? -12.57 7.562 20.297 1 98.94 144 ASP B N 1
ATOM 2738 C CA . ASP B 1 144 ? -13.453 6.398 20.422 1 98.94 144 ASP B CA 1
ATOM 2739 C C . ASP B 1 144 ? -13.859 5.875 19.047 1 98.94 144 ASP B C 1
ATOM 2741 O O . ASP B 1 144 ? -14.914 5.254 18.906 1 98.94 144 ASP B O 1
ATOM 2745 N N . VAL B 1 145 ? -13.109 6.18 18.047 1 98.94 145 VAL B N 1
ATOM 2746 C CA . VAL B 1 145 ? -13.359 5.613 16.719 1 98.94 145 VAL B CA 1
ATOM 2747 C C . VAL B 1 145 ? -12.781 4.203 16.641 1 98.94 145 VAL B C 1
ATOM 2749 O O . VAL B 1 145 ? -11.672 3.955 17.125 1 98.94 145 VAL B O 1
ATOM 2752 N N . TRP B 1 146 ? -13.492 3.258 16.094 1 98.94 146 TRP B N 1
ATOM 2753 C CA . TRP B 1 146 ? -13.039 1.903 15.789 1 98.94 146 TRP B CA 1
ATOM 2754 C C . TRP B 1 146 ? -12.961 1.681 14.281 1 98.94 146 TRP B C 1
ATOM 2756 O O . TRP B 1 146 ? -13.984 1.723 13.586 1 98.94 146 TRP B O 1
ATOM 2766 N N . VAL B 1 147 ? -11.781 1.475 13.797 1 99 147 VAL B N 1
ATOM 2767 C CA . VAL B 1 147 ? -11.547 1.211 12.383 1 99 147 VAL B CA 1
ATOM 2768 C C . VAL B 1 147 ? -11.273 -0.275 12.172 1 99 147 VAL B C 1
ATOM 2770 O O . VAL B 1 147 ? -10.289 -0.807 12.688 1 99 147 VAL B O 1
ATOM 2773 N N . GLY B 1 148 ? -12.07 -0.957 11.328 1 98.88 148 GLY B N 1
ATOM 2774 C CA . GLY B 1 148 ? -11.852 -2.361 11.023 1 98.88 148 GLY B CA 1
ATOM 2775 C C . GLY B 1 148 ? -10.602 -2.607 10.203 1 98.88 148 GLY B C 1
ATOM 2776 O O . GLY B 1 148 ? -9.898 -1.664 9.844 1 98.88 148 GLY B O 1
ATOM 2777 N N . GLY B 1 149 ? -10.312 -3.914 10.008 1 98.81 149 GLY B N 1
ATOM 2778 C CA . GLY B 1 149 ? -9.094 -4.281 9.305 1 98.81 149 GLY B CA 1
ATOM 2779 C C . GLY B 1 149 ? -9.141 -3.951 7.824 1 98.81 149 GLY B C 1
ATOM 2780 O O . GLY B 1 149 ? -10.211 -4.004 7.203 1 98.81 149 GLY B O 1
ATOM 2781 N N . ASN B 1 150 ? -7.941 -3.623 7.293 1 98.75 150 ASN B N 1
ATOM 2782 C CA . ASN B 1 150 ? -7.723 -3.414 5.867 1 98.75 150 ASN B CA 1
ATOM 2783 C C . ASN B 1 150 ? -8.547 -2.244 5.34 1 98.75 150 ASN B C 1
ATOM 2785 O O . ASN B 1 150 ? -8.984 -2.254 4.188 1 98.75 150 ASN B O 1
ATOM 2789 N N . VAL B 1 151 ? -8.836 -1.283 6.195 1 98.94 151 VAL B N 1
ATOM 2790 C CA . VAL B 1 151 ? -9.492 -0.051 5.773 1 98.94 151 VAL B CA 1
ATOM 2791 C C . VAL B 1 151 ? -8.469 0.899 5.156 1 98.94 151 VAL B C 1
ATOM 2793 O O . VAL B 1 151 ? -7.324 0.973 5.617 1 98.94 151 VAL B O 1
ATOM 2796 N N . THR B 1 152 ? -8.836 1.582 4.102 1 98.94 152 THR B N 1
ATOM 2797 C CA . THR B 1 152 ? -8.047 2.654 3.5 1 98.94 152 THR B CA 1
ATOM 2798 C C . THR B 1 152 ? -8.703 4.012 3.754 1 98.94 152 THR B C 1
ATOM 2800 O O . THR B 1 152 ? -9.844 4.238 3.365 1 98.94 152 THR B O 1
ATOM 2803 N N . ILE B 1 153 ? -7.984 4.883 4.43 1 98.94 153 ILE B N 1
ATOM 2804 C CA . ILE B 1 153 ? -8.484 6.223 4.707 1 98.94 153 ILE B CA 1
ATOM 2805 C C . ILE B 1 153 ? -7.789 7.23 3.791 1 98.94 153 ILE B C 1
ATOM 2807 O O . ILE B 1 153 ? -6.566 7.387 3.844 1 98.94 153 ILE B O 1
ATOM 2811 N N . MET B 1 154 ? -8.578 7.98 3.029 1 98.62 154 MET B N 1
ATOM 2812 C CA . MET B 1 154 ? -8.055 8.82 1.954 1 98.62 154 MET B CA 1
ATOM 2813 C C . MET B 1 154 ? -7.723 10.219 2.469 1 98.62 154 MET B C 1
ATOM 2815 O O . MET B 1 154 ? -8.047 10.555 3.607 1 98.62 154 MET B O 1
ATOM 2819 N N . PRO B 1 155 ? -7.086 11.023 1.62 1 98.31 155 PRO B N 1
ATOM 2820 C CA . PRO B 1 155 ? -6.645 12.344 2.066 1 98.31 155 PRO B CA 1
ATOM 2821 C C . PRO B 1 155 ? -7.805 13.242 2.486 1 98.31 155 PRO B C 1
ATOM 2823 O O . PRO B 1 155 ? -8.852 13.258 1.831 1 98.31 155 PRO B O 1
ATOM 2826 N N . GLY B 1 156 ? -7.629 13.938 3.59 1 98.25 156 GLY B N 1
ATOM 2827 C CA . GLY B 1 156 ? -8.547 15 3.957 1 98.25 156 GLY B CA 1
ATOM 2828 C C . GLY B 1 156 ? -9.727 14.516 4.77 1 98.25 156 GLY B C 1
ATOM 2829 O O . GLY B 1 156 ? -10.602 15.305 5.145 1 98.25 156 GLY B O 1
ATOM 2830 N N . VAL B 1 157 ? -9.789 13.258 5.105 1 98.81 157 VAL B N 1
ATOM 2831 C CA . VAL B 1 157 ? -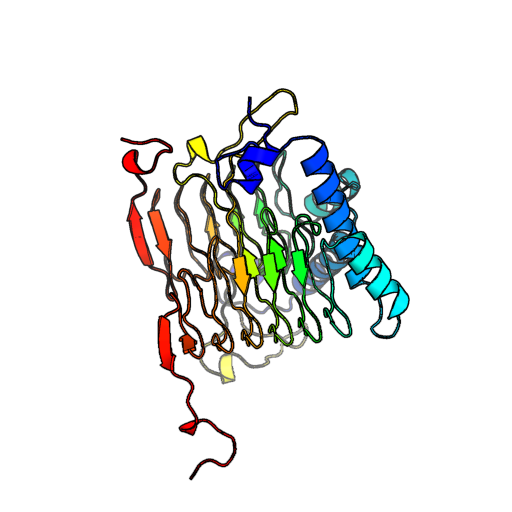10.961 12.648 5.727 1 98.81 157 VAL B CA 1
ATOM 2832 C C . VAL B 1 157 ? -10.969 12.945 7.223 1 98.81 157 VAL B C 1
ATOM 2834 O O . VAL B 1 157 ? -9.922 12.867 7.879 1 98.81 157 VAL B O 1
ATOM 2837 N N . LYS B 1 158 ? -12.062 13.242 7.715 1 98.94 158 LYS B N 1
ATOM 2838 C CA . LYS B 1 158 ? -12.328 13.32 9.148 1 98.94 158 LYS B CA 1
ATOM 2839 C C . LYS B 1 158 ? -13.375 12.289 9.57 1 98.94 158 LYS B C 1
ATOM 2841 O O . LYS B 1 158 ? -14.445 12.203 8.969 1 98.94 158 LYS B O 1
ATOM 2846 N N . ILE B 1 159 ? -13.109 11.492 10.578 1 98.94 159 ILE B N 1
ATOM 2847 C CA . ILE B 1 159 ? -14.047 10.516 11.125 1 98.94 159 ILE B CA 1
ATOM 2848 C C . ILE B 1 159 ? -14.492 10.953 12.516 1 98.94 159 ILE B C 1
ATOM 2850 O O . ILE B 1 159 ? -13.664 11.125 13.414 1 98.94 159 ILE B O 1
ATOM 2854 N N . GLY B 1 160 ? -15.75 11.039 12.688 1 98.94 160 GLY B N 1
ATOM 2855 C CA . GLY B 1 160 ? -16.328 11.602 13.898 1 98.94 160 GLY B CA 1
ATOM 2856 C C . GLY B 1 160 ? -16.266 10.664 15.086 1 98.94 160 GLY B C 1
ATOM 2857 O O . GLY B 1 160 ? -16.219 9.438 14.914 1 98.94 160 GLY B O 1
ATOM 2858 N N . LYS B 1 161 ? -16.438 11.273 16.234 1 98.88 161 LYS B N 1
ATOM 2859 C CA . LYS B 1 161 ? -16.297 10.594 17.516 1 98.88 161 LYS B CA 1
ATOM 2860 C C . LYS B 1 161 ? -17.219 9.383 17.609 1 98.88 161 LYS B C 1
ATOM 2862 O O . LYS B 1 161 ? -18.375 9.438 17.172 1 98.88 161 LYS B O 1
ATOM 2867 N N . GLY B 1 162 ? -16.656 8.289 18.031 1 98.81 162 GLY B N 1
ATOM 2868 C CA . GLY B 1 162 ? -17.453 7.121 18.359 1 98.81 162 GLY B CA 1
ATOM 2869 C C . GLY B 1 162 ? -17.859 6.309 17.156 1 98.81 162 GLY B C 1
ATOM 2870 O O . GLY B 1 162 ? -18.594 5.32 17.281 1 98.81 162 GLY B O 1
ATOM 2871 N N . SER B 1 163 ? -17.438 6.652 16.016 1 98.94 163 SER B N 1
ATOM 2872 C CA . SER B 1 163 ? -17.875 5.98 14.789 1 98.94 163 SER B CA 1
ATOM 2873 C C . SER B 1 163 ? -17.125 4.676 14.57 1 98.94 163 SER B C 1
ATOM 2875 O O . SER B 1 163 ? -16.031 4.484 15.125 1 98.94 163 SER B O 1
ATOM 2877 N N . ILE B 1 164 ? -17.703 3.785 13.82 1 98.94 164 ILE B N 1
ATOM 2878 C CA . ILE B 1 164 ? -17.141 2.498 13.445 1 98.94 164 ILE B CA 1
ATOM 2879 C C . ILE B 1 164 ? -17.047 2.402 11.922 1 98.94 164 ILE B C 1
ATOM 2881 O O . ILE B 1 164 ? -18.016 2.643 11.219 1 98.94 164 ILE B O 1
ATOM 2885 N N . ILE B 1 165 ? -15.906 2.141 11.438 1 98.94 165 ILE B N 1
ATOM 2886 C CA . ILE B 1 165 ? -15.695 1.86 10.023 1 98.94 165 ILE B CA 1
ATOM 2887 C C . ILE B 1 165 ? -15.547 0.355 9.812 1 98.94 165 ILE B C 1
ATOM 2889 O O . ILE B 1 165 ? -14.625 -0.265 10.352 1 98.94 165 ILE B O 1
ATOM 2893 N N . GLY B 1 166 ? -16.391 -0.246 8.969 1 98.88 166 GLY B N 1
ATOM 2894 C CA . GLY B 1 166 ? -16.312 -1.669 8.68 1 98.88 166 GLY B CA 1
ATOM 2895 C C . GLY B 1 166 ? -15.055 -2.053 7.93 1 98.88 166 GLY B C 1
ATOM 2896 O O . GLY B 1 166 ? -14.523 -1.267 7.141 1 98.88 166 GLY B O 1
ATOM 2897 N N . GLY B 1 167 ? -14.656 -3.297 8.203 1 98.69 167 GLY B N 1
ATOM 2898 C CA . GLY B 1 167 ? -13.438 -3.787 7.574 1 98.69 167 GLY B CA 1
ATOM 2899 C C . GLY B 1 167 ? -13.492 -3.754 6.059 1 98.69 167 GLY B C 1
ATOM 2900 O O . GLY B 1 167 ? -14.531 -4.039 5.461 1 98.69 167 GLY B O 1
ATOM 2901 N N . GLY B 1 168 ? -12.281 -3.428 5.492 1 98.62 168 GLY B N 1
ATOM 2902 C CA . GLY B 1 168 ? -12.156 -3.443 4.043 1 98.62 168 GLY B CA 1
ATOM 2903 C C . GLY B 1 168 ? -12.711 -2.193 3.383 1 98.62 168 GLY B C 1
ATOM 2904 O O . GLY B 1 168 ? -12.688 -2.07 2.156 1 98.62 168 GLY B O 1
ATOM 2905 N N . SER B 1 169 ? -13.18 -1.211 4.152 1 98.88 169 SER B N 1
ATOM 2906 C CA . SER B 1 169 ? -13.82 -0.02 3.604 1 98.88 169 SER B CA 1
ATOM 2907 C C . SER B 1 169 ? -12.789 0.943 3.021 1 98.88 169 SER B C 1
ATOM 2909 O O . SER B 1 169 ? -11.617 0.909 3.4 1 98.88 169 SER B O 1
ATOM 2911 N N . VAL B 1 170 ? -13.227 1.711 2.078 1 98.88 170 VAL B N 1
ATOM 2912 C CA . VAL B 1 170 ? -12.461 2.832 1.545 1 98.88 170 VAL B CA 1
ATOM 2913 C C . VAL B 1 170 ? -13.164 4.145 1.883 1 98.88 170 VAL B C 1
ATOM 2915 O O . VAL B 1 170 ? -14.203 4.469 1.301 1 98.88 170 VAL B O 1
ATOM 2918 N N . VAL B 1 171 ? -12.555 4.91 2.791 1 98.94 171 VAL B N 1
ATOM 2919 C CA . VAL B 1 171 ? -13.188 6.129 3.287 1 98.94 171 VAL B CA 1
ATOM 2920 C C . VAL B 1 171 ? -12.719 7.328 2.465 1 98.94 171 VAL B C 1
ATOM 2922 O O . VAL B 1 171 ? -11.555 7.734 2.553 1 98.94 171 VAL B O 1
ATOM 2925 N N . THR B 1 172 ? -13.664 7.918 1.757 1 98.38 172 THR B N 1
ATOM 2926 C CA . THR B 1 172 ? -13.305 8.984 0.825 1 98.38 172 THR B CA 1
ATOM 2927 C C . THR B 1 172 ? -13.922 10.312 1.258 1 98.38 172 THR B C 1
ATOM 2929 O O . THR B 1 172 ? -13.594 11.359 0.703 1 98.38 172 THR B O 1
ATOM 2932 N N . ARG B 1 173 ? -14.836 10.203 2.18 1 98.38 173 ARG B N 1
ATOM 2933 C CA . ARG B 1 173 ? -15.508 11.383 2.703 1 98.38 173 ARG B CA 1
ATOM 2934 C C . ARG B 1 173 ? -15.625 11.32 4.223 1 98.38 173 ARG B C 1
ATOM 2936 O O . ARG B 1 173 ? -15.484 10.25 4.816 1 98.38 173 ARG B O 1
ATOM 2943 N N . ASP B 1 174 ? -15.93 12.492 4.738 1 98.88 174 ASP B N 1
ATOM 2944 C CA . ASP B 1 174 ? -16.062 12.578 6.188 1 98.88 174 ASP B CA 1
ATOM 2945 C C . ASP B 1 174 ? -17.188 11.68 6.691 1 98.88 174 ASP B C 1
ATOM 2947 O O . ASP B 1 174 ? -18.203 11.492 6.004 1 98.88 174 ASP B O 1
ATOM 2951 N N . ILE B 1 175 ? -17 11.109 7.898 1 98.94 175 ILE B N 1
ATOM 2952 C CA . ILE B 1 175 ? -17.984 10.289 8.586 1 98.94 175 ILE B CA 1
ATOM 2953 C C . ILE B 1 175 ? -18.484 11.008 9.836 1 98.94 175 ILE B C 1
ATOM 2955 O O . ILE B 1 175 ? -17.688 11.367 10.711 1 98.94 175 ILE B O 1
ATOM 2959 N N . PRO B 1 176 ? -19.734 11.281 9.922 1 98.88 176 PRO B N 1
ATOM 2960 C CA . PRO B 1 176 ? -20.266 11.938 11.125 1 98.88 176 PRO B CA 1
ATOM 2961 C C . PRO B 1 176 ? -20.078 11.094 12.383 1 98.88 176 PRO B C 1
ATOM 2963 O O . PRO B 1 176 ? -19.906 9.875 12.297 1 98.88 176 PRO B O 1
ATOM 2966 N N . ALA B 1 177 ? -20.219 11.805 13.508 1 98.81 177 ALA B N 1
ATOM 2967 C CA . ALA B 1 177 ? -20.047 11.141 14.797 1 98.81 177 ALA B CA 1
ATOM 2968 C C . ALA B 1 177 ? -21.109 10.047 14.992 1 98.81 177 ALA B C 1
ATOM 2970 O O . ALA B 1 177 ? -22.219 10.148 14.461 1 98.81 177 ALA B O 1
ATOM 2971 N N . ASN B 1 178 ? -20.703 9 15.711 1 98.81 178 ASN B N 1
ATOM 2972 C CA . ASN B 1 178 ? -21.578 7.902 16.125 1 98.81 178 ASN B CA 1
ATOM 2973 C C . ASN B 1 178 ? -22.266 7.25 14.922 1 98.81 178 ASN B C 1
ATOM 2975 O O . ASN B 1 178 ? -23.469 6.996 14.953 1 98.81 178 ASN B O 1
ATOM 2979 N N . SER B 1 179 ? -21.469 6.996 13.883 1 98.88 179 SER B N 1
ATOM 2980 C CA . SER B 1 179 ? -21.969 6.348 12.672 1 98.88 179 SER B CA 1
ATOM 2981 C C . SER B 1 179 ? -21.312 4.984 12.469 1 98.88 179 SER B C 1
ATOM 2983 O O . SER B 1 179 ? -20.141 4.801 12.781 1 98.88 179 SER B O 1
ATOM 2985 N N . LEU B 1 180 ? -22.078 4.066 12.047 1 98.88 180 LEU B N 1
ATOM 2986 C CA . LEU B 1 180 ? -21.547 2.871 11.398 1 98.88 180 LEU B CA 1
ATOM 2987 C C . LEU B 1 180 ? -21.438 3.064 9.891 1 98.88 180 LEU B C 1
ATOM 2989 O O . LEU B 1 180 ? -22.453 3.262 9.219 1 98.88 180 LEU B O 1
ATOM 2993 N N . ALA B 1 181 ? -20.25 3.033 9.383 1 98.88 181 ALA B N 1
ATOM 2994 C CA . ALA B 1 181 ? -20.031 3.246 7.953 1 98.88 181 ALA B CA 1
ATOM 2995 C C . ALA B 1 181 ? -19.281 2.076 7.336 1 98.88 181 ALA B C 1
ATOM 2997 O O . ALA B 1 181 ? -18.406 1.487 7.98 1 98.88 181 ALA B O 1
ATOM 2998 N N . VAL B 1 182 ? -19.578 1.659 6.055 1 98.75 182 VAL B N 1
ATOM 2999 C CA . VAL B 1 182 ? -19 0.484 5.414 1 98.75 182 VAL B CA 1
ATOM 3000 C C . VAL B 1 182 ? -18.938 0.696 3.902 1 98.75 182 VAL B C 1
ATOM 3002 O O . VAL B 1 182 ? -19.609 1.577 3.363 1 98.75 182 VAL B O 1
ATOM 3005 N N . GLY B 1 183 ? -17.969 -0.026 3.336 1 98.25 183 GLY B N 1
ATOM 3006 C CA . GLY B 1 183 ? -18.078 -0.188 1.895 1 98.25 183 GLY B CA 1
ATOM 3007 C C . GLY B 1 183 ? -16.953 0.48 1.129 1 98.25 183 GLY B C 1
ATOM 3008 O O . GLY B 1 183 ? -16.078 1.104 1.727 1 98.25 183 GLY B O 1
ATOM 3009 N N . ASN B 1 184 ? -17.031 0.379 -0.236 1 97.94 184 ASN B N 1
ATOM 3010 C CA . ASN B 1 184 ? -16.094 0.914 -1.223 1 97.94 184 ASN B CA 1
ATOM 3011 C C . ASN B 1 184 ? -16.828 1.47 -2.441 1 97.94 184 ASN B C 1
ATOM 3013 O O . ASN B 1 184 ? -17.125 0.731 -3.379 1 97.94 184 ASN B O 1
ATOM 3017 N N . PRO B 1 185 ? -17.078 2.719 -2.35 1 97.06 185 PRO B N 1
ATOM 3018 C CA . PRO B 1 185 ? -16.688 3.703 -1.337 1 97.06 185 PRO B CA 1
ATOM 3019 C C . PRO B 1 185 ? -17.5 3.564 -0.044 1 97.06 185 PRO B C 1
ATOM 3021 O O . PRO B 1 185 ? -18.594 3.023 -0.054 1 97.06 185 PRO B O 1
ATOM 3024 N N . CYS B 1 186 ? -16.906 4.008 0.982 1 98.5 186 CYS B N 1
ATOM 3025 C CA . CYS B 1 186 ? -17.5 3.924 2.311 1 98.5 186 CYS B CA 1
ATOM 3026 C C . CYS B 1 186 ? -18.672 4.883 2.441 1 98.5 186 CYS B C 1
ATOM 3028 O O . CYS B 1 186 ? -18.594 6.039 2.031 1 98.5 186 CYS B O 1
ATOM 3030 N N . ARG B 1 187 ? -19.75 4.367 3.004 1 98.5 187 ARG B N 1
ATOM 3031 C CA . ARG B 1 187 ? -20.938 5.156 3.275 1 98.5 187 ARG B CA 1
ATOM 3032 C C . ARG B 1 187 ? -21.484 4.859 4.668 1 98.5 187 ARG B C 1
ATOM 3034 O O . ARG B 1 187 ? -21.328 3.752 5.184 1 98.5 187 ARG B O 1
ATOM 3041 N N . VAL B 1 188 ? -22.188 5.934 5.145 1 98.75 188 VAL B N 1
ATOM 3042 C CA . VAL B 1 188 ? -22.859 5.73 6.422 1 98.75 188 VAL B CA 1
ATOM 3043 C C . VAL B 1 188 ? -24.031 4.754 6.246 1 98.75 188 VAL B C 1
ATOM 3045 O O . VAL B 1 188 ? -24.922 4.98 5.426 1 98.75 188 VAL B O 1
ATOM 3048 N N . LEU B 1 189 ? -23.969 3.666 6.949 1 98.5 189 LEU B N 1
ATOM 3049 C CA . LEU B 1 189 ? -25.047 2.688 6.945 1 98.5 189 LEU B CA 1
ATOM 3050 C C . LEU B 1 189 ? -26.156 3.1 7.906 1 98.5 189 LEU B C 1
ATOM 3052 O O . LEU B 1 189 ? -27.344 3.029 7.562 1 98.5 189 LEU B O 1
ATOM 3056 N N . ARG B 1 190 ? -25.75 3.48 9.125 1 97.88 190 ARG B N 1
ATOM 3057 C CA . ARG B 1 190 ? -26.703 3.924 10.141 1 97.88 190 ARG B CA 1
ATOM 3058 C C . ARG B 1 190 ? -25.984 4.57 11.32 1 97.88 190 ARG B C 1
ATOM 3060 O O . ARG B 1 190 ? -24.75 4.484 11.422 1 97.88 190 ARG B O 1
ATOM 3067 N N . GLN B 1 191 ? -26.828 5.121 12.211 1 98 191 GLN B N 1
ATOM 3068 C CA . GLN B 1 191 ? -26.312 5.691 13.445 1 98 191 GLN B CA 1
ATOM 3069 C C . GLN B 1 191 ? -26.156 4.625 14.523 1 98 191 GLN B C 1
ATOM 3071 O O . GLN B 1 191 ? -26.938 3.662 14.562 1 98 191 GLN B O 1
ATOM 3076 N N . ILE B 1 192 ? -25.219 4.766 15.328 1 98 192 ILE B N 1
ATOM 3077 C CA . ILE B 1 192 ? -25.062 3.965 16.531 1 98 192 ILE B CA 1
ATOM 3078 C C . ILE B 1 192 ? -25.844 4.609 17.688 1 98 192 ILE B C 1
ATOM 3080 O O . ILE B 1 192 ? -25.609 5.777 18.016 1 98 192 ILE B O 1
ATOM 3084 N N . THR B 1 193 ? -26.75 3.84 18.234 1 96.19 193 THR B N 1
ATOM 3085 C CA . THR B 1 193 ? -27.672 4.371 19.234 1 96.19 193 THR B CA 1
ATOM 3086 C C . THR B 1 193 ? -27.688 3.479 20.484 1 96.19 193 THR B C 1
ATOM 3088 O O . THR B 1 193 ? -26.953 2.486 20.547 1 96.19 193 THR B O 1
ATOM 3091 N N . GLU B 1 194 ? -28.484 3.957 21.422 1 94.94 194 GLU B N 1
ATOM 3092 C CA . GLU B 1 194 ? -28.672 3.189 22.641 1 94.94 194 GLU B CA 1
ATOM 3093 C C . GLU B 1 194 ? -29.188 1.783 22.344 1 94.94 194 GLU B C 1
ATOM 3095 O O . GLU B 1 194 ? -28.984 0.864 23.141 1 94.94 194 GLU B O 1
ATOM 3100 N N . LYS B 1 195 ? -29.766 1.604 21.172 1 95.19 195 LYS B N 1
ATOM 3101 C CA . LYS B 1 195 ? -30.281 0.292 20.797 1 95.19 195 LYS B CA 1
ATOM 3102 C C . LYS B 1 195 ? -29.156 -0.696 20.547 1 95.19 195 LYS B C 1
ATOM 3104 O O . LYS B 1 195 ? -29.375 -1.908 20.516 1 95.19 195 LYS B O 1
ATOM 3109 N N . ASP B 1 196 ? -27.984 -0.168 20.453 1 96.12 196 ASP B N 1
ATOM 3110 C CA . ASP B 1 196 ? -26.828 -1.01 20.156 1 96.12 196 ASP B CA 1
ATOM 3111 C C . ASP B 1 196 ? -26.125 -1.451 21.438 1 96.12 196 ASP B C 1
ATOM 3113 O O . ASP B 1 196 ? -25.141 -2.203 21.375 1 96.12 196 ASP B O 1
ATOM 3117 N N . ARG B 1 197 ? -26.531 -1.031 22.531 1 95.62 197 ARG B N 1
ATOM 3118 C CA . ARG B 1 197 ? -25.922 -1.408 23.797 1 95.62 197 ARG B CA 1
ATOM 3119 C C . ARG B 1 197 ? -26.016 -2.914 24.031 1 95.62 197 ARG B C 1
ATOM 3121 O O . ARG B 1 197 ? -27.031 -3.531 23.719 1 95.62 197 ARG B O 1
ATOM 3128 N N . ILE B 1 198 ? -24.859 -3.385 24.562 1 93.5 198 ILE B N 1
ATOM 3129 C CA . ILE B 1 198 ? -24.844 -4.801 24.906 1 93.5 198 ILE B CA 1
ATOM 3130 C C . ILE B 1 198 ? -25.984 -5.102 25.891 1 93.5 198 ILE B C 1
ATOM 3132 O O . ILE B 1 198 ? -26.125 -4.426 26.906 1 93.5 198 ILE B O 1
ATOM 3136 N N . GLY B 1 199 ? -26.766 -6.023 25.406 1 90.62 199 GLY B N 1
ATOM 3137 C CA . GLY B 1 199 ? -27.844 -6.414 26.297 1 90.62 199 GLY B CA 1
ATOM 3138 C C . GLY B 1 199 ? -29.094 -5.566 26.141 1 90.62 199 GLY B C 1
ATOM 3139 O O . GLY B 1 199 ? -30.031 -5.68 26.922 1 90.62 199 GLY B O 1
ATOM 3140 N N . HIS B 1 200 ? -29.172 -4.668 25.234 1 81.25 200 HIS B N 1
ATOM 3141 C CA . HIS B 1 200 ? -30.359 -3.848 25.016 1 81.25 200 HIS B CA 1
ATOM 3142 C C . HIS B 1 200 ? -31.547 -4.695 24.562 1 81.25 200 HIS B C 1
ATOM 3144 O O . HIS B 1 200 ? -31.391 -5.566 23.688 1 81.25 200 HIS B O 1
ATOM 3150 N N . VAL B 1 201 ? -32.812 -4.719 25.219 1 66.56 201 VAL B N 1
ATOM 3151 C CA . VAL B 1 201 ? -34.094 -5.355 24.922 1 66.56 201 VAL B CA 1
ATOM 3152 C C . VAL B 1 201 ? -35.031 -4.371 24.219 1 66.56 201 VAL B C 1
ATOM 3154 O O . VAL B 1 201 ? -35.094 -3.191 24.578 1 66.56 201 VAL B O 1
#

pLDDT: mean 96.92, std 4.25, range [61.88, 99.0]

Organism: NCBI:txid82374